Protein AF-A0AAD8R8C7-F1 (afdb_monomer)

Nearest PDB structures (foldseek):
  2isq-assembly1_A  TM=9.898E-01  e=3.305E-37  Arabidopsis thaliana
  4aec-assembly1_B  TM=9.885E-01  e=3.488E-37  Arabidopsis thaliana
  3vbe-assembly1_A  TM=9.908E-01  e=7.129E-36  Glycine max
  8b9y-assembly2_D  TM=9.865E-01  e=1.290E-35  Trypanosoma cruzi
  4lmb-assembly1_A-2  TM=9.675E-01  e=1.436E-35  Microcystis aeruginosa PCC 7806

Mean predicted aligned error: 16.34 Å

Secondary structure (DSSP, 8-state):
---------HHHHHH-SS----SSGGGGSS-PPEEE-HHHHHHTT--SEEEEEEGGGSTTSBTHHHHHHHHHHHHHHTTS--TTTPEEEEE-SSHHHHHHHHHHHHHT-EEEEEEETTS-HHHHHHHHHHT-EEEEE--TTTTTHHHHHHHHHHHHHSTTEEE--TTT-THHHHHIIIIIHHHHHHHTTT---EEEEE-SSSHHHHHHHHHHHHH-TT-EEEEEEETTS-TTTT--------TTS--SS--TT--GGG-SEEEEE-HHHHHHHHHHHHHHH---B-HHHHHHHHHHHHHHTSGGGTT-EEEEEE-BBGGGGTTSGGGTT--EEE-TTS--EEE--GGGGGS--SEEE-TTSEEEEPPPGGGGG-TT--EEE--SSEEEEEPPGGGGG---SEEE--STT-EEEEEPPGGG-SGGGGGGGTT-TEEEB-TT-S--SS-B---------HHHHHHHHHHHHHHHHHHHHHHHHHHHHHHHHTT--PPP--EEEESS--SS-HHHHHHT-SGGGEEEEETTEEEEEEEEE-TTS-EEEEEEEEE---TT--HHHHHHHHHHHHHHHH---TTSPPP-EEEEEE-TTS-EEE-

Radius of gyration: 37.48 Å; Cα contacts (8 Å, |Δi|>4): 1131; chains: 1; bounding box: 80×60×115 Å

Organism: Lolium multiflorum (NCBI:txid4521)

pLDDT: mean 85.73, std 14.67, range [30.61, 98.94]

InterPro domains:
  IPR000719 Protein kinase domain [PS50011] (517-599)
  IPR001245 Serine-threonine/tyrosine-protein kinase, catalytic domain [PF07714] (520-589)
  IPR001611 Leucine-rich repeat [PF00560] (330-349)
  IPR001611 Leucine-rich repeat [PF13855] (352-409)
  IPR001926 Tryptophan synthase beta chain-like, PALP domain [PF00291] (25-315)
  IPR005856 Cysteine synthase [TIGR01136] (25-327)
  IPR005859 Cysteine synthase CysK [TIGR01139] (25-327)
  IPR011009 Protein kinase-like domain superfamily [SSF56112] (498-589)
  IPR017441 Protein kinase, ATP binding site [PS00107] (523-550)
  IPR032675 Leucine-rich repeat domain superfamily [G3DSA:3.80.10.10] (323-472)
  IPR036052 Tryptophan synthase beta chain-like, PALP domain superfamily [G3DSA:3.40.50.1100] (27-322)
  IPR036052 Tryptophan synthase beta chain-like, PALP domain superfamily [G3DSA:3.40.50.1100] (65-168)
  IPR036052 Tryptophan synthase beta chain-like, PALP domain superfamily [SSF53686] (21-329)
  IPR050214 Cysteine synthase/Cystathionine beta-synthase [PTHR10314] (21-330)

Foldseek 3Di:
DDLPDQQCEPVVLVPDPDHSDDPDLLSNAFLADKDWLPQVCVVLVFQFTEIAGQQCSRPQFFPLLLLLLLLVVVCVVVVLDDAPAAAEEEEDQDDNLLSNLQVCLVRRHAYEYEYAPPGDPVVVVSSVVSPHHYHHDHCVPPHPVVSVVVRVVCQVVDGNYDYRDLQADLSLLCSQLRGVLVSVCVNCVNQAAEEEAEAQSQSNLLNNLVNNCVVPVNYAGEYEAAPQQPVVVPDAGDDADQPRHRSRHHRPSNPVVSHPYYDHDHQVQLLVQCVCCCVRVVAQAGSRLSRRVSVVSVVSPDPVNRHGHYYYYRGGGNVSQQLDPSVCVQQEDAPEQDADEEEDDLCVLSHQHQEYHHYQYAHEEEDDLSCLSRQNHAYDHPDNYQYEEEDDLSCLSHNHPYAAHDDQNYQYADEDHQSQLAPSCLRRHYNNLRYAYDPPGPHDPHHHPPDPPPPDPPVVVVVVVVVVVVVVVVVVVCVVVVVVVVVVVVPDDDDFDKDKFFLDDDPFDPCQVVVQPDPVQFPDDDPFFTKGWGWTAGPVRDIDTDIDTWGPWPPDDDPVVVVVVVVVLNVQQPDDDPPRDHDTIKMWTADPVGIIIID

Structure (mmCIF, N/CA/C/O backbone):
data_AF-A0AAD8R8C7-F1
#
_entry.id   AF-A0AAD8R8C7-F1
#
loop_
_atom_site.group_PDB
_atom_site.id
_atom_site.type_symbol
_atom_site.label_atom_id
_atom_site.label_alt_id
_atom_site.label_comp_id
_atom_site.label_asym_id
_atom_site.label_entity_id
_atom_site.label_seq_id
_atom_site.pdbx_PDB_ins_code
_atom_site.Cartn_x
_atom_site.Cartn_y
_atom_site.Cartn_z
_atom_site.occupancy
_atom_site.B_iso_or_equiv
_atom_site.auth_seq_id
_atom_site.auth_comp_id
_atom_site.auth_asym_id
_atom_site.auth_atom_id
_atom_site.pdbx_PDB_model_num
ATOM 1 N N . MET A 1 1 ? -25.575 24.456 10.635 1.00 34.53 1 MET A N 1
ATOM 2 C CA . MET A 1 1 ? -25.222 24.139 9.239 1.00 34.53 1 MET A CA 1
ATOM 3 C C . MET A 1 1 ? -24.947 22.647 9.202 1.00 34.53 1 MET A C 1
ATOM 5 O O . MET A 1 1 ? -23.974 22.206 9.802 1.00 34.53 1 MET A O 1
ATOM 9 N N . GLU A 1 2 ? -25.900 21.862 8.708 1.00 30.61 2 GLU A N 1
ATOM 10 C CA . GLU A 1 2 ? -25.857 20.399 8.774 1.00 30.61 2 GLU A CA 1
ATOM 11 C C . GLU A 1 2 ? -24.635 19.857 8.015 1.00 30.61 2 GLU A C 1
ATOM 13 O O . GLU A 1 2 ? -24.466 20.102 6.827 1.00 30.61 2 GLU A O 1
ATOM 18 N N . LEU A 1 3 ? -23.775 19.109 8.711 1.00 39.12 3 LEU A N 1
ATOM 19 C CA . LEU A 1 3 ? -22.617 18.371 8.177 1.00 39.12 3 LEU A CA 1
ATOM 20 C C . LEU A 1 3 ? -23.054 17.148 7.332 1.00 39.12 3 LEU A C 1
ATOM 22 O O . LEU A 1 3 ? -22.467 16.074 7.441 1.00 39.12 3 LEU A O 1
ATOM 26 N N . GLN A 1 4 ? -24.132 17.267 6.549 1.00 38.34 4 GLN A N 1
ATOM 27 C CA . GLN A 1 4 ? -24.852 16.120 5.982 1.00 38.34 4 GLN A CA 1
ATOM 28 C C . GLN A 1 4 ? -24.549 15.774 4.521 1.00 38.34 4 GLN A C 1
ATOM 30 O O . GLN A 1 4 ? -25.262 14.966 3.939 1.00 38.34 4 GLN A O 1
ATOM 35 N N . GLU A 1 5 ? -23.451 16.255 3.947 1.00 45.81 5 GLU A N 1
ATOM 36 C CA . GLU A 1 5 ? -22.970 15.725 2.666 1.00 45.81 5 GLU A CA 1
ATOM 37 C C . GLU A 1 5 ? -21.557 15.158 2.822 1.00 45.81 5 GLU A C 1
ATOM 39 O O . GLU A 1 5 ? -20.557 15.728 2.390 1.00 45.81 5 GLU A O 1
ATOM 44 N N . GLY A 1 6 ? -21.470 13.984 3.460 1.00 50.62 6 GLY A N 1
ATOM 45 C CA . GLY A 1 6 ? -20.358 13.075 3.183 1.00 50.62 6 GLY A CA 1
ATOM 46 C C . GLY A 1 6 ? -20.293 12.807 1.675 1.00 50.62 6 GLY A C 1
ATOM 47 O O . GLY A 1 6 ? -21.315 12.881 0.990 1.00 50.62 6 GLY A O 1
ATOM 48 N N . ARG A 1 7 ? -19.098 12.522 1.139 1.00 63.12 7 ARG A N 1
ATOM 49 C CA . ARG A 1 7 ? -18.900 12.316 -0.306 1.00 63.12 7 ARG A CA 1
ATOM 50 C C . ARG A 1 7 ? -19.960 11.361 -0.856 1.00 63.12 7 ARG A C 1
ATOM 52 O O . ARG A 1 7 ? -20.254 10.354 -0.213 1.00 63.12 7 ARG A O 1
ATOM 59 N N . LYS A 1 8 ? -20.507 11.645 -2.038 1.00 58.75 8 LYS A N 1
ATOM 60 C CA . LYS A 1 8 ? -21.416 10.734 -2.739 1.00 58.75 8 LYS A CA 1
ATOM 61 C C . LYS A 1 8 ? -20.647 9.485 -3.209 1.00 58.75 8 LYS A C 1
ATOM 63 O O . L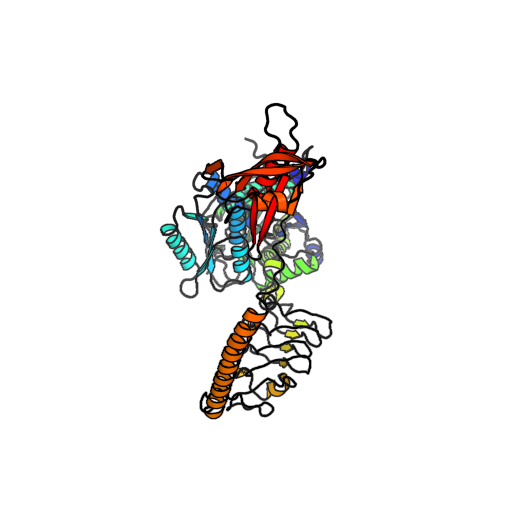YS A 1 8 ? -20.251 9.409 -4.361 1.00 58.75 8 LYS A O 1
ATOM 68 N N . GLY A 1 9 ? -20.350 8.547 -2.307 1.00 57.28 9 GLY A N 1
ATOM 69 C CA . GLY A 1 9 ? -19.715 7.272 -2.663 1.00 57.28 9 GLY A CA 1
ATOM 70 C C . GLY A 1 9 ? -20.728 6.195 -3.025 1.00 57.28 9 GLY A C 1
ATOM 71 O O . GLY A 1 9 ? -21.909 6.490 -3.226 1.00 57.28 9 GLY A O 1
ATOM 72 N N . ILE A 1 10 ? -20.276 4.937 -3.057 1.00 63.22 10 ILE A N 1
ATOM 73 C CA . ILE A 1 10 ? -21.071 3.771 -3.485 1.00 63.22 10 ILE A CA 1
ATOM 74 C C . ILE A 1 10 ? -22.483 3.748 -2.867 1.00 63.22 10 ILE A C 1
ATOM 76 O O . ILE A 1 10 ? -23.439 3.611 -3.626 1.00 63.22 10 ILE A O 1
ATOM 80 N N . PRO A 1 11 ? -22.691 3.975 -1.554 1.00 61.41 11 PRO A N 1
ATOM 81 C CA . PRO A 1 11 ? -24.040 3.945 -0.984 1.00 61.41 11 PRO A CA 1
ATOM 82 C C . PRO A 1 11 ? -24.972 5.029 -1.533 1.00 61.41 11 PRO A C 1
ATOM 84 O O . PRO A 1 11 ? -26.168 4.799 -1.664 1.00 61.41 11 PRO A O 1
ATOM 87 N N . SER A 1 12 ? -24.435 6.206 -1.868 1.00 60.44 12 SER A N 1
ATOM 88 C CA . SER A 1 12 ? -25.233 7.280 -2.465 1.00 60.44 12 SER A CA 1
ATOM 89 C C . SER A 1 12 ? -25.590 6.982 -3.921 1.00 60.44 12 SER A C 1
ATOM 91 O O . SER A 1 12 ? -26.724 7.247 -4.314 1.00 60.44 12 SER A O 1
ATOM 93 N N . LEU A 1 13 ? -24.665 6.358 -4.671 1.00 60.59 13 LEU A N 1
ATOM 94 C CA . LEU A 1 13 ? -24.925 5.848 -6.015 1.00 60.59 13 LEU A CA 1
ATOM 95 C C . LEU A 1 13 ? -26.058 4.824 -5.933 1.00 60.59 13 LEU A C 1
ATOM 97 O O . LEU A 1 13 ? -27.066 5.005 -6.588 1.00 60.59 13 LEU A O 1
ATOM 101 N N . LEU A 1 14 ? -25.980 3.841 -5.035 1.00 64.12 14 LEU A N 1
ATOM 102 C CA . LEU A 1 14 ? -27.009 2.802 -4.876 1.00 64.12 14 LEU A CA 1
ATOM 103 C C . LEU A 1 14 ? -28.378 3.312 -4.380 1.00 64.12 14 LEU A C 1
ATOM 105 O O . LEU A 1 14 ? -29.359 2.577 -4.455 1.00 64.12 14 LEU A O 1
ATOM 109 N N . SER A 1 15 ? -28.458 4.539 -3.855 1.00 64.81 15 SER A N 1
ATOM 110 C CA . SER A 1 15 ? -29.692 5.120 -3.300 1.00 64.81 15 SER A CA 1
ATOM 111 C C . SER A 1 15 ? -30.438 6.074 -4.244 1.00 64.81 15 SER A C 1
ATOM 113 O O . SER A 1 15 ? -31.532 6.525 -3.902 1.00 64.81 15 SER A O 1
ATOM 115 N N . SER A 1 16 ? -29.875 6.418 -5.410 1.00 62.62 16 SER A N 1
ATOM 116 C CA . SER A 1 16 ? -30.516 7.345 -6.352 1.00 62.62 16 SER A CA 1
ATOM 117 C C . SER A 1 16 ? -31.607 6.668 -7.185 1.00 62.62 16 SER A C 1
ATOM 119 O O . SER A 1 16 ? -31.400 5.577 -7.701 1.00 62.62 16 SER A O 1
ATOM 121 N N . GLN A 1 17 ? -32.735 7.351 -7.419 1.00 65.12 17 GLN A N 1
ATOM 122 C CA . GLN A 1 17 ? -33.818 6.888 -8.311 1.00 65.12 17 GLN A CA 1
ATOM 123 C C . GLN A 1 17 ? -33.489 7.009 -9.824 1.00 65.12 17 GLN A C 1
ATOM 125 O O . GLN A 1 17 ? -34.391 7.034 -10.655 1.00 65.12 17 GLN A O 1
ATOM 130 N N . GLY A 1 18 ? -32.207 7.093 -10.195 1.00 72.31 18 GLY A N 1
ATOM 131 C CA . GLY A 1 18 ? -31.710 7.224 -11.573 1.00 72.31 18 GLY A CA 1
ATOM 132 C C . GLY A 1 18 ? -30.431 6.408 -11.788 1.00 72.31 18 GLY A C 1
ATOM 133 O O . GLY A 1 18 ? -30.058 5.629 -10.916 1.00 72.31 18 GLY A O 1
ATOM 134 N N . GLU A 1 19 ? -29.752 6.576 -12.928 1.00 75.00 19 GLU A N 1
ATOM 135 C CA . GLU A 1 19 ? -28.513 5.840 -13.224 1.00 75.00 19 GLU A CA 1
ATOM 136 C C . GLU A 1 19 ? -27.399 6.140 -12.203 1.00 75.00 19 GLU A C 1
ATOM 138 O O . GLU A 1 19 ? -26.985 7.281 -12.001 1.00 75.00 19 GLU A O 1
ATOM 143 N N . CYS A 1 20 ? -26.889 5.083 -11.572 1.00 76.56 20 CYS A N 1
ATOM 144 C CA . CYS A 1 20 ? -25.942 5.132 -10.458 1.00 76.56 20 CYS A CA 1
ATOM 145 C C . CYS A 1 20 ? -24.481 5.050 -10.938 1.00 76.56 20 CYS A C 1
ATOM 147 O O . CYS A 1 20 ? -23.728 4.178 -10.500 1.00 76.56 20 CYS A O 1
ATOM 149 N N . ILE A 1 21 ? -24.084 5.912 -11.876 1.00 81.38 21 ILE A N 1
ATOM 150 C CA . ILE A 1 21 ? -22.792 5.813 -12.575 1.00 81.38 21 ILE A CA 1
ATOM 151 C C . ILE A 1 21 ? -21.853 6.934 -12.114 1.00 81.38 21 ILE A C 1
ATOM 153 O O . ILE A 1 21 ? -22.155 8.116 -12.270 1.00 81.38 21 ILE A O 1
ATOM 157 N N . ALA A 1 22 ? -20.694 6.567 -11.559 1.00 84.88 22 ALA A N 1
ATOM 158 C CA . ALA A 1 22 ? -19.649 7.529 -11.216 1.00 84.88 22 ALA A CA 1
ATOM 159 C C . ALA A 1 22 ? -19.047 8.145 -12.488 1.00 84.88 22 ALA A C 1
ATOM 161 O O . ALA A 1 22 ? -18.656 7.422 -13.404 1.00 84.88 22 ALA A O 1
ATOM 162 N N . SER A 1 23 ? -18.920 9.473 -12.537 1.00 85.25 23 SER A N 1
ATOM 163 C CA . SER A 1 23 ? -18.383 10.163 -13.721 1.00 85.25 23 SER A CA 1
ATOM 164 C C . SER A 1 23 ? -16.868 10.028 -13.860 1.00 85.25 23 SER A C 1
ATOM 166 O O . SER A 1 23 ? -16.321 10.224 -14.942 1.00 85.25 23 SER A O 1
ATOM 168 N N . ASN A 1 24 ? -16.179 9.710 -12.763 1.00 87.38 24 ASN A N 1
ATOM 169 C CA . ASN A 1 24 ? -14.770 9.350 -12.747 1.00 87.38 24 ASN A CA 1
ATOM 170 C C .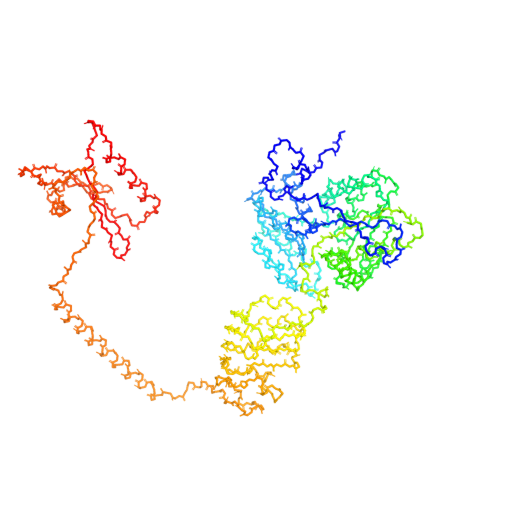 ASN A 1 24 ? -14.421 8.587 -11.460 1.00 87.38 24 ASN A C 1
ATOM 172 O O . ASN A 1 24 ? -15.164 8.588 -10.477 1.00 87.38 24 ASN A O 1
ATOM 176 N N . ILE A 1 25 ? -13.237 7.983 -11.456 1.00 88.88 25 ILE A N 1
ATOM 177 C CA . ILE A 1 25 ? -12.745 7.125 -10.375 1.00 88.88 25 ILE A CA 1
ATOM 178 C C . ILE A 1 25 ? -12.597 7.835 -9.018 1.00 88.88 25 ILE A C 1
ATOM 180 O O . ILE A 1 25 ? -12.694 7.189 -7.979 1.00 88.88 25 ILE A O 1
ATOM 184 N N . THR A 1 26 ? -12.414 9.160 -8.988 1.00 90.00 26 THR A N 1
ATOM 185 C CA . THR A 1 26 ? -12.244 9.904 -7.725 1.00 90.00 26 THR A CA 1
ATOM 186 C C . THR A 1 26 ? -13.524 9.927 -6.886 1.00 90.00 26 THR A C 1
ATOM 188 O O . THR A 1 26 ? -13.457 9.991 -5.660 1.00 90.00 26 THR A O 1
ATOM 191 N N . GLN A 1 27 ? -14.692 9.785 -7.524 1.00 87.44 27 GLN A N 1
ATOM 192 C CA . GLN A 1 27 ? -15.983 9.651 -6.838 1.00 87.44 27 GLN A CA 1
ATOM 193 C C . GLN A 1 27 ? -16.142 8.299 -6.129 1.00 87.44 27 GLN A C 1
ATOM 195 O O . GLN A 1 27 ? -16.969 8.172 -5.229 1.00 87.44 27 GLN A O 1
ATOM 200 N N . LEU A 1 28 ? -15.333 7.303 -6.505 1.00 89.94 28 LEU A N 1
ATOM 201 C CA . LEU A 1 28 ? -15.311 5.983 -5.877 1.00 89.94 28 LEU A CA 1
ATOM 202 C C . LEU A 1 28 ? -14.333 5.903 -4.693 1.00 89.94 28 LEU A C 1
ATOM 204 O O . LEU A 1 28 ? -14.233 4.855 -4.065 1.00 89.94 28 LEU A O 1
ATOM 208 N N . ILE A 1 29 ? -13.631 6.994 -4.356 1.00 92.94 29 ILE A N 1
ATOM 209 C CA . ILE A 1 29 ? -12.780 7.054 -3.162 1.00 92.94 29 ILE A CA 1
ATOM 210 C C . ILE A 1 29 ? -13.638 7.281 -1.917 1.00 92.94 29 ILE A C 1
ATOM 212 O O . ILE A 1 29 ? -14.334 8.292 -1.782 1.00 92.94 29 ILE A O 1
ATOM 216 N N . GLY A 1 30 ? -13.502 6.369 -0.959 1.00 92.19 30 GLY A N 1
ATOM 217 C CA . GLY A 1 30 ? -14.225 6.358 0.305 1.00 92.19 30 GLY A CA 1
ATOM 218 C C . GLY A 1 30 ? -15.273 5.257 0.397 1.00 92.19 30 GLY A C 1
ATOM 219 O O . GLY A 1 30 ? -15.318 4.362 -0.436 1.00 92.19 30 GLY A O 1
ATOM 220 N N . TRP A 1 31 ? -16.096 5.306 1.446 1.00 90.62 31 TRP A N 1
ATOM 221 C CA . TRP A 1 31 ? -17.176 4.340 1.694 1.00 90.62 31 TRP A CA 1
ATOM 222 C C . TRP A 1 31 ? -16.746 2.869 1.661 1.00 90.62 31 TRP A C 1
ATOM 224 O O . TRP A 1 31 ? -17.457 1.996 1.168 1.00 90.62 31 TRP A O 1
ATOM 234 N N . THR A 1 32 ? -15.573 2.594 2.219 1.00 94.75 32 THR A N 1
ATOM 235 C CA . THR A 1 32 ? -15.056 1.233 2.383 1.00 94.75 32 THR A CA 1
ATOM 236 C C . THR A 1 32 ? -15.874 0.467 3.430 1.00 94.75 32 THR A C 1
ATOM 238 O O . THR A 1 32 ? -16.414 1.082 4.347 1.00 94.75 32 THR A O 1
ATOM 241 N N . PRO A 1 33 ? -15.999 -0.863 3.357 1.00 95.25 33 PRO A N 1
ATOM 242 C CA . PRO A 1 33 ? -16.803 -1.605 4.323 1.00 95.25 33 PRO A CA 1
ATOM 243 C C . PRO A 1 33 ? -16.109 -1.757 5.688 1.00 95.25 33 PRO A C 1
ATOM 245 O O . PRO A 1 33 ? -14.889 -1.602 5.821 1.00 95.25 33 PRO A O 1
ATOM 248 N N . LEU A 1 34 ? -16.910 -2.094 6.700 1.00 98.12 34 LEU A N 1
ATOM 249 C CA . LEU A 1 34 ? -16.457 -2.656 7.972 1.00 98.12 34 LEU A CA 1
ATOM 250 C C . LEU A 1 34 ? -16.594 -4.184 7.935 1.00 98.12 34 LEU A C 1
ATOM 252 O O . LEU A 1 34 ? -17.560 -4.701 7.376 1.00 98.12 34 LEU A O 1
ATOM 256 N N . ILE A 1 35 ? -15.665 -4.898 8.566 1.00 98.12 35 ILE A N 1
ATOM 257 C CA . ILE A 1 35 ? -15.740 -6.349 8.780 1.00 98.12 35 ILE A CA 1
ATOM 258 C C . ILE A 1 35 ? -15.485 -6.682 10.249 1.00 98.12 35 ILE A C 1
ATOM 260 O O . ILE A 1 35 ? -14.655 -6.042 10.887 1.00 98.12 35 ILE A O 1
ATOM 264 N N . GLU A 1 36 ? -16.184 -7.673 10.793 1.00 98.19 36 GLU A N 1
ATOM 265 C CA . GLU A 1 36 ? -15.968 -8.169 12.158 1.00 98.19 36 GLU A CA 1
ATOM 266 C C . GLU A 1 36 ? -14.968 -9.337 12.144 1.00 98.19 36 GLU A C 1
ATOM 268 O O . GLU A 1 36 ? -15.104 -10.237 11.318 1.00 98.19 36 GLU A O 1
ATOM 273 N N . LEU A 1 37 ? -13.979 -9.330 13.046 1.00 98.19 37 LEU A N 1
ATOM 274 C CA . LEU A 1 37 ? -12.934 -10.364 13.152 1.00 98.19 37 LEU A CA 1
ATOM 275 C C . LEU A 1 37 ? -13.389 -11.495 14.081 1.00 98.19 37 LEU A C 1
ATOM 277 O O . LEU A 1 37 ? -12.941 -11.602 15.226 1.00 98.19 37 LEU A O 1
ATOM 281 N N . LYS A 1 38 ? -14.376 -12.271 13.631 1.00 95.69 38 LYS A N 1
ATOM 282 C CA . LYS A 1 38 ? -15.048 -13.261 14.483 1.00 95.69 38 LYS A CA 1
ATOM 283 C C . LYS A 1 38 ? -14.151 -14.444 14.821 1.00 95.69 38 LYS A C 1
ATOM 285 O O . LYS A 1 38 ? -14.129 -14.855 15.976 1.00 95.69 38 LYS A O 1
ATOM 290 N N . ASN A 1 39 ? -13.417 -14.966 13.842 1.00 98.00 39 ASN A N 1
ATOM 291 C CA . ASN A 1 39 ? -12.661 -16.204 14.006 1.00 98.00 39 ASN A CA 1
ATOM 292 C C . ASN A 1 39 ? -11.465 -15.999 14.943 1.00 98.00 39 ASN A C 1
ATOM 294 O O . ASN A 1 39 ? -11.223 -16.815 15.830 1.00 98.00 39 ASN A O 1
ATOM 298 N N . ILE A 1 40 ? -10.753 -14.881 14.791 1.00 98.00 40 ILE A N 1
ATOM 299 C CA . ILE A 1 40 ? -9.659 -14.485 15.680 1.00 98.00 40 ILE A CA 1
ATOM 300 C C . ILE A 1 40 ? -10.199 -14.214 17.086 1.00 98.00 40 ILE A C 1
ATOM 302 O O . ILE A 1 40 ? -9.626 -14.705 18.057 1.00 98.00 40 ILE A O 1
ATOM 306 N N . ALA A 1 41 ? -11.296 -13.455 17.215 1.00 97.31 41 ALA A N 1
ATOM 307 C CA . ALA A 1 41 ? -11.854 -13.125 18.525 1.00 97.31 41 ALA A CA 1
ATOM 308 C C . ALA A 1 41 ? -12.315 -14.377 19.288 1.00 97.31 41 ALA A C 1
ATOM 310 O O . ALA A 1 41 ? -12.008 -14.513 20.470 1.00 97.31 41 ALA A O 1
ATOM 311 N N . GLU A 1 42 ? -13.001 -15.306 18.617 1.00 97.38 42 GLU A N 1
ATOM 312 C CA . GLU A 1 42 ? -13.444 -16.572 19.206 1.00 97.38 42 GLU A CA 1
ATOM 313 C C . GLU A 1 42 ? -12.256 -17.439 19.640 1.00 97.38 42 GLU A C 1
ATOM 315 O O . GLU A 1 42 ? -12.203 -17.890 20.786 1.00 97.38 42 GLU A O 1
ATOM 320 N N . LYS A 1 43 ? -11.268 -17.617 18.756 1.00 97.44 43 LYS A N 1
ATOM 321 C CA . LYS A 1 43 ? -10.075 -18.431 19.019 1.00 97.44 43 LYS A CA 1
ATOM 322 C C . LYS A 1 43 ? -9.234 -17.899 20.183 1.00 97.44 43 LYS A C 1
ATOM 324 O O . LYS A 1 43 ? -8.699 -18.696 20.952 1.00 97.44 43 LYS A O 1
ATOM 329 N N . ASP A 1 44 ? -9.144 -16.579 20.325 1.00 97.38 44 ASP A N 1
ATOM 330 C CA . ASP A 1 44 ? -8.346 -15.919 21.365 1.00 97.38 44 ASP A CA 1
ATOM 331 C C . ASP A 1 44 ? -9.171 -15.607 22.637 1.00 97.38 44 ASP A C 1
ATOM 333 O O . ASP A 1 44 ? -8.657 -14.997 23.575 1.00 97.38 44 ASP A O 1
ATOM 337 N N . GLY A 1 45 ? -10.448 -16.017 22.702 1.00 97.38 45 GLY A N 1
ATOM 338 C CA . GLY A 1 45 ? -11.318 -15.806 23.868 1.00 97.38 45 GLY A CA 1
ATOM 339 C C . GLY A 1 45 ? -11.675 -14.337 24.132 1.00 97.38 45 GLY A C 1
ATOM 340 O O . GLY A 1 45 ? -11.949 -13.945 25.270 1.00 97.38 45 GLY A O 1
ATOM 341 N N . ILE A 1 46 ? -11.659 -13.500 23.095 1.00 97.81 46 ILE A N 1
ATOM 342 C CA . ILE A 1 46 ? -11.900 -12.063 23.190 1.00 97.81 46 ILE A CA 1
ATOM 343 C C . ILE A 1 46 ? -13.402 -11.776 23.259 1.00 97.81 46 ILE A C 1
ATOM 345 O O . ILE A 1 46 ? -14.164 -12.063 22.342 1.00 97.81 46 ILE A O 1
ATOM 349 N N . CYS A 1 47 ? -13.823 -11.137 24.351 1.00 96.62 47 CYS A N 1
ATOM 350 C CA . CYS A 1 47 ? -15.225 -10.779 24.597 1.00 96.62 47 CYS A CA 1
ATOM 351 C C . CYS A 1 47 ? -15.609 -9.376 24.080 1.00 96.62 47 CYS A C 1
ATOM 353 O O . CYS A 1 47 ? -16.748 -8.944 24.262 1.00 96.62 47 CYS A O 1
ATOM 355 N N . ALA A 1 48 ? -14.667 -8.626 23.504 1.00 98.19 48 ALA A N 1
ATOM 356 C CA . ALA A 1 48 ? -14.938 -7.365 22.814 1.00 98.19 48 ALA A CA 1
ATOM 357 C C . ALA A 1 48 ? -15.258 -7.624 21.332 1.00 98.19 48 ALA A C 1
ATOM 359 O O . ALA A 1 48 ? -14.782 -8.592 20.741 1.00 98.19 48 ALA A O 1
ATOM 360 N N . ARG A 1 49 ? -16.034 -6.740 20.703 1.00 98.19 49 ARG A N 1
ATOM 361 C CA . ARG A 1 49 ? -16.343 -6.820 19.269 1.00 98.19 49 ARG A CA 1
ATOM 362 C C . ARG A 1 49 ? -15.260 -6.117 18.462 1.00 98.19 49 ARG A C 1
ATOM 364 O O . ARG A 1 49 ? -15.147 -4.893 18.529 1.00 98.19 49 ARG A O 1
ATOM 371 N N . LEU A 1 50 ? -14.483 -6.884 17.702 1.00 98.69 50 LEU A N 1
ATOM 372 C CA . LEU A 1 50 ? -13.360 -6.379 16.909 1.00 98.69 50 LEU A CA 1
ATOM 373 C C . LEU A 1 50 ? -13.790 -6.121 15.471 1.00 98.69 50 LEU A C 1
ATOM 375 O O . LEU A 1 50 ? -14.283 -7.026 14.800 1.00 98.69 50 LEU A O 1
ATOM 379 N N . ILE A 1 51 ? -13.588 -4.897 14.991 1.00 98.81 51 ILE A N 1
ATOM 380 C CA . ILE A 1 51 ? -14.040 -4.467 13.669 1.00 98.81 51 ILE A CA 1
ATOM 381 C C . ILE A 1 51 ? -12.884 -3.829 12.895 1.00 98.81 51 ILE A C 1
ATOM 383 O O . ILE A 1 51 ? -12.223 -2.918 13.386 1.00 98.81 51 ILE A O 1
ATOM 387 N N . GLY A 1 52 ? -12.661 -4.267 11.659 1.00 98.56 52 GLY A N 1
ATOM 388 C CA . GLY A 1 52 ? -11.699 -3.686 10.726 1.00 98.56 52 GLY A CA 1
ATOM 389 C C . GLY A 1 52 ? -12.368 -2.846 9.637 1.00 98.56 52 GLY A C 1
ATOM 390 O O . GLY A 1 52 ? -13.307 -3.296 8.985 1.00 98.56 52 GLY A O 1
ATOM 391 N N . LYS A 1 53 ? -11.859 -1.637 9.395 1.00 98.69 53 LYS A N 1
ATOM 392 C CA . LYS A 1 53 ? -12.206 -0.788 8.243 1.00 98.69 53 LYS A CA 1
ATOM 393 C C . LYS A 1 53 ? -11.321 -1.144 7.048 1.00 98.69 53 LYS A C 1
ATOM 395 O O . LYS A 1 53 ? -10.099 -1.007 7.129 1.00 98.69 53 LYS A O 1
ATOM 400 N N . ILE A 1 54 ? -11.924 -1.603 5.950 1.00 97.38 54 ILE A N 1
ATOM 401 C CA . ILE A 1 54 ? -11.221 -2.232 4.819 1.00 97.38 54 ILE A CA 1
ATOM 402 C C . ILE A 1 54 ? -10.780 -1.199 3.769 1.00 97.38 54 ILE A C 1
ATOM 404 O O . ILE A 1 54 ? -11.376 -1.070 2.702 1.00 97.38 54 ILE A O 1
ATOM 408 N N . GLU A 1 55 ? -9.684 -0.479 4.011 1.00 98.00 55 GLU A N 1
ATOM 409 C CA . GLU A 1 55 ? -9.124 0.430 2.998 1.00 98.00 55 GLU A CA 1
ATOM 410 C C . GLU A 1 55 ? -8.494 -0.241 1.753 1.00 98.00 55 GLU A C 1
ATOM 412 O O . GLU A 1 55 ? -8.313 0.467 0.761 1.00 98.00 55 GLU A O 1
ATOM 417 N N . PRO A 1 56 ? -8.236 -1.570 1.686 1.00 96.69 56 PRO A N 1
ATOM 418 C CA . PRO A 1 56 ? -7.962 -2.241 0.411 1.00 96.69 56 PRO A CA 1
ATOM 419 C C . PRO A 1 56 ? -9.070 -2.114 -0.649 1.00 96.69 56 PRO A C 1
ATOM 421 O O . PRO A 1 56 ? -8.815 -2.413 -1.810 1.00 96.69 56 PRO A O 1
ATOM 424 N N . TYR A 1 57 ? -10.281 -1.682 -0.280 1.00 94.25 57 TYR A N 1
ATOM 425 C CA . TYR A 1 57 ? -11.398 -1.483 -1.216 1.00 94.25 57 TYR A CA 1
ATOM 426 C C . TYR A 1 57 ? -11.418 -0.083 -1.847 1.00 94.25 57 TYR A C 1
ATOM 428 O O . TYR A 1 57 ? -12.323 0.242 -2.611 1.00 94.25 57 TYR A O 1
ATOM 436 N N . GLN A 1 58 ? -10.427 0.755 -1.542 1.00 95.12 58 GLN A N 1
ATOM 437 C CA . GLN A 1 58 ? -10.183 1.966 -2.320 1.00 95.12 58 GLN A CA 1
ATOM 438 C C . GLN A 1 58 ? -9.750 1.609 -3.756 1.00 95.12 58 GLN A C 1
ATOM 440 O O . GLN A 1 58 ? -9.205 0.521 -3.960 1.00 95.12 58 GLN A O 1
ATOM 445 N N . PRO A 1 59 ? -9.914 2.504 -4.748 1.00 93.44 59 PRO A N 1
ATOM 446 C CA . PRO A 1 59 ? -9.520 2.245 -6.137 1.00 93.44 59 PRO A CA 1
ATOM 447 C C . PRO A 1 59 ? -8.077 1.761 -6.331 1.00 93.44 59 PRO A C 1
ATOM 449 O O . PRO A 1 59 ? -7.817 0.941 -7.207 1.00 93.44 59 PRO A O 1
ATOM 452 N N . LEU A 1 60 ? -7.140 2.242 -5.512 1.00 93.44 60 LEU A N 1
ATOM 453 C CA . LEU A 1 60 ? -5.747 1.796 -5.472 1.00 93.44 60 LEU A CA 1
ATOM 454 C C . LEU A 1 60 ? -5.430 1.102 -4.144 1.00 93.44 60 LEU A C 1
ATOM 456 O O . LEU A 1 60 ? -4.294 1.110 -3.673 1.00 93.44 60 LEU A O 1
ATOM 460 N N . SER A 1 61 ? -6.417 0.458 -3.533 1.00 95.06 61 SER A N 1
ATOM 461 C CA . SER A 1 61 ? -6.244 -0.506 -2.444 1.00 95.06 61 SER A CA 1
ATOM 462 C C . SER A 1 61 ? -5.450 0.011 -1.243 1.00 95.06 61 SER A C 1
ATOM 464 O O . SER A 1 61 ? -4.692 -0.735 -0.612 1.00 95.06 61 SER A O 1
ATOM 466 N N . SER A 1 62 ? -5.577 1.302 -0.929 1.00 97.00 62 SER A N 1
ATOM 467 C CA . SER A 1 62 ? -4.957 1.895 0.248 1.00 97.00 62 SER A CA 1
ATOM 468 C C . SER A 1 62 ? -5.683 3.147 0.731 1.00 97.00 62 SER A C 1
ATOM 470 O O . SER A 1 62 ? -6.146 3.972 -0.052 1.00 97.00 62 SER A O 1
ATOM 472 N N . VAL A 1 63 ? -5.615 3.376 2.043 1.00 97.69 63 VAL A N 1
ATOM 473 C CA . VAL A 1 63 ? -6.137 4.565 2.733 1.00 97.69 63 VAL A CA 1
ATOM 474 C C . VAL A 1 63 ? -5.633 5.893 2.152 1.00 97.69 63 VAL A C 1
ATOM 476 O O . VAL A 1 63 ? -6.289 6.927 2.279 1.00 97.69 63 VAL A O 1
ATOM 479 N N . LYS A 1 64 ? -4.457 5.885 1.511 1.00 96.75 64 LYS A N 1
ATOM 480 C CA . LYS A 1 64 ? -3.820 7.087 0.961 1.00 96.75 64 LYS A CA 1
ATOM 481 C C . LYS A 1 64 ? -4.545 7.682 -0.243 1.00 96.75 64 LYS A C 1
ATOM 483 O O . LYS A 1 64 ? -4.303 8.849 -0.529 1.00 96.75 64 LYS A O 1
ATOM 488 N N . ASP A 1 65 ? -5.466 6.958 -0.872 1.00 96.75 65 ASP A N 1
ATOM 489 C CA . ASP A 1 65 ? -6.303 7.493 -1.951 1.00 96.75 65 ASP A CA 1
ATOM 490 C C . ASP A 1 65 ? -7.139 8.677 -1.449 1.00 96.75 65 ASP A C 1
ATOM 492 O O . ASP A 1 65 ? -7.256 9.701 -2.122 1.00 96.75 65 ASP A O 1
ATOM 496 N N . ARG A 1 66 ? -7.626 8.586 -0.202 1.00 96.94 66 ARG A N 1
ATOM 497 C CA . ARG A 1 66 ? -8.344 9.673 0.479 1.00 96.94 66 ARG A CA 1
ATOM 498 C C . ARG A 1 66 ? -7.452 10.899 0.652 1.00 96.94 66 ARG A C 1
ATOM 500 O O . ARG A 1 66 ? -7.821 11.993 0.235 1.00 96.94 66 ARG A O 1
ATOM 507 N N . SER A 1 67 ? -6.280 10.712 1.259 1.00 96.19 67 SER A N 1
ATOM 508 C CA . SER A 1 67 ? -5.347 11.805 1.543 1.00 96.19 67 SER A CA 1
ATOM 509 C C . SER A 1 67 ? -4.855 12.466 0.257 1.00 96.19 67 SER A C 1
ATOM 511 O O . SER A 1 67 ? -4.865 13.686 0.173 1.00 96.19 67 SER A O 1
ATOM 513 N N . ALA A 1 68 ? -4.470 11.682 -0.756 1.00 97.38 68 ALA A N 1
ATOM 514 C CA . ALA A 1 68 ? -4.004 12.197 -2.043 1.00 97.38 68 ALA A CA 1
ATOM 515 C C . ALA A 1 68 ? -5.053 13.095 -2.705 1.00 97.38 68 ALA A C 1
ATOM 517 O O . ALA A 1 68 ? -4.745 14.205 -3.133 1.00 97.38 68 ALA A O 1
ATOM 518 N N . LEU A 1 69 ? -6.302 12.629 -2.735 1.00 96.88 69 LEU A N 1
ATOM 519 C CA . LEU A 1 69 ? -7.402 13.371 -3.326 1.00 96.88 69 LEU A CA 1
ATOM 520 C C . LEU A 1 69 ? -7.691 14.665 -2.566 1.00 96.88 69 LEU A C 1
ATOM 522 O O . LEU A 1 69 ? -7.751 15.725 -3.182 1.00 96.88 69 LEU A O 1
ATOM 526 N N . ARG A 1 70 ? -7.780 14.608 -1.232 1.00 97.12 70 ARG A N 1
ATOM 527 C CA . ARG A 1 70 ? -8.050 15.801 -0.420 1.00 97.12 70 ARG A CA 1
ATOM 528 C C . ARG A 1 70 ? -6.915 16.821 -0.467 1.00 97.12 70 ARG A C 1
ATOM 530 O O . ARG A 1 70 ? -7.203 18.009 -0.468 1.00 97.12 70 ARG A O 1
ATOM 537 N N . LEU A 1 71 ? -5.655 16.382 -0.515 1.00 98.00 71 LEU A N 1
ATOM 538 C CA . LEU A 1 71 ? -4.498 17.276 -0.650 1.00 98.00 71 LEU A CA 1
ATOM 539 C C . LEU A 1 71 ? -4.557 18.084 -1.956 1.00 98.00 71 LEU A C 1
ATOM 541 O O . LEU A 1 71 ? -4.250 19.272 -1.948 1.00 98.00 71 LEU A O 1
ATOM 545 N N . ILE A 1 72 ? -4.963 17.449 -3.060 1.00 98.19 72 ILE A N 1
ATOM 546 C CA . ILE A 1 72 ? -5.096 18.112 -4.364 1.00 98.19 72 ILE A CA 1
ATOM 547 C C . ILE A 1 72 ? -6.342 19.006 -4.389 1.00 98.19 72 ILE A C 1
ATOM 549 O O . ILE A 1 72 ? -6.228 20.176 -4.732 1.00 98.19 72 ILE A O 1
ATOM 553 N N . GLU A 1 73 ? -7.507 18.503 -3.972 1.00 96.69 73 GLU A N 1
ATOM 554 C CA . GLU A 1 73 ? -8.754 19.288 -3.955 1.00 96.69 73 GLU A CA 1
ATOM 555 C C . GLU A 1 73 ? -8.655 20.513 -3.042 1.00 96.69 73 GLU A C 1
ATOM 557 O O . GLU A 1 73 ? -9.081 21.594 -3.422 1.00 96.69 73 GLU A O 1
ATOM 562 N N . ASP A 1 74 ? -8.029 20.386 -1.871 1.00 97.88 74 ASP A N 1
ATOM 563 C CA . ASP A 1 74 ? -7.812 21.519 -0.969 1.00 97.88 74 ASP A CA 1
ATOM 564 C C . ASP A 1 74 ? -6.937 22.612 -1.601 1.00 97.88 74 ASP A C 1
ATOM 566 O O . ASP A 1 74 ? -7.214 23.804 -1.458 1.00 97.88 74 ASP A O 1
ATOM 570 N N . ALA A 1 75 ? -5.891 22.220 -2.330 1.00 98.31 75 ALA A N 1
ATOM 571 C CA . ALA A 1 75 ? -5.033 23.166 -3.028 1.00 98.31 75 ALA A CA 1
ATOM 572 C C . ALA A 1 75 ? -5.747 23.817 -4.230 1.00 98.31 75 ALA A C 1
ATOM 574 O O . ALA A 1 75 ? -5.525 25.001 -4.493 1.00 98.31 75 ALA A O 1
ATOM 575 N N . GLU A 1 76 ? -6.624 23.083 -4.926 1.00 98.12 76 GLU A N 1
ATOM 576 C CA . GLU A 1 76 ? -7.505 23.617 -5.976 1.00 98.12 76 GLU A CA 1
ATOM 577 C C . GLU A 1 76 ? -8.508 24.628 -5.406 1.00 98.12 76 GLU A C 1
ATOM 579 O O . GLU A 1 76 ? -8.611 25.744 -5.909 1.00 98.12 76 GLU A O 1
ATOM 584 N N . GLU A 1 77 ? -9.200 24.270 -4.320 1.00 97.50 77 GLU A N 1
ATOM 585 C CA . GLU A 1 77 ? -10.180 25.114 -3.620 1.00 97.50 77 GLU A CA 1
ATOM 586 C C . GLU A 1 77 ? -9.561 26.435 -3.139 1.00 97.50 77 GLU A C 1
ATOM 588 O O . GLU A 1 77 ? -10.211 27.480 -3.161 1.00 97.50 77 GLU A O 1
ATOM 593 N N . LYS A 1 78 ? -8.285 26.405 -2.739 1.00 97.88 78 LYS A N 1
ATOM 594 C CA . LYS A 1 78 ? -7.516 27.588 -2.321 1.00 97.88 78 LYS A CA 1
ATOM 595 C C . LYS A 1 78 ? -6.894 28.367 -3.487 1.00 97.88 78 LYS A C 1
ATOM 597 O O . LYS A 1 78 ? -6.243 29.381 -3.245 1.00 97.88 78 LYS A O 1
ATOM 602 N N . GLY A 1 79 ? -7.047 27.903 -4.729 1.00 97.69 79 GLY A N 1
ATOM 603 C CA . GLY A 1 79 ? -6.450 28.523 -5.916 1.00 97.69 79 GLY A CA 1
ATOM 604 C C . GLY A 1 79 ? -4.919 28.448 -5.965 1.00 97.69 79 GLY A C 1
ATOM 605 O O . GLY A 1 79 ? -4.288 29.265 -6.631 1.00 97.69 79 GLY A O 1
ATOM 606 N N . LEU A 1 80 ? -4.305 27.501 -5.246 1.00 97.94 80 LEU A N 1
ATOM 607 C CA . LEU A 1 80 ? -2.846 27.340 -5.172 1.00 97.94 80 LEU A CA 1
ATOM 608 C C . LEU A 1 80 ? -2.280 26.543 -6.350 1.00 97.94 80 LEU A C 1
ATOM 610 O O . LEU A 1 80 ? -1.097 26.670 -6.670 1.00 97.94 80 LEU A O 1
ATOM 614 N N . ILE A 1 81 ? -3.112 25.707 -6.972 1.00 98.31 81 ILE A N 1
ATOM 615 C CA . ILE A 1 81 ? -2.737 24.853 -8.097 1.00 98.31 81 ILE A CA 1
ATOM 616 C C . ILE A 1 81 ? -3.765 24.957 -9.224 1.00 98.31 81 ILE A C 1
ATOM 618 O O . ILE A 1 81 ? -4.934 25.264 -8.997 1.00 98.31 81 ILE A O 1
ATOM 622 N N . THR A 1 82 ? -3.326 24.735 -10.462 1.00 98.19 82 THR A N 1
ATOM 623 C CA . THR A 1 82 ? -4.193 24.769 -11.646 1.00 98.19 82 THR A CA 1
ATOM 624 C C . THR A 1 82 ? -3.807 23.660 -12.630 1.00 98.19 82 THR A C 1
ATOM 626 O O . THR A 1 82 ? -2.617 23.547 -12.962 1.00 98.19 82 THR A O 1
ATOM 629 N N . PRO A 1 83 ? -4.769 22.853 -13.126 1.00 97.75 83 PRO A N 1
ATOM 630 C CA . PRO A 1 83 ? -4.502 21.805 -14.109 1.00 97.75 83 PRO A CA 1
ATOM 631 C C . PRO A 1 83 ? -3.785 22.331 -15.353 1.00 97.75 83 PRO A C 1
ATOM 633 O O . PRO A 1 83 ? -4.045 23.444 -15.809 1.00 97.75 83 PRO A O 1
ATOM 636 N N . GLY A 1 84 ? -2.860 21.547 -15.908 1.00 97.12 84 GLY A N 1
ATOM 637 C CA . GLY A 1 84 ? -2.060 21.924 -17.080 1.00 97.12 84 GLY A CA 1
ATOM 638 C C . GLY A 1 84 ? -1.010 23.022 -16.846 1.00 97.12 84 GLY A C 1
ATOM 639 O O . GLY A 1 84 ? -0.176 23.246 -17.723 1.00 97.12 84 GLY A O 1
ATOM 640 N N . ILE A 1 85 ? -1.010 23.684 -15.683 1.00 97.81 85 ILE A N 1
ATOM 641 C CA . ILE A 1 85 ? -0.081 24.773 -15.339 1.00 97.81 85 ILE A CA 1
ATOM 642 C C . ILE A 1 85 ? 0.863 24.357 -14.214 1.00 97.81 85 ILE A C 1
ATOM 644 O O . ILE A 1 85 ? 2.074 24.559 -14.326 1.00 97.81 85 ILE A O 1
ATOM 648 N N . THR A 1 86 ? 0.317 23.812 -13.128 1.00 98.44 86 THR A N 1
ATOM 649 C CA . THR A 1 86 ? 1.080 23.450 -11.932 1.00 98.44 86 THR A CA 1
ATOM 650 C C . THR A 1 86 ? 1.703 22.064 -12.073 1.00 98.44 86 THR A C 1
ATOM 652 O O . THR A 1 86 ? 1.054 21.119 -12.523 1.00 98.44 86 THR A O 1
ATOM 655 N N . THR A 1 87 ? 2.950 21.926 -11.620 1.00 98.31 87 THR A N 1
ATOM 656 C CA . THR A 1 87 ? 3.590 20.619 -11.418 1.00 98.31 87 THR A CA 1
ATOM 657 C C . THR A 1 87 ? 3.583 20.272 -9.935 1.00 98.31 87 THR A C 1
ATOM 659 O O . THR A 1 87 ? 4.072 21.039 -9.109 1.00 98.31 87 THR A O 1
ATOM 662 N N . LEU A 1 88 ? 3.023 19.120 -9.586 1.00 98.25 88 LEU A N 1
ATOM 663 C CA . LEU A 1 88 ? 2.985 18.626 -8.215 1.00 98.25 88 LEU A CA 1
ATOM 664 C C . LEU A 1 88 ? 4.315 17.943 -7.875 1.00 98.25 88 LEU A C 1
ATOM 666 O O . LEU A 1 88 ? 4.842 17.166 -8.671 1.00 98.25 88 LEU A O 1
ATOM 670 N N . LEU A 1 89 ? 4.838 18.206 -6.682 1.00 96.81 89 LEU A N 1
ATOM 671 C CA . LEU A 1 89 ? 6.055 17.604 -6.140 1.00 96.81 89 LEU A CA 1
ATOM 672 C C . LEU A 1 89 ? 5.738 16.929 -4.807 1.00 96.81 89 LEU A C 1
ATOM 674 O O . LEU A 1 89 ? 4.940 17.444 -4.027 1.00 96.81 89 LEU A O 1
ATOM 678 N N . GLY A 1 90 ? 6.394 15.817 -4.493 1.00 92.38 90 GLY A N 1
ATOM 679 C CA . GLY A 1 90 ? 6.273 15.235 -3.159 1.00 92.38 90 GLY A CA 1
ATOM 680 C C . GLY A 1 90 ? 7.275 14.127 -2.888 1.00 92.38 90 GLY A C 1
ATOM 681 O O . GLY A 1 90 ? 7.633 13.357 -3.783 1.00 92.38 90 GLY A O 1
ATOM 682 N N . VAL A 1 91 ? 7.696 14.025 -1.626 1.00 88.19 91 VAL A N 1
ATOM 683 C CA . VAL A 1 91 ? 8.451 12.863 -1.153 1.00 88.19 91 VAL A CA 1
ATOM 684 C C . VAL A 1 91 ? 7.497 11.694 -0.975 1.00 88.19 91 VAL A C 1
ATOM 686 O O . VAL A 1 91 ? 6.456 11.809 -0.322 1.00 88.19 91 VAL A O 1
ATOM 689 N N . THR A 1 92 ? 7.864 10.534 -1.507 1.00 83.25 92 THR A N 1
ATOM 690 C CA . THR A 1 92 ? 7.086 9.322 -1.287 1.00 83.25 92 THR A CA 1
ATOM 691 C C . THR A 1 92 ? 7.931 8.061 -1.303 1.00 83.25 92 THR A C 1
ATOM 693 O O . THR A 1 92 ? 8.839 7.897 -2.102 1.00 83.25 92 THR A O 1
ATOM 696 N N . SER A 1 93 ? 7.607 7.131 -0.414 1.00 71.38 93 SER A N 1
ATOM 697 C CA . SER A 1 93 ? 8.202 5.791 -0.340 1.00 71.38 93 SER A CA 1
ATOM 698 C C . SER A 1 93 ? 7.155 4.679 -0.505 1.00 71.38 93 SER A C 1
ATOM 700 O O . SER A 1 93 ? 7.450 3.485 -0.371 1.00 71.38 93 SER A O 1
ATOM 702 N N . GLY A 1 94 ? 5.897 5.051 -0.763 1.00 82.38 94 GLY A N 1
ATOM 703 C CA . GLY A 1 94 ? 4.766 4.143 -0.617 1.00 82.38 94 GLY A CA 1
ATOM 704 C C . GLY A 1 94 ? 3.465 4.669 -1.209 1.00 82.38 94 GLY A C 1
ATOM 705 O O . GLY A 1 94 ? 3.446 5.332 -2.242 1.00 82.38 94 GLY A O 1
ATOM 706 N N . ASN A 1 95 ? 2.355 4.348 -0.547 1.00 92.62 95 ASN A N 1
ATOM 707 C CA . ASN A 1 95 ? 1.030 4.422 -1.163 1.00 92.62 95 ASN A CA 1
ATOM 708 C C . ASN A 1 95 ? 0.548 5.845 -1.482 1.00 92.62 95 ASN A C 1
ATOM 710 O O . ASN A 1 95 ? -0.254 6.013 -2.393 1.00 92.62 95 ASN A O 1
ATOM 714 N N . LEU A 1 96 ? 1.038 6.874 -0.778 1.00 93.56 96 LEU A N 1
ATOM 715 C CA . LEU A 1 96 ? 0.628 8.248 -1.078 1.00 93.56 96 LEU A CA 1
ATOM 716 C C . LEU A 1 96 ? 1.094 8.697 -2.459 1.00 93.56 96 LEU A C 1
ATOM 718 O O . LEU A 1 96 ? 0.333 9.344 -3.162 1.00 93.56 96 LEU A O 1
ATOM 722 N N . GLY A 1 97 ? 2.312 8.334 -2.860 1.00 93.75 97 GLY A N 1
ATOM 723 C CA . GLY A 1 97 ? 2.835 8.712 -4.171 1.00 93.75 97 GLY A CA 1
ATOM 724 C C . GLY A 1 97 ? 1.997 8.124 -5.294 1.00 93.75 97 GLY A C 1
ATOM 725 O O . GLY A 1 97 ? 1.695 8.811 -6.258 1.00 93.75 97 GLY A O 1
ATOM 726 N N . ILE A 1 98 ? 1.581 6.867 -5.127 1.00 94.38 98 ILE A N 1
ATOM 727 C CA . ILE A 1 98 ? 0.711 6.161 -6.071 1.00 94.38 98 ILE A CA 1
ATOM 728 C C . ILE A 1 98 ? -0.654 6.857 -6.154 1.00 94.38 98 ILE A C 1
ATOM 730 O O . ILE A 1 98 ? -1.120 7.143 -7.254 1.00 94.38 98 ILE A O 1
ATOM 734 N N . GLY A 1 99 ? -1.250 7.201 -5.006 1.00 95.94 99 GLY A N 1
ATOM 735 C CA . GLY A 1 99 ? -2.494 7.970 -4.954 1.00 95.94 99 GLY A CA 1
ATOM 736 C C . GLY A 1 99 ? -2.370 9.335 -5.634 1.00 95.94 99 GLY A C 1
ATOM 737 O O . GLY A 1 99 ? -3.188 9.678 -6.480 1.00 95.94 99 GLY A O 1
ATOM 738 N N . VAL A 1 100 ? -1.321 10.103 -5.324 1.00 97.25 100 VAL A N 1
ATOM 739 C CA . VAL A 1 100 ? -1.087 11.428 -5.921 1.00 97.25 100 VAL A CA 1
ATOM 740 C C . VAL A 1 100 ? -0.862 11.319 -7.424 1.00 97.25 100 VAL A C 1
ATOM 742 O O . VAL A 1 100 ? -1.506 12.051 -8.163 1.00 97.25 100 VAL A O 1
ATOM 745 N N . ALA A 1 101 ? -0.019 10.391 -7.887 1.00 96.38 101 ALA A N 1
ATOM 746 C CA . ALA A 1 101 ? 0.226 10.162 -9.311 1.00 96.38 101 ALA A CA 1
ATOM 747 C C . ALA A 1 101 ? -1.077 9.885 -10.070 1.00 96.38 101 ALA A C 1
ATOM 749 O O . ALA A 1 101 ? -1.322 10.453 -11.132 1.00 96.38 101 ALA A O 1
ATOM 750 N N . PHE A 1 102 ? -1.935 9.044 -9.496 1.00 95.62 102 PHE A N 1
ATOM 751 C CA . PHE A 1 102 ? -3.194 8.665 -10.113 1.00 95.62 102 PHE A CA 1
ATOM 752 C C . PHE A 1 102 ? -4.192 9.822 -10.176 1.00 95.62 102 PHE A C 1
ATOM 754 O O . PHE A 1 102 ? -4.758 10.092 -11.234 1.00 95.62 102 PHE A O 1
ATOM 761 N N . ILE A 1 103 ? -4.382 10.546 -9.069 1.00 96.81 103 ILE A N 1
ATOM 762 C CA . ILE A 1 103 ? -5.277 11.709 -9.039 1.00 96.81 103 ILE A CA 1
ATOM 763 C C . ILE A 1 103 ? -4.740 12.837 -9.929 1.00 96.81 103 ILE A C 1
ATOM 765 O O . ILE A 1 103 ? -5.520 13.469 -10.640 1.00 96.81 103 ILE A O 1
ATOM 769 N N . ALA A 1 104 ? -3.422 13.051 -9.948 1.00 97.00 104 ALA A N 1
ATOM 770 C CA . ALA A 1 104 ? -2.764 14.007 -10.830 1.00 97.00 104 ALA A CA 1
ATOM 771 C C . ALA A 1 104 ? -3.052 13.690 -12.302 1.00 97.00 104 ALA A C 1
ATOM 773 O O . ALA A 1 104 ? -3.511 14.570 -13.028 1.00 97.00 104 ALA A O 1
ATOM 774 N N . ALA A 1 105 ? -2.886 12.430 -12.719 1.00 95.44 105 ALA A N 1
ATOM 775 C CA . ALA A 1 105 ? -3.183 11.996 -14.081 1.00 95.44 105 ALA A CA 1
ATOM 776 C C . ALA A 1 105 ? -4.656 12.236 -14.464 1.00 95.44 105 ALA A C 1
ATOM 778 O O . ALA A 1 105 ? -4.934 12.741 -15.548 1.00 95.44 105 ALA A O 1
ATOM 779 N N . GLN A 1 106 ? -5.603 11.942 -13.563 1.00 94.50 106 GLN A N 1
ATOM 780 C CA . GLN A 1 106 ? -7.038 12.152 -13.811 1.00 94.50 106 GLN A CA 1
ATOM 781 C C . GLN A 1 106 ? -7.435 13.631 -13.880 1.00 94.50 106 GLN A C 1
ATOM 783 O O . GLN A 1 106 ? -8.341 13.992 -14.627 1.00 94.50 106 GLN A O 1
ATOM 788 N N . LYS A 1 107 ? -6.774 14.491 -13.099 1.00 95.31 107 LYS A N 1
ATOM 789 C CA . LYS A 1 107 ? -7.067 15.930 -13.036 1.00 95.31 107 LYS A CA 1
ATOM 790 C C . LYS A 1 107 ? -6.191 16.780 -13.961 1.00 95.31 107 LYS A C 1
ATOM 792 O O . LYS A 1 107 ? -6.361 17.991 -13.987 1.00 95.31 107 LYS A O 1
ATOM 797 N N . GLY A 1 108 ? -5.280 16.182 -14.732 1.00 96.06 108 GLY A N 1
ATOM 798 C CA . GLY A 1 108 ? -4.435 16.903 -15.692 1.00 96.06 108 GLY A CA 1
ATOM 799 C C . GLY A 1 108 ? -3.241 17.637 -15.069 1.00 96.06 108 GLY A C 1
ATOM 800 O O . GLY A 1 108 ? -2.827 18.681 -15.576 1.00 96.06 108 GLY A O 1
ATOM 801 N N . TYR A 1 109 ? -2.677 17.111 -13.982 1.00 98.25 109 TYR A N 1
ATOM 802 C CA . TYR A 1 109 ? -1.431 17.597 -13.386 1.00 98.25 109 TYR A CA 1
ATOM 803 C C . TYR A 1 109 ? -0.247 16.713 -13.761 1.00 98.25 109 TYR A C 1
ATOM 805 O O . TYR A 1 109 ? -0.361 15.493 -13.864 1.00 98.25 109 TYR A O 1
ATOM 813 N N . LYS A 1 110 ? 0.929 17.334 -13.865 1.00 97.81 110 LYS A N 1
ATOM 814 C CA . LYS A 1 110 ? 2.198 16.607 -13.805 1.00 97.81 110 LYS A CA 1
ATOM 815 C C . LYS A 1 110 ? 2.545 16.319 -12.352 1.00 97.81 110 LYS A C 1
ATOM 817 O O . LYS A 1 110 ? 2.291 17.158 -11.488 1.00 97.81 110 LYS A O 1
ATOM 822 N N . PHE A 1 111 ? 3.165 15.173 -12.096 1.00 97.81 111 PHE A N 1
ATOM 823 C CA . PHE A 1 111 ? 3.651 14.815 -10.768 1.00 97.81 111 PHE A CA 1
ATOM 824 C C . PHE A 1 111 ? 5.087 14.299 -10.835 1.00 97.81 111 PHE A C 1
ATOM 826 O O . PHE A 1 111 ? 5.382 13.393 -11.614 1.00 97.81 111 PHE A O 1
ATOM 833 N N . ILE A 1 112 ? 5.955 14.866 -9.995 1.00 96.94 112 ILE A N 1
ATOM 834 C CA . ILE A 1 112 ? 7.329 14.408 -9.784 1.00 96.94 112 ILE A CA 1
ATOM 835 C C . ILE A 1 112 ? 7.421 13.810 -8.375 1.00 96.94 112 ILE A C 1
ATOM 837 O O . ILE A 1 112 ? 7.309 14.508 -7.363 1.00 96.94 112 ILE A O 1
ATOM 841 N N . ALA A 1 113 ? 7.630 12.498 -8.322 1.00 94.56 113 ALA A N 1
ATOM 842 C CA . ALA A 1 113 ? 7.820 11.732 -7.103 1.00 94.56 113 ALA A CA 1
ATOM 843 C C . ALA A 1 113 ? 9.310 11.653 -6.753 1.00 94.56 113 ALA A C 1
ATOM 845 O O . ALA A 1 113 ? 10.105 11.089 -7.507 1.00 94.56 113 ALA A O 1
ATOM 846 N N . VAL A 1 114 ? 9.680 12.167 -5.581 1.00 92.06 114 VAL A N 1
ATOM 847 C CA . VAL A 1 114 ? 11.031 12.016 -5.030 1.00 92.06 114 VAL A CA 1
ATOM 848 C C . VAL A 1 114 ? 11.033 10.830 -4.073 1.00 92.06 114 VAL A C 1
ATOM 850 O O . VAL A 1 114 ? 10.274 10.815 -3.101 1.00 92.06 114 VAL A O 1
ATOM 853 N N . MET A 1 115 ? 11.860 9.820 -4.344 1.00 87.75 115 MET A N 1
ATOM 854 C CA . MET A 1 115 ? 11.868 8.587 -3.557 1.00 87.75 115 MET A CA 1
ATOM 855 C C . MET A 1 115 ? 13.267 7.990 -3.357 1.00 87.75 115 MET A C 1
ATOM 857 O O . MET A 1 115 ? 14.144 8.174 -4.200 1.00 87.75 115 MET A O 1
ATOM 861 N N . PRO A 1 116 ? 13.497 7.242 -2.262 1.00 79.06 116 PRO A N 1
ATOM 862 C CA . PRO A 1 116 ? 14.761 6.545 -2.051 1.00 79.06 116 PRO A CA 1
ATOM 863 C C . PRO A 1 116 ? 15.103 5.533 -3.158 1.00 79.06 116 PRO A C 1
ATOM 865 O O . PRO A 1 116 ? 14.270 4.701 -3.512 1.00 79.06 116 PRO A O 1
ATOM 868 N N . ALA A 1 117 ? 16.349 5.528 -3.639 1.00 71.19 117 ALA A N 1
ATOM 869 C CA . ALA A 1 117 ? 16.817 4.649 -4.717 1.00 71.19 117 ALA A CA 1
ATOM 870 C C . ALA A 1 117 ? 16.745 3.151 -4.366 1.00 71.19 117 ALA A C 1
ATOM 872 O O . ALA A 1 117 ? 16.476 2.326 -5.235 1.00 71.19 117 ALA A O 1
ATOM 873 N N . LYS A 1 118 ? 16.950 2.808 -3.084 1.00 63.94 118 LYS A N 1
ATOM 874 C CA . LYS A 1 118 ? 16.892 1.428 -2.563 1.00 63.94 118 LYS A CA 1
ATOM 875 C C . LYS A 1 118 ? 15.469 0.913 -2.316 1.00 63.94 118 LYS A C 1
ATOM 877 O O . LYS A 1 118 ? 15.309 -0.231 -1.901 1.00 63.94 118 LYS A O 1
ATOM 882 N N . LEU A 1 119 ? 14.436 1.734 -2.517 1.00 62.53 119 LEU A N 1
ATOM 883 C CA . LEU A 1 119 ? 13.060 1.271 -2.364 1.00 62.53 119 LEU A CA 1
ATOM 884 C C . LEU A 1 119 ? 12.570 0.493 -3.578 1.00 62.53 119 LEU A C 1
ATOM 886 O O . LEU A 1 119 ? 13.034 0.653 -4.707 1.00 62.53 119 LEU A O 1
ATOM 890 N N . SER A 1 120 ? 11.576 -0.331 -3.278 1.00 65.06 120 SER A N 1
ATOM 891 C CA . SER A 1 120 ? 11.084 -1.428 -4.084 1.00 65.06 120 SER A CA 1
ATOM 892 C C . SER A 1 120 ? 10.764 -1.036 -5.542 1.00 65.06 120 SER A C 1
ATOM 894 O O . SER A 1 120 ? 10.015 -0.092 -5.820 1.00 65.06 120 SER A O 1
ATOM 896 N N . LEU A 1 121 ? 11.397 -1.748 -6.484 1.00 74.19 121 LEU A N 1
ATOM 897 C CA . LEU A 1 121 ? 11.345 -1.499 -7.932 1.00 74.19 121 LEU A CA 1
ATOM 898 C C . LEU A 1 121 ? 9.905 -1.466 -8.473 1.00 74.19 121 LEU A C 1
ATOM 900 O O . LEU A 1 121 ? 9.587 -0.657 -9.342 1.00 74.19 121 LEU A O 1
ATOM 904 N N . ASP A 1 122 ? 9.024 -2.292 -7.916 1.00 77.12 122 ASP A N 1
ATOM 905 C CA . ASP A 1 122 ? 7.592 -2.361 -8.216 1.00 77.12 122 ASP A CA 1
ATOM 906 C C . ASP A 1 122 ? 6.889 -1.004 -8.064 1.00 77.12 122 ASP A C 1
ATOM 908 O O . ASP A 1 122 ? 6.143 -0.595 -8.955 1.00 77.12 122 ASP A O 1
ATOM 912 N N . LYS A 1 123 ? 7.179 -0.243 -6.999 1.00 82.56 123 LYS A N 1
ATOM 913 C CA . LYS A 1 123 ? 6.582 1.088 -6.799 1.00 82.56 123 LYS A CA 1
ATOM 914 C C . LYS A 1 123 ? 7.084 2.083 -7.831 1.00 82.56 123 LYS A C 1
ATOM 916 O O . LYS A 1 123 ? 6.310 2.908 -8.309 1.00 82.56 123 LYS A O 1
ATOM 921 N N . GLN A 1 124 ? 8.365 2.002 -8.187 1.00 84.31 124 GLN A N 1
ATOM 922 C CA . GLN A 1 124 ? 8.939 2.877 -9.205 1.00 84.31 124 GLN A CA 1
ATOM 923 C C . GLN A 1 124 ? 8.335 2.594 -10.585 1.00 84.31 124 GLN A C 1
ATOM 925 O O . GLN A 1 124 ? 8.047 3.526 -11.334 1.00 84.31 124 GLN A O 1
ATOM 930 N N . ILE A 1 125 ? 8.134 1.313 -10.917 1.00 85.38 125 ILE A N 1
ATOM 931 C CA . ILE A 1 125 ? 7.454 0.886 -12.145 1.00 85.38 125 ILE A CA 1
ATOM 932 C C . ILE A 1 125 ? 6.022 1.419 -12.149 1.00 85.38 125 ILE A C 1
ATOM 934 O O . ILE A 1 125 ? 5.620 2.053 -13.120 1.00 85.38 125 ILE A O 1
ATOM 938 N N . LEU A 1 126 ? 5.276 1.224 -11.058 1.00 88.31 126 LEU A N 1
ATOM 939 C CA . LEU A 1 126 ? 3.879 1.642 -10.972 1.00 88.31 126 LEU A CA 1
ATOM 940 C C . LEU A 1 126 ? 3.713 3.163 -11.099 1.00 88.31 126 LEU A C 1
ATOM 942 O O . LEU A 1 126 ? 2.844 3.621 -11.834 1.00 88.31 126 LEU A O 1
ATOM 946 N N . LEU A 1 127 ? 4.563 3.953 -10.437 1.00 91.56 127 LEU A N 1
ATOM 947 C CA . LEU A 1 127 ? 4.548 5.416 -10.555 1.00 91.56 127 LEU A CA 1
ATOM 948 C C . LEU A 1 127 ? 4.793 5.874 -11.998 1.00 91.56 127 LEU A C 1
ATOM 950 O O . LEU A 1 127 ? 4.016 6.669 -12.526 1.00 91.56 127 LEU A O 1
ATOM 954 N N . ARG A 1 128 ? 5.829 5.337 -12.655 1.00 91.00 128 ARG A N 1
ATOM 955 C CA . ARG A 1 128 ? 6.139 5.671 -14.055 1.00 91.00 128 ARG A CA 1
ATOM 956 C C . ARG A 1 128 ? 5.037 5.223 -15.009 1.00 91.00 128 ARG A C 1
ATOM 958 O O . ARG A 1 128 ? 4.699 5.965 -15.922 1.00 91.00 128 ARG A O 1
ATOM 965 N N . TYR A 1 129 ? 4.451 4.050 -14.774 1.00 92.62 129 TYR A N 1
ATOM 966 C CA . TYR A 1 129 ? 3.337 3.528 -15.566 1.00 92.62 129 TYR A CA 1
ATOM 967 C C . TYR A 1 129 ? 2.105 4.442 -15.510 1.00 92.62 129 TYR A C 1
ATOM 969 O O . TYR A 1 129 ? 1.469 4.678 -16.531 1.00 92.62 129 TYR A O 1
ATOM 977 N N . ILE A 1 130 ? 1.798 5.001 -14.335 1.00 94.00 130 ILE A N 1
ATOM 978 C CA . ILE A 1 130 ? 0.699 5.966 -14.157 1.00 94.00 130 ILE A CA 1
ATOM 979 C C . ILE A 1 130 ? 1.010 7.320 -14.831 1.00 94.00 130 ILE A C 1
ATOM 981 O O . ILE A 1 130 ? 0.093 8.087 -15.115 1.00 94.00 130 ILE A O 1
ATOM 985 N N . GLY A 1 131 ? 2.282 7.605 -15.124 1.00 93.25 131 GLY A N 1
ATOM 986 C CA . GLY A 1 131 ? 2.729 8.839 -15.776 1.00 93.25 131 GLY A CA 1
ATOM 987 C C . GLY A 1 131 ? 3.436 9.826 -14.846 1.00 93.25 131 GLY A C 1
ATOM 988 O O . GLY A 1 131 ? 3.615 10.983 -15.220 1.00 93.25 131 GLY A O 1
ATOM 989 N N . ALA A 1 132 ? 3.840 9.400 -13.645 1.00 95.56 132 ALA A N 1
ATOM 990 C CA . ALA A 1 132 ? 4.670 10.219 -12.769 1.00 95.56 132 ALA A CA 1
ATOM 991 C C . ALA A 1 132 ? 6.142 10.187 -13.202 1.00 95.56 132 ALA A C 1
ATOM 993 O O . ALA A 1 132 ? 6.695 9.136 -13.541 1.00 95.56 132 ALA A O 1
ATOM 994 N N . GLU A 1 133 ? 6.807 11.332 -13.105 1.00 94.88 133 GLU A N 1
ATOM 995 C CA . GLU A 1 133 ? 8.263 11.403 -13.163 1.00 94.88 133 GLU A CA 1
ATOM 996 C C . GLU A 1 133 ? 8.833 10.948 -11.815 1.00 94.88 133 GLU A C 1
ATOM 998 O O . GLU A 1 133 ? 8.309 11.294 -10.757 1.00 94.88 133 GLU A O 1
ATOM 1003 N N . VAL A 1 134 ? 9.897 10.144 -11.832 1.00 92.31 134 VAL A N 1
ATOM 1004 C CA . VAL A 1 134 ? 10.477 9.565 -10.611 1.00 92.31 134 VAL A CA 1
ATOM 1005 C C . VAL A 1 134 ? 11.932 9.983 -10.483 1.00 92.31 134 VAL A C 1
ATOM 1007 O O . VAL A 1 134 ? 12.762 9.598 -11.310 1.00 92.31 134 VAL A O 1
ATOM 1010 N N . VAL A 1 135 ? 12.234 10.705 -9.407 1.00 91.75 135 VAL A N 1
ATOM 1011 C CA . VAL A 1 135 ? 13.586 11.106 -9.011 1.00 91.75 135 VAL A CA 1
ATOM 1012 C C . VAL A 1 135 ? 14.047 10.198 -7.876 1.00 91.75 135 VAL A C 1
ATOM 1014 O O . VAL A 1 135 ? 13.447 10.171 -6.799 1.00 91.75 135 VAL A O 1
ATOM 1017 N N . LEU A 1 136 ? 15.109 9.434 -8.134 1.00 87.88 136 LEU A N 1
ATOM 1018 C CA . LEU A 1 136 ? 15.703 8.524 -7.159 1.00 87.88 136 LEU A CA 1
ATOM 1019 C C . LEU A 1 136 ? 16.820 9.227 -6.392 1.00 87.88 136 LEU A C 1
ATOM 1021 O O . LEU A 1 136 ? 17.727 9.793 -6.997 1.00 87.88 136 LEU A O 1
ATOM 1025 N N . VAL A 1 137 ? 16.770 9.145 -5.066 1.00 84.56 137 VAL A N 1
ATOM 1026 C CA . VAL A 1 137 ? 17.764 9.739 -4.162 1.00 84.56 137 VAL A CA 1
ATOM 1027 C C . VAL A 1 137 ? 18.358 8.639 -3.295 1.00 84.56 137 VAL A C 1
ATOM 1029 O O . VAL A 1 137 ? 17.611 7.849 -2.728 1.00 84.56 137 VAL A O 1
ATOM 1032 N N . ASP A 1 138 ? 19.680 8.541 -3.171 1.00 78.81 138 ASP A N 1
ATOM 1033 C CA . ASP A 1 138 ? 20.289 7.600 -2.225 1.00 78.81 138 ASP A CA 1
ATOM 1034 C C . ASP A 1 138 ? 20.296 8.208 -0.808 1.00 78.81 138 ASP A C 1
ATOM 1036 O O . ASP A 1 138 ? 21.007 9.188 -0.571 1.00 78.81 138 ASP A O 1
ATOM 1040 N N . PRO A 1 139 ? 19.523 7.668 0.157 1.00 67.56 139 PRO A N 1
ATOM 1041 C CA . PRO A 1 139 ? 19.492 8.208 1.512 1.00 67.56 139 PRO A CA 1
ATOM 1042 C C . PRO A 1 139 ? 20.718 7.817 2.355 1.00 67.56 139 PRO A C 1
ATOM 1044 O O . PRO A 1 139 ? 20.790 8.232 3.511 1.00 67.56 139 PRO A O 1
ATOM 1047 N N . ALA A 1 140 ? 21.665 7.026 1.822 1.00 63.91 140 ALA A N 1
ATOM 1048 C CA . ALA A 1 140 ? 22.720 6.351 2.588 1.00 63.91 140 ALA A CA 1
ATOM 1049 C C . ALA A 1 140 ? 23.562 7.246 3.515 1.00 63.91 140 ALA A C 1
ATOM 1051 O O . ALA A 1 140 ? 24.086 6.740 4.502 1.00 63.91 140 ALA A O 1
ATOM 1052 N N . GLN A 1 141 ? 23.693 8.547 3.236 1.00 54.56 141 GLN A N 1
ATOM 1053 C CA . GLN A 1 141 ? 24.499 9.460 4.061 1.00 54.56 141 GLN A CA 1
ATOM 1054 C C . GLN A 1 141 ? 23.685 10.464 4.895 1.00 54.56 141 GLN A C 1
ATOM 1056 O O . GLN A 1 141 ? 24.212 11.008 5.859 1.00 54.56 141 GLN A O 1
ATOM 1061 N N . HIS A 1 142 ? 22.415 10.718 4.559 1.00 62.00 142 HIS A N 1
ATOM 1062 C CA . HIS A 1 142 ? 21.660 11.864 5.100 1.00 62.00 142 HIS A CA 1
ATOM 1063 C C . HIS A 1 142 ? 20.203 11.537 5.492 1.00 62.00 142 HIS A C 1
ATOM 1065 O O . HIS A 1 142 ? 19.423 12.436 5.817 1.00 62.00 142 HIS A O 1
ATOM 1071 N N . GLY A 1 143 ? 19.819 10.255 5.485 1.00 67.62 143 GLY A N 1
ATOM 1072 C CA . GLY A 1 143 ? 18.524 9.786 5.986 1.00 67.62 143 GLY A CA 1
ATOM 1073 C C . GLY A 1 143 ? 17.325 10.344 5.213 1.00 67.62 143 GLY A C 1
ATOM 1074 O O . GLY A 1 143 ? 17.396 10.556 4.007 1.00 67.62 143 GLY A O 1
ATOM 1075 N N . PHE A 1 144 ? 16.200 10.583 5.895 1.00 73.25 144 PHE A N 1
ATOM 1076 C CA . PHE A 1 144 ? 14.986 11.112 5.252 1.00 73.25 144 PHE A CA 1
ATOM 1077 C C . PHE A 1 144 ? 15.133 12.578 4.797 1.00 73.25 144 PHE A C 1
ATOM 1079 O O . PHE A 1 144 ? 14.484 13.010 3.845 1.00 73.25 144 PHE A O 1
ATOM 1086 N N . LYS A 1 145 ? 16.023 13.342 5.445 1.00 78.62 145 LYS A N 1
ATOM 1087 C CA . LYS A 1 145 ? 16.209 14.779 5.205 1.00 78.62 145 LYS A CA 1
ATOM 1088 C C . LYS A 1 145 ? 16.610 15.090 3.762 1.00 78.62 145 LYS A C 1
ATOM 1090 O O . LYS A 1 145 ? 16.057 16.009 3.171 1.00 78.62 145 LYS A O 1
ATOM 1095 N N . VAL A 1 146 ? 17.486 14.281 3.160 1.00 83.88 146 VAL A N 1
ATOM 1096 C CA . VAL A 1 146 ? 17.943 14.509 1.775 1.00 83.88 146 VAL A CA 1
ATOM 1097 C C . VAL A 1 146 ? 16.805 14.471 0.755 1.00 83.88 146 VAL A C 1
ATOM 1099 O O . VAL A 1 146 ? 16.877 15.130 -0.279 1.00 83.88 146 VAL A O 1
ATOM 1102 N N . LEU A 1 147 ? 15.727 13.735 1.038 1.00 85.81 147 LEU A N 1
ATOM 1103 C CA . LEU A 1 147 ? 14.559 13.690 0.160 1.00 85.81 147 LEU A CA 1
ATOM 1104 C C . LEU A 1 147 ? 13.777 15.001 0.214 1.00 85.81 147 LEU A C 1
ATOM 1106 O O . LEU A 1 147 ? 13.359 15.500 -0.828 1.00 85.81 147 LEU A O 1
ATOM 1110 N N . LEU A 1 148 ? 13.616 15.563 1.415 1.00 85.19 148 LEU A N 1
ATOM 1111 C CA . LEU A 1 148 ? 12.992 16.871 1.610 1.00 85.19 148 LEU A CA 1
ATOM 1112 C C . LEU A 1 148 ? 13.837 17.973 0.960 1.00 85.19 148 LEU A C 1
ATOM 1114 O O . LEU A 1 148 ? 13.298 18.784 0.210 1.00 85.19 148 LEU A O 1
ATOM 1118 N N . ASP A 1 149 ? 15.158 17.940 1.156 1.00 88.50 149 ASP A N 1
ATOM 1119 C CA . ASP A 1 149 ? 16.089 18.891 0.537 1.00 88.50 149 ASP A CA 1
ATOM 1120 C C . ASP A 1 149 ? 16.030 18.812 -1.002 1.00 88.50 149 ASP A C 1
ATOM 1122 O O . ASP A 1 149 ? 16.002 19.839 -1.682 1.00 88.50 149 ASP A O 1
ATOM 1126 N N . THR A 1 150 ? 15.925 17.599 -1.561 1.00 91.06 150 THR A N 1
ATOM 1127 C CA . THR A 1 150 ? 15.761 17.387 -3.011 1.00 91.06 150 THR A CA 1
ATOM 1128 C C . THR A 1 150 ? 14.440 17.963 -3.523 1.00 91.06 150 THR A C 1
ATOM 1130 O O . THR A 1 150 ? 14.414 18.587 -4.582 1.00 91.06 150 THR A O 1
ATOM 1133 N N . VAL A 1 151 ? 13.336 17.796 -2.784 1.00 92.50 151 VAL A N 1
ATOM 1134 C CA . VAL A 1 151 ? 12.047 18.410 -3.144 1.00 92.50 151 VAL A CA 1
ATOM 1135 C C . VAL A 1 151 ? 12.134 19.933 -3.119 1.00 92.50 151 VAL A C 1
ATOM 1137 O O . VAL A 1 151 ? 11.651 20.574 -4.049 1.00 92.50 151 VAL A O 1
ATOM 1140 N N . GLU A 1 152 ? 12.779 20.522 -2.113 1.00 92.00 152 GLU A N 1
ATOM 1141 C CA . GLU A 1 152 ? 12.952 21.977 -2.027 1.00 92.00 152 GLU A CA 1
ATOM 1142 C C . GLU A 1 152 ? 13.886 22.536 -3.107 1.00 92.00 152 GLU A C 1
ATOM 1144 O O . GLU A 1 152 ? 13.686 23.657 -3.578 1.00 92.00 152 GLU A O 1
ATOM 1149 N N . GLN A 1 153 ? 14.877 21.763 -3.555 1.00 92.94 153 GLN A N 1
ATOM 1150 C CA . GLN A 1 153 ? 15.674 22.120 -4.725 1.00 92.94 153 GLN A CA 1
ATOM 1151 C C . GLN A 1 153 ? 14.824 22.079 -6.002 1.00 92.94 153 GLN A C 1
ATOM 1153 O O . GLN A 1 153 ? 14.733 23.080 -6.712 1.00 92.94 153 GLN A O 1
ATOM 1158 N N . LEU A 1 154 ? 14.123 20.969 -6.254 1.00 94.31 154 LEU A N 1
ATOM 1159 C CA . LEU A 1 154 ? 13.246 20.826 -7.420 1.00 94.31 154 LEU A CA 1
ATOM 1160 C C . LEU A 1 154 ? 12.154 21.895 -7.457 1.00 94.31 154 LEU A C 1
ATOM 1162 O O . LEU A 1 154 ? 11.811 22.386 -8.526 1.00 94.31 154 LEU A O 1
ATOM 1166 N N . ARG A 1 155 ? 11.631 22.300 -6.298 1.00 94.75 155 ARG A N 1
ATOM 1167 C CA . ARG A 1 155 ? 10.646 23.379 -6.189 1.00 94.75 155 ARG A CA 1
ATOM 1168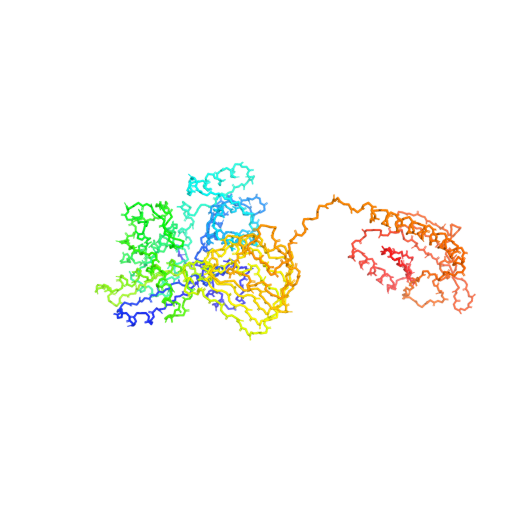 C C . ARG A 1 155 ? 11.159 24.707 -6.756 1.00 94.75 155 ARG A C 1
ATOM 1170 O O . ARG A 1 155 ? 10.357 25.477 -7.276 1.00 94.75 155 ARG A O 1
ATOM 1177 N N . LYS A 1 156 ? 12.463 24.984 -6.650 1.00 94.38 156 LYS A N 1
ATOM 1178 C CA . LYS A 1 156 ? 13.094 26.200 -7.193 1.00 94.38 156 LYS A CA 1
ATOM 1179 C C . LYS A 1 156 ? 13.335 26.095 -8.699 1.00 94.38 156 LYS A C 1
ATOM 1181 O O . LYS A 1 156 ? 13.211 27.098 -9.396 1.00 94.38 156 LYS A O 1
ATOM 1186 N N . ASP A 1 157 ? 13.639 24.893 -9.182 1.00 94.88 157 ASP A N 1
ATOM 1187 C CA . ASP A 1 157 ? 14.019 24.646 -10.577 1.00 94.88 157 ASP A CA 1
ATOM 1188 C C . ASP A 1 157 ? 12.802 24.398 -11.491 1.00 94.88 157 ASP A C 1
ATOM 1190 O O . ASP A 1 157 ? 12.819 24.718 -12.682 1.00 94.88 157 ASP A O 1
ATOM 1194 N N . VAL A 1 158 ? 11.716 23.845 -10.945 1.00 95.38 158 VAL A N 1
ATOM 1195 C CA . VAL A 1 158 ? 10.497 23.506 -11.685 1.00 95.38 158 VAL A CA 1
ATOM 1196 C C . VAL A 1 158 ? 9.519 24.680 -11.666 1.00 95.38 158 VAL A C 1
ATOM 1198 O O . VAL A 1 158 ? 9.020 25.110 -10.625 1.00 95.38 158 VAL A O 1
ATOM 1201 N N . LYS A 1 159 ? 9.182 25.187 -12.856 1.00 93.75 159 LYS A N 1
ATOM 1202 C CA . LYS A 1 159 ? 8.206 26.273 -13.015 1.00 93.75 159 LYS A CA 1
ATOM 1203 C C . LYS A 1 159 ? 6.823 25.849 -12.505 1.00 93.75 159 LYS A C 1
ATOM 1205 O O . LYS A 1 159 ? 6.336 24.776 -12.852 1.00 93.75 159 LYS A O 1
ATOM 1210 N N . ASN A 1 160 ? 6.167 26.736 -11.750 1.00 95.44 160 ASN A N 1
ATOM 1211 C CA . ASN A 1 160 ? 4.841 26.511 -11.156 1.00 95.44 160 ASN A CA 1
ATOM 1212 C C . ASN A 1 160 ? 4.777 25.227 -10.306 1.00 95.44 160 ASN A C 1
ATOM 1214 O O . ASN A 1 160 ? 3.789 24.493 -10.356 1.00 95.44 160 ASN A O 1
ATOM 1218 N N . ALA A 1 161 ? 5.843 24.922 -9.565 1.00 97.06 161 ALA A N 1
ATOM 1219 C CA . ALA A 1 161 ? 5.876 23.772 -8.677 1.00 97.06 161 ALA A CA 1
ATOM 1220 C C . ALA A 1 161 ? 5.043 23.989 -7.406 1.00 97.06 161 ALA A C 1
ATOM 1222 O O . ALA A 1 161 ? 5.104 25.050 -6.781 1.00 97.06 161 ALA A O 1
ATOM 1223 N N . TYR A 1 162 ? 4.329 22.949 -6.981 1.00 97.56 162 TYR A N 1
ATOM 1224 C CA . TYR A 1 162 ? 3.624 22.914 -5.704 1.00 97.56 162 TYR A CA 1
ATOM 1225 C C . TYR A 1 162 ? 3.958 21.634 -4.939 1.00 97.56 162 TYR A C 1
ATOM 1227 O O . TYR A 1 162 ? 3.817 20.533 -5.470 1.00 97.56 162 TYR A O 1
ATOM 1235 N N . VAL A 1 163 ? 4.404 21.779 -3.691 1.00 96.12 163 VAL A N 1
ATOM 1236 C CA . VAL A 1 163 ? 4.806 20.650 -2.844 1.00 96.12 163 VAL A CA 1
ATOM 1237 C C . VAL A 1 163 ? 3.607 20.133 -2.056 1.00 96.12 163 VAL A C 1
ATOM 1239 O O . VAL A 1 163 ? 2.992 20.865 -1.283 1.00 96.12 163 VAL A O 1
ATOM 1242 N N . LEU A 1 164 ? 3.305 18.849 -2.227 1.00 94.19 164 LEU A N 1
ATOM 1243 C CA . LEU A 1 164 ? 2.326 18.117 -1.436 1.00 94.19 164 LEU A CA 1
ATOM 1244 C C . LEU A 1 164 ? 3.033 17.449 -0.254 1.00 94.19 164 LEU A C 1
ATOM 1246 O O . LEU A 1 164 ? 3.657 16.397 -0.398 1.00 94.19 164 LEU A O 1
ATOM 1250 N N . ASP A 1 165 ? 2.917 18.061 0.921 1.00 91.75 165 ASP A N 1
ATOM 1251 C CA . ASP A 1 165 ? 3.453 17.514 2.166 1.00 91.75 165 ASP A CA 1
ATOM 1252 C C . ASP A 1 165 ? 2.362 16.785 2.961 1.00 91.75 165 ASP A C 1
ATOM 1254 O O . ASP A 1 165 ? 1.336 17.352 3.328 1.00 91.75 165 ASP A O 1
ATOM 1258 N N . GLN A 1 166 ? 2.589 15.505 3.246 1.00 90.00 166 GLN A N 1
ATOM 1259 C CA . GLN A 1 166 ? 1.638 14.673 3.975 1.00 90.00 166 GLN A CA 1
ATOM 1260 C C . GLN A 1 166 ? 1.710 14.810 5.495 1.00 90.00 166 GLN A C 1
ATOM 1262 O O . GLN A 1 166 ? 0.791 14.335 6.159 1.00 90.00 166 GLN A O 1
ATOM 1267 N N . PHE A 1 167 ? 2.793 15.371 6.034 1.00 93.25 167 PHE A N 1
ATOM 1268 C CA . PHE A 1 167 ? 3.084 15.426 7.469 1.00 93.25 167 PHE A CA 1
ATOM 1269 C C . PHE A 1 167 ? 2.700 16.764 8.109 1.00 93.25 167 PHE A C 1
ATOM 1271 O O . PHE A 1 167 ? 2.543 16.816 9.328 1.00 93.25 167 PHE A O 1
ATOM 1278 N N . THR A 1 168 ? 2.526 17.814 7.303 1.00 94.69 168 THR A N 1
ATOM 1279 C CA . THR A 1 168 ? 2.216 19.182 7.761 1.00 94.69 168 THR A CA 1
ATOM 1280 C C . THR A 1 168 ? 0.882 19.707 7.218 1.00 94.69 168 THR A C 1
ATOM 1282 O O . THR A 1 168 ? 0.212 20.507 7.868 1.00 94.69 168 THR A O 1
ATOM 1285 N N . ASN A 1 169 ? 0.424 19.226 6.056 1.00 96.38 169 ASN A N 1
ATOM 1286 C CA . ASN A 1 169 ? -0.793 19.742 5.435 1.00 96.38 169 ASN A CA 1
ATOM 1287 C C . ASN A 1 169 ? -2.071 19.234 6.135 1.00 96.38 169 ASN A C 1
ATOM 1289 O O . ASN A 1 169 ? -2.387 18.038 6.125 1.00 96.38 169 ASN A O 1
ATOM 1293 N N . SER A 1 170 ? -2.854 20.168 6.683 1.00 97.31 170 SER A N 1
ATOM 1294 C CA . SER A 1 170 ? -4.114 19.911 7.394 1.00 97.31 170 SER A CA 1
ATOM 1295 C C . SER A 1 170 ? -5.223 19.297 6.530 1.00 97.31 170 SER A C 1
ATOM 1297 O O . SER A 1 170 ? -6.160 18.709 7.073 1.00 97.31 170 SER A O 1
ATOM 1299 N N . ALA A 1 171 ? -5.097 19.333 5.201 1.00 97.94 171 ALA A N 1
ATOM 1300 C CA . ALA A 1 171 ? -5.983 18.615 4.290 1.00 97.94 171 ALA A CA 1
ATOM 1301 C C . ALA A 1 171 ? -5.907 17.086 4.485 1.00 97.94 171 ALA A C 1
ATOM 1303 O O . ALA A 1 171 ? -6.890 16.380 4.272 1.00 97.94 171 ALA A O 1
ATOM 1304 N N . ASN A 1 172 ? -4.772 16.550 4.949 1.00 97.88 172 ASN A N 1
ATOM 1305 C CA . ASN A 1 172 ? -4.643 15.119 5.226 1.00 97.88 172 ASN A CA 1
ATOM 1306 C C . ASN A 1 172 ? -5.593 14.642 6.351 1.00 97.88 172 ASN A C 1
ATOM 1308 O O . ASN A 1 172 ? -6.430 13.775 6.088 1.00 97.88 172 ASN A O 1
ATOM 1312 N N . PRO A 1 173 ? -5.550 15.190 7.586 1.00 98.38 173 PRO A N 1
ATOM 1313 C CA . PRO A 1 173 ? -6.532 14.831 8.607 1.00 98.38 173 PRO A CA 1
ATOM 1314 C C . PRO A 1 173 ? -7.960 15.263 8.243 1.00 98.38 173 PRO A C 1
ATOM 1316 O O . PRO A 1 173 ? -8.904 14.574 8.629 1.00 98.38 173 PRO A O 1
ATOM 1319 N N . ASP A 1 174 ? -8.152 16.340 7.472 1.00 98.06 174 ASP A N 1
ATOM 1320 C CA . ASP A 1 174 ? -9.486 16.752 7.010 1.00 98.06 174 ASP A CA 1
ATOM 1321 C C . ASP A 1 174 ? -10.171 15.672 6.151 1.00 98.06 174 ASP A C 1
ATOM 1323 O O . ASP A 1 174 ? -11.358 15.406 6.345 1.00 98.06 174 ASP A O 1
ATOM 1327 N N . ALA A 1 175 ? -9.426 14.953 5.301 1.00 97.25 175 ALA A N 1
ATOM 1328 C CA . ALA A 1 175 ? -9.954 13.820 4.529 1.00 97.25 175 ALA A CA 1
ATOM 1329 C C . ALA A 1 175 ? -10.633 12.775 5.432 1.00 97.25 175 ALA A C 1
ATOM 1331 O O . ALA A 1 175 ? -11.693 12.224 5.126 1.00 97.25 175 ALA A O 1
ATOM 1332 N N . HIS A 1 176 ? -10.020 12.508 6.581 1.00 98.50 176 HIS A N 1
ATOM 1333 C CA . HIS A 1 176 ? -10.493 11.518 7.536 1.00 98.50 176 HIS A CA 1
ATOM 1334 C C . HIS A 1 176 ? -11.603 12.049 8.441 1.00 98.50 176 HIS A C 1
ATOM 1336 O O . HIS A 1 176 ? -12.515 11.294 8.774 1.00 98.50 176 HIS A O 1
ATOM 1342 N N . PHE A 1 177 ? -11.570 13.337 8.787 1.00 98.06 177 PHE A N 1
ATOM 1343 C CA . PHE A 1 177 ? -12.651 14.000 9.514 1.00 98.06 177 PHE A CA 1
ATOM 1344 C C . PHE A 1 177 ? -13.941 14.062 8.685 1.00 98.06 177 PHE A C 1
ATOM 1346 O O . PHE A 1 177 ? -15.026 13.823 9.207 1.00 98.06 177 PHE A O 1
ATOM 1353 N N . ARG A 1 178 ? -13.828 14.346 7.382 1.00 94.50 178 ARG A N 1
ATOM 1354 C CA . ARG A 1 178 ? -14.975 14.480 6.473 1.00 94.50 178 ARG A CA 1
ATOM 1355 C C . ARG A 1 178 ? -15.535 13.164 5.965 1.00 94.50 178 ARG A C 1
ATOM 1357 O O . ARG A 1 178 ? -16.710 13.122 5.608 1.00 94.50 178 ARG A O 1
ATOM 1364 N N . TRP A 1 179 ? -14.709 12.123 5.865 1.00 94.31 179 TRP A N 1
ATOM 1365 C CA . TRP A 1 179 ? -15.108 10.876 5.208 1.00 94.31 179 TRP A CA 1
ATOM 1366 C C . TRP A 1 179 ? -14.967 9.669 6.131 1.00 94.31 179 TRP A C 1
ATOM 1368 O O . TRP A 1 179 ? -15.969 9.086 6.534 1.00 94.31 179 TRP A O 1
ATOM 1378 N N . THR A 1 180 ? -13.745 9.311 6.533 1.00 97.94 180 THR A N 1
ATOM 1379 C CA . THR A 1 180 ? -13.499 8.070 7.290 1.00 97.94 180 THR A CA 1
ATOM 1380 C C . THR A 1 180 ? -14.242 8.025 8.633 1.00 97.94 180 THR A C 1
ATOM 1382 O O . THR A 1 180 ? -14.867 7.014 8.944 1.00 97.94 180 THR A O 1
ATOM 1385 N N . GLY A 1 181 ? -14.210 9.106 9.419 1.00 98.00 181 GLY A N 1
ATOM 1386 C CA . GLY A 1 181 ? -14.905 9.200 10.707 1.00 98.00 181 GLY A CA 1
ATOM 1387 C C . GLY A 1 181 ? -16.429 9.066 10.584 1.00 98.00 181 GLY A C 1
ATOM 1388 O O . GLY A 1 181 ? -17.009 8.217 11.265 1.00 98.00 181 GLY A O 1
ATOM 1389 N N . PRO A 1 182 ? -17.088 9.840 9.700 1.00 96.81 182 PRO A N 1
ATOM 1390 C CA . PRO A 1 182 ? -18.515 9.699 9.414 1.00 96.81 182 PRO A CA 1
ATOM 1391 C C . PRO A 1 182 ? -18.932 8.303 8.963 1.00 96.81 182 PRO A C 1
ATOM 1393 O O . PRO A 1 182 ? -19.960 7.815 9.426 1.00 96.81 182 PRO A O 1
ATOM 1396 N N . GLU A 1 183 ? -18.144 7.656 8.100 1.00 96.69 183 GLU A N 1
ATOM 1397 C CA . GLU A 1 183 ? -18.411 6.286 7.652 1.00 96.69 183 GLU A CA 1
ATOM 1398 C C . GLU A 1 183 ? -18.408 5.314 8.840 1.00 96.69 183 GLU A C 1
ATOM 1400 O O . GLU A 1 183 ? -19.382 4.599 9.047 1.00 96.69 183 GLU A O 1
ATOM 1405 N N . ILE A 1 184 ? -17.362 5.345 9.677 1.00 98.12 184 ILE A N 1
ATOM 1406 C CA . ILE A 1 184 ? -17.274 4.494 10.875 1.00 98.12 184 ILE A CA 1
ATOM 1407 C C . ILE A 1 184 ? -18.459 4.750 11.810 1.00 98.12 184 ILE A C 1
ATOM 1409 O O . ILE A 1 184 ? -19.102 3.808 12.268 1.00 98.12 184 ILE A O 1
ATOM 1413 N N . TRP A 1 185 ? -18.780 6.015 12.087 1.00 97.94 185 TRP A N 1
ATOM 1414 C CA . TRP A 1 185 ? -19.890 6.367 12.973 1.00 97.94 185 TRP A CA 1
ATOM 1415 C C . TRP A 1 185 ? -21.235 5.861 12.445 1.00 97.94 185 TRP A C 1
ATOM 1417 O O . TRP A 1 185 ? -22.033 5.309 13.203 1.00 97.94 185 TRP A O 1
ATOM 1427 N N . LYS A 1 186 ? -21.485 6.034 11.143 1.00 95.62 186 LYS A N 1
ATOM 1428 C CA . LYS A 1 186 ? -22.720 5.589 10.497 1.00 95.62 186 LYS A CA 1
ATOM 1429 C C . LYS A 1 186 ? -22.834 4.066 10.510 1.00 95.62 186 LYS A C 1
ATOM 1431 O O . LYS A 1 186 ? -23.851 3.549 10.963 1.00 95.62 186 LYS A O 1
ATOM 1436 N N . ASP A 1 187 ? -21.798 3.363 10.064 1.00 95.94 187 ASP A N 1
ATOM 1437 C CA . ASP A 1 187 ? -21.837 1.910 9.870 1.00 95.94 187 ASP A CA 1
ATOM 1438 C C . ASP A 1 187 ? -21.846 1.143 11.205 1.00 95.94 187 ASP A C 1
ATOM 1440 O O . ASP A 1 187 ? -22.356 0.028 11.290 1.00 95.94 187 ASP A O 1
ATOM 1444 N N . THR A 1 188 ? -21.354 1.762 12.282 1.00 97.88 188 THR A N 1
ATOM 1445 C CA . THR A 1 188 ? -21.469 1.233 13.654 1.00 97.88 188 THR A CA 1
ATOM 1446 C C . THR A 1 188 ? -22.745 1.675 14.373 1.00 97.88 188 THR A C 1
ATOM 1448 O O . THR A 1 188 ? -22.951 1.312 15.532 1.00 97.88 188 THR A O 1
ATOM 1451 N N . ALA A 1 189 ? -23.605 2.465 13.721 1.00 97.25 189 ALA A N 1
ATOM 1452 C CA . ALA A 1 189 ? -24.778 3.096 14.324 1.00 97.25 189 ALA A CA 1
ATOM 1453 C C . ALA A 1 189 ? -24.451 3.858 15.628 1.00 97.25 189 ALA A C 1
ATOM 1455 O O . ALA A 1 189 ? -25.216 3.812 16.592 1.00 97.25 189 ALA A O 1
ATOM 1456 N N . GLY A 1 190 ? -23.288 4.519 15.672 1.00 97.25 190 GLY A N 1
ATOM 1457 C CA . GLY A 1 190 ? -22.800 5.268 16.832 1.00 97.25 190 GLY A CA 1
ATOM 1458 C C . GLY A 1 190 ? -22.378 4.415 18.034 1.00 97.25 190 GLY A C 1
ATOM 1459 O O . GLY A 1 190 ? -22.214 4.960 19.119 1.00 97.25 190 GLY A O 1
ATOM 1460 N N . LYS A 1 191 ? -22.220 3.093 17.868 1.00 98.19 191 LYS A N 1
ATOM 1461 C CA . LYS A 1 191 ? -21.894 2.151 18.958 1.00 98.19 191 LYS A CA 1
ATOM 1462 C C . LYS A 1 191 ? -20.401 1.880 19.136 1.00 98.19 191 LYS A C 1
ATOM 1464 O O . LYS A 1 191 ? -20.046 1.054 19.964 1.00 98.19 191 LYS A O 1
ATOM 1469 N N . VAL A 1 192 ? -19.538 2.500 18.333 1.00 98.62 192 VAL A N 1
ATOM 1470 C CA . VAL A 1 192 ? -18.084 2.384 18.505 1.00 98.62 192 VAL A CA 1
ATOM 1471 C C . VAL A 1 192 ? -17.664 3.007 19.841 1.00 98.62 192 VAL A C 1
ATOM 1473 O O . VAL A 1 192 ? -18.021 4.147 20.124 1.00 98.62 192 VAL A O 1
ATOM 1476 N N . ASP A 1 193 ? -16.890 2.271 20.641 1.00 98.69 193 ASP A N 1
ATOM 1477 C CA . ASP A 1 193 ? -16.390 2.725 21.947 1.00 98.69 193 ASP A CA 1
ATOM 1478 C C . ASP A 1 193 ? -14.913 3.139 21.891 1.00 98.69 193 ASP A C 1
ATOM 1480 O O . ASP A 1 193 ? -14.479 4.061 22.588 1.00 98.69 193 ASP A O 1
ATOM 1484 N N . ILE A 1 194 ? -14.126 2.421 21.084 1.00 98.88 194 ILE A N 1
ATOM 1485 C CA . ILE A 1 194 ? -12.676 2.591 20.971 1.00 98.88 194 ILE A CA 1
ATOM 1486 C C . ILE A 1 194 ? -12.288 2.601 19.494 1.00 98.88 194 ILE A C 1
ATOM 1488 O O . ILE A 1 194 ? -12.674 1.708 18.736 1.00 98.88 194 ILE A O 1
ATOM 1492 N N . PHE A 1 195 ? -11.476 3.577 19.095 1.00 98.94 195 PHE A N 1
ATOM 1493 C CA . PHE A 1 195 ? -10.839 3.610 17.784 1.00 98.94 195 PHE A CA 1
ATOM 1494 C C . PHE A 1 195 ? -9.320 3.482 17.920 1.00 98.94 195 PHE A C 1
ATOM 1496 O O . PHE A 1 195 ? -8.684 4.236 18.659 1.00 98.94 195 PHE A O 1
ATOM 1503 N N . ILE A 1 196 ? -8.744 2.523 17.195 1.00 98.88 196 ILE A N 1
ATOM 1504 C CA . ILE A 1 196 ? -7.318 2.189 17.246 1.00 98.88 196 ILE A CA 1
ATOM 1505 C C . ILE A 1 196 ? -6.718 2.347 15.855 1.00 98.88 196 ILE A C 1
ATOM 1507 O O . ILE A 1 196 ? -7.160 1.685 14.912 1.00 98.88 196 ILE A O 1
ATOM 1511 N N . ALA A 1 197 ? -5.689 3.179 15.712 1.00 98.69 197 ALA A N 1
ATOM 1512 C CA . ALA A 1 197 ? -5.003 3.334 14.435 1.00 98.69 197 ALA A CA 1
ATOM 1513 C C . ALA A 1 197 ? -3.526 3.694 14.596 1.00 98.69 197 ALA A C 1
ATOM 1515 O O . ALA A 1 197 ? -3.143 4.562 15.378 1.00 98.69 197 ALA A O 1
ATOM 1516 N N . ALA A 1 198 ? -2.698 3.057 13.780 1.00 97.81 198 ALA A N 1
ATOM 1517 C CA . ALA A 1 198 ? -1.284 3.330 13.700 1.00 97.81 198 ALA A CA 1
ATOM 1518 C C . ALA A 1 198 ? -0.994 4.672 13.034 1.00 97.81 198 ALA A C 1
ATOM 1520 O O . ALA A 1 198 ? -1.655 5.073 12.069 1.00 97.81 198 ALA A O 1
ATOM 1521 N N . SER A 1 199 ? 0.040 5.351 13.527 1.00 96.25 199 SER A N 1
ATOM 1522 C CA . SER A 1 199 ? 0.454 6.643 12.996 1.00 96.25 199 SER A CA 1
ATOM 1523 C C . SER A 1 199 ? 1.595 6.494 11.989 1.00 96.25 199 SER A C 1
ATOM 1525 O O . SER A 1 199 ? 2.722 6.140 12.329 1.00 96.25 199 SER A O 1
ATOM 1527 N N . GLY A 1 200 ? 1.291 6.780 10.721 1.00 93.62 200 GLY A N 1
ATOM 1528 C CA . GLY A 1 200 ? 2.291 7.139 9.713 1.00 93.62 200 GLY A CA 1
ATOM 1529 C C . GLY A 1 200 ? 2.448 8.647 9.652 1.00 93.62 200 GLY A C 1
ATOM 1530 O O . GLY A 1 200 ? 3.279 9.219 10.342 1.00 93.62 200 GLY A O 1
ATOM 1531 N N . SER A 1 201 ? 1.595 9.306 8.869 1.00 94.62 201 SER A N 1
ATOM 1532 C CA . SER A 1 201 ? 1.517 10.769 8.879 1.00 94.62 201 SER A CA 1
ATOM 1533 C C . SER A 1 201 ? 0.703 11.331 10.049 1.00 94.62 201 SER A C 1
ATOM 1535 O O . SER A 1 201 ? 0.689 12.533 10.238 1.00 94.62 201 SER A O 1
ATOM 1537 N N . GLY A 1 202 ? -0.033 10.497 10.790 1.00 96.81 202 GLY A N 1
ATOM 1538 C CA . GLY A 1 202 ? -0.984 10.928 11.824 1.00 96.81 202 GLY A CA 1
ATOM 1539 C C . GLY A 1 202 ? -2.369 11.350 11.314 1.00 96.81 202 GLY A C 1
ATOM 1540 O O . GLY A 1 202 ? -3.303 11.453 12.103 1.00 96.81 202 GLY A O 1
ATOM 1541 N N . GLY A 1 203 ? -2.559 11.509 9.998 1.00 98.19 203 GLY A N 1
ATOM 1542 C CA . GLY A 1 203 ? -3.814 12.018 9.425 1.00 98.19 203 GLY A CA 1
ATOM 1543 C C . GLY A 1 203 ? -5.059 11.206 9.804 1.00 98.19 203 GLY A C 1
ATOM 1544 O O . GLY A 1 203 ? -6.082 11.780 10.176 1.00 98.19 203 GLY A O 1
ATOM 1545 N N . THR A 1 204 ? -4.980 9.872 9.754 1.00 98.62 204 THR A N 1
ATOM 1546 C CA . THR A 1 204 ? -6.130 8.996 10.030 1.00 98.62 204 THR A CA 1
ATOM 1547 C C . THR A 1 204 ? -6.588 9.076 11.480 1.00 98.62 204 THR A C 1
ATOM 1549 O O . THR A 1 204 ? -7.764 9.346 11.717 1.00 98.62 204 THR A O 1
ATOM 1552 N N . ILE A 1 205 ? -5.678 8.896 12.443 1.00 98.50 205 ILE A N 1
ATOM 1553 C CA . ILE A 1 205 ? -6.033 8.959 13.865 1.00 98.50 205 ILE A CA 1
ATOM 1554 C C . ILE A 1 205 ? -6.492 10.361 14.276 1.00 98.50 205 ILE A C 1
ATOM 1556 O O . ILE A 1 205 ? -7.501 10.475 14.967 1.00 98.50 205 ILE A O 1
ATOM 1560 N N . THR A 1 206 ? -5.849 11.423 13.776 1.00 98.69 206 THR A N 1
ATOM 1561 C CA . THR A 1 206 ? -6.270 12.803 14.051 1.00 98.69 206 THR A CA 1
ATOM 1562 C C . THR A 1 206 ? -7.667 13.086 13.496 1.00 98.69 206 THR A C 1
ATOM 1564 O O . THR A 1 206 ? -8.538 13.564 14.219 1.00 98.69 206 THR A O 1
ATOM 1567 N N . GLY A 1 207 ? -7.906 12.809 12.212 1.00 98.56 207 GLY A N 1
ATOM 1568 C CA . GLY A 1 207 ? -9.163 13.171 11.556 1.00 98.56 207 GLY A CA 1
ATOM 1569 C C . GLY A 1 207 ? -10.355 12.348 12.037 1.00 98.56 207 GLY A C 1
ATOM 1570 O O . GLY A 1 207 ? -11.384 12.916 12.408 1.00 98.56 207 GLY A O 1
ATOM 1571 N N . VAL A 1 208 ? -10.206 11.018 12.092 1.00 98.69 208 VAL A N 1
ATOM 1572 C CA . VAL A 1 208 ? -11.245 10.135 12.650 1.00 98.69 208 VAL A CA 1
ATOM 1573 C C . VAL A 1 208 ? -11.473 10.469 14.118 1.00 98.69 208 VAL A C 1
ATOM 1575 O O . VAL A 1 208 ? -12.618 10.615 14.539 1.00 98.69 208 VAL A O 1
ATOM 1578 N N . GLY A 1 209 ? -10.394 10.656 14.878 1.00 98.12 209 GLY A N 1
ATOM 1579 C CA . GLY A 1 209 ? -10.451 10.958 16.298 1.00 98.12 209 GLY A CA 1
ATOM 1580 C C . GLY A 1 209 ? -11.234 12.223 16.617 1.00 98.12 209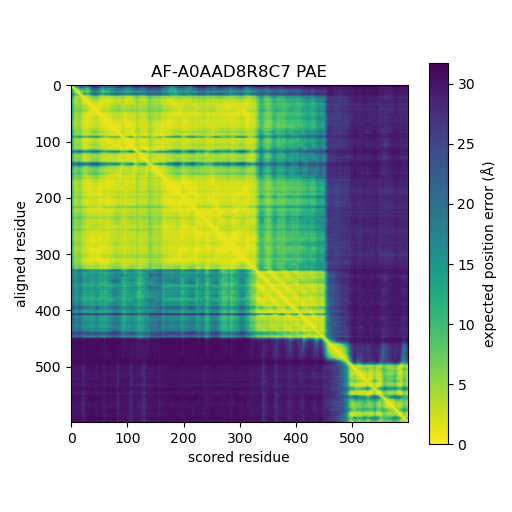 GLY A C 1
ATOM 1581 O O . GLY A 1 209 ? -12.169 12.180 17.413 1.00 98.12 209 GLY A O 1
ATOM 1582 N N . ARG A 1 210 ? -10.924 13.328 15.929 1.00 98.19 210 ARG A N 1
ATOM 1583 C CA . ARG A 1 210 ? -11.661 14.594 16.059 1.00 98.19 210 ARG A CA 1
ATOM 1584 C C . ARG A 1 210 ? -13.148 14.425 15.759 1.00 98.19 210 ARG A C 1
ATOM 1586 O O . ARG A 1 210 ? -13.982 14.934 16.503 1.00 98.19 210 ARG A O 1
ATOM 1593 N N . TYR A 1 211 ? -13.494 13.697 14.695 1.00 98.56 211 TYR A N 1
ATOM 1594 C CA . TYR A 1 211 ? -14.896 13.475 14.342 1.00 98.56 211 TYR A CA 1
ATOM 1595 C C . TYR A 1 211 ? -15.622 12.618 15.388 1.00 98.56 211 TYR A C 1
ATOM 1597 O O . TYR A 1 211 ? -16.721 12.963 15.822 1.00 98.56 211 TYR A O 1
ATOM 1605 N N . LEU A 1 212 ? -15.012 11.511 15.816 1.00 98.50 212 LEU A N 1
ATOM 1606 C CA . LEU A 1 212 ? -15.622 10.592 16.772 1.00 98.50 212 LEU A CA 1
ATOM 1607 C C . LEU A 1 212 ? -15.743 11.211 18.169 1.00 98.50 212 LEU A C 1
ATOM 1609 O O . LEU A 1 212 ? -16.812 11.094 18.759 1.00 98.50 212 LEU A O 1
ATOM 1613 N N . LYS A 1 213 ? -14.731 11.938 18.668 1.00 97.88 213 LYS A N 1
ATOM 1614 C CA . LYS A 1 213 ? -14.817 12.667 19.950 1.00 97.88 213 LYS A CA 1
ATOM 1615 C C . LYS A 1 213 ? -15.842 13.805 19.913 1.00 97.88 213 LYS A C 1
ATOM 1617 O O . LYS A 1 213 ? -16.520 14.042 20.907 1.00 97.88 213 LYS A O 1
ATOM 1622 N N . MET A 1 214 ? -16.036 14.452 18.758 1.00 97.19 214 MET A N 1
ATOM 1623 C CA . MET A 1 214 ? -17.129 15.415 18.562 1.00 97.19 214 MET A CA 1
ATOM 1624 C C . MET A 1 214 ? -18.513 14.752 18.677 1.00 97.19 214 MET A C 1
ATOM 1626 O O . MET A 1 214 ? -19.453 15.382 19.160 1.00 97.19 214 MET A O 1
ATOM 1630 N N . LYS A 1 215 ? -18.668 13.501 18.223 1.00 97.94 215 LYS A N 1
ATOM 1631 C CA . LYS A 1 215 ? -19.936 12.754 18.306 1.00 97.94 215 LYS A CA 1
ATOM 1632 C C . LYS A 1 215 ? -20.156 12.071 19.654 1.00 97.94 215 LYS A C 1
ATOM 1634 O O . LYS A 1 215 ? -21.294 11.991 20.106 1.00 97.94 215 LYS A O 1
ATOM 1639 N N . SER A 1 216 ? -19.085 11.592 20.275 1.00 96.75 216 SER A N 1
ATOM 1640 C CA . SER A 1 216 ? -19.085 10.899 21.556 1.00 96.75 216 SER A CA 1
ATOM 1641 C C . SER A 1 216 ? -17.844 11.305 22.358 1.00 96.75 216 SER A C 1
ATOM 1643 O O . SER A 1 216 ? -16.760 10.771 22.116 1.00 96.75 216 SER A O 1
ATOM 1645 N N . PRO A 1 217 ? -17.966 12.230 23.327 1.00 94.81 217 PRO A N 1
ATOM 1646 C CA . PRO A 1 217 ? -16.835 12.662 24.151 1.00 94.81 217 PRO A CA 1
ATOM 1647 C C . PRO A 1 217 ? -16.185 11.538 24.974 1.00 94.81 217 PRO A C 1
ATOM 1649 O O . PRO A 1 217 ? -15.044 11.685 25.399 1.00 94.81 217 PRO A O 1
ATOM 1652 N N . SER A 1 218 ? -16.889 10.420 25.197 1.00 95.12 218 SER A N 1
ATOM 1653 C CA . SER A 1 218 ? -16.365 9.228 25.881 1.00 95.12 218 SER A CA 1
ATOM 1654 C C . SER A 1 218 ? -15.545 8.297 24.978 1.00 95.12 218 SER A C 1
ATOM 1656 O O . SER A 1 218 ? -15.013 7.300 25.468 1.00 95.12 218 SER A O 1
ATOM 1658 N N . MET A 1 219 ? -15.449 8.595 23.678 1.00 97.94 219 MET A N 1
ATOM 1659 C CA . MET A 1 219 ? -14.655 7.837 22.712 1.00 97.94 219 MET A CA 1
ATOM 1660 C C . MET A 1 219 ? -13.192 7.742 23.148 1.00 97.94 219 MET A C 1
ATOM 1662 O O . MET A 1 219 ? -12.542 8.771 23.343 1.00 97.94 219 MET A O 1
ATOM 1666 N N . LYS A 1 220 ? -12.654 6.518 23.203 1.00 98.56 220 LYS A N 1
ATOM 1667 C CA . LYS A 1 220 ? -11.217 6.298 23.413 1.00 98.56 220 LYS A CA 1
ATOM 1668 C C . LYS A 1 220 ? -10.473 6.221 22.084 1.00 98.56 220 LYS A C 1
ATOM 1670 O O . LYS A 1 220 ? -10.852 5.458 21.196 1.00 98.56 220 LYS A O 1
ATOM 1675 N N . LEU A 1 221 ? -9.385 6.971 21.968 1.00 98.69 221 LEU A N 1
ATOM 1676 C CA . LEU A 1 221 ? -8.490 6.989 20.818 1.00 98.69 221 LEU A CA 1
ATOM 1677 C C . LEU A 1 221 ? -7.128 6.432 21.210 1.00 98.69 221 LEU A C 1
ATOM 1679 O O . LEU A 1 221 ? -6.449 6.982 22.074 1.00 98.69 221 LEU A O 1
ATOM 1683 N N . ILE A 1 222 ? -6.723 5.356 20.540 1.00 98.88 222 ILE A N 1
ATOM 1684 C CA . ILE A 1 222 ? -5.460 4.673 20.810 1.00 98.88 222 ILE A CA 1
ATOM 1685 C C . ILE A 1 222 ? -4.582 4.727 19.565 1.00 98.88 222 ILE A C 1
ATOM 1687 O O . ILE A 1 222 ? -4.969 4.282 18.480 1.00 98.88 222 ILE A O 1
ATOM 1691 N N . CYS A 1 223 ? -3.385 5.278 19.729 1.00 98.75 223 CYS A N 1
ATOM 1692 C CA . CYS A 1 223 ? -2.373 5.329 18.686 1.00 98.75 223 CYS A CA 1
ATOM 1693 C C . CYS A 1 223 ? -1.524 4.066 18.707 1.00 98.75 223 CYS A C 1
ATOM 1695 O O . CYS A 1 223 ? -1.167 3.579 19.774 1.00 98.75 223 CYS A O 1
ATOM 1697 N N . VAL A 1 224 ? -1.158 3.565 17.530 1.00 98.88 224 VAL A N 1
ATOM 1698 C CA . VAL A 1 224 ? -0.204 2.455 17.405 1.00 98.88 224 VAL A CA 1
ATOM 1699 C C . VAL A 1 224 ? 1.096 2.952 16.782 1.00 98.88 224 VAL A C 1
ATOM 1701 O O . VAL A 1 224 ? 1.079 3.726 15.820 1.00 98.88 224 VAL A O 1
ATOM 1704 N N . GLU A 1 225 ? 2.227 2.502 17.312 1.00 98.44 225 GLU A N 1
ATOM 1705 C CA . GLU A 1 225 ? 3.545 2.764 16.733 1.00 98.44 225 GLU A CA 1
ATOM 1706 C C . GLU A 1 225 ? 4.477 1.543 16.831 1.00 98.44 225 GLU A C 1
ATOM 1708 O O . GLU A 1 225 ? 4.211 0.629 17.619 1.00 98.44 225 GLU A O 1
ATOM 1713 N N . PRO A 1 226 ? 5.553 1.486 16.025 1.00 98.56 226 PRO A N 1
ATOM 1714 C CA . PRO A 1 226 ? 6.548 0.424 16.127 1.00 98.56 226 PRO A CA 1
ATOM 1715 C C . PRO A 1 226 ? 7.249 0.445 17.486 1.00 98.56 226 PRO A C 1
ATOM 1717 O O . PRO A 1 226 ? 7.718 1.494 17.927 1.00 98.56 226 PRO A O 1
ATOM 1720 N N . ALA A 1 227 ? 7.379 -0.716 18.124 1.00 98.38 227 ALA A N 1
ATOM 1721 C CA . ALA A 1 227 ? 8.130 -0.853 19.372 1.00 98.38 227 ALA A CA 1
ATOM 1722 C C . ALA A 1 227 ? 9.623 -0.543 19.192 1.00 98.38 227 ALA A C 1
ATOM 1724 O O . ALA A 1 227 ? 10.270 -0.059 20.114 1.00 98.38 227 ALA A O 1
ATOM 1725 N N . GLU A 1 228 ? 10.154 -0.801 17.999 1.00 97.81 228 GLU A N 1
ATOM 1726 C CA . GLU A 1 228 ? 11.539 -0.532 17.627 1.00 97.81 228 GLU A CA 1
ATOM 1727 C C . GLU A 1 228 ? 11.810 0.963 17.418 1.00 97.81 228 GLU A C 1
ATOM 1729 O O . GLU A 1 228 ? 12.944 1.392 17.577 1.00 97.81 228 GLU A O 1
ATOM 1734 N N . SER A 1 229 ? 10.788 1.764 17.089 1.00 96.25 229 SER A N 1
ATOM 1735 C CA . SER A 1 229 ? 10.919 3.210 16.856 1.00 96.25 229 SER A CA 1
ATOM 1736 C C . SER A 1 229 ? 9.808 4.013 17.557 1.00 96.25 229 SER A C 1
ATOM 1738 O O . SER A 1 229 ? 9.008 4.669 16.874 1.00 96.25 229 SER A O 1
ATOM 1740 N N . PRO A 1 230 ? 9.734 3.987 18.904 1.00 97.44 230 PRO A N 1
ATOM 1741 C CA . PRO A 1 230 ? 8.594 4.480 19.676 1.00 97.44 230 PRO A CA 1
ATOM 1742 C C . PRO A 1 230 ? 8.671 5.996 19.945 1.00 97.44 230 PRO A C 1
ATOM 1744 O O . PRO A 1 230 ? 8.674 6.463 21.087 1.00 97.44 230 PRO A O 1
ATOM 1747 N N . VAL A 1 231 ? 8.781 6.784 18.876 1.00 97.00 231 VAL A N 1
ATOM 1748 C CA . VAL A 1 231 ? 9.034 8.232 18.939 1.00 97.00 231 VAL A CA 1
ATOM 1749 C C . VAL A 1 231 ? 7.853 9.006 19.535 1.00 97.00 231 VAL A C 1
ATOM 1751 O O . VAL A 1 231 ? 8.048 10.007 20.226 1.00 97.00 231 VAL A O 1
ATOM 1754 N N . ILE A 1 232 ? 6.613 8.557 19.325 1.00 97.00 232 ILE A N 1
ATOM 1755 C CA . ILE A 1 232 ? 5.416 9.222 19.863 1.00 97.00 232 ILE A CA 1
ATOM 1756 C C . ILE A 1 232 ? 5.325 9.003 21.383 1.00 97.00 232 ILE A C 1
ATOM 1758 O O . ILE A 1 232 ? 4.890 9.907 22.107 1.00 97.00 232 ILE A O 1
ATOM 1762 N N . SER A 1 233 ? 5.798 7.852 21.868 1.00 97.06 233 SER A N 1
ATOM 1763 C CA . SER A 1 233 ? 5.984 7.539 23.292 1.00 97.06 233 SER A CA 1
ATOM 1764 C C . SER A 1 233 ? 7.209 8.217 23.922 1.00 97.06 233 SER A C 1
ATOM 1766 O O . SER A 1 233 ? 7.378 8.148 25.136 1.00 97.06 233 SER A O 1
ATOM 1768 N N . GLY A 1 234 ? 8.044 8.902 23.132 1.00 96.31 234 GLY A N 1
ATOM 1769 C CA . GLY A 1 234 ? 9.226 9.629 23.606 1.00 96.31 234 GLY A CA 1
ATOM 1770 C C . GLY A 1 234 ? 10.533 8.831 23.595 1.00 96.31 234 GLY A C 1
ATOM 1771 O O . GLY A 1 234 ? 11.497 9.270 24.216 1.00 96.31 234 GLY A O 1
ATOM 1772 N N . GLY A 1 235 ? 10.575 7.675 22.926 1.00 96.38 235 GLY A N 1
ATOM 1773 C CA . GLY A 1 235 ? 11.820 6.950 22.666 1.00 96.38 235 GLY A CA 1
ATOM 1774 C C . GLY A 1 235 ? 12.548 7.429 21.406 1.00 96.38 235 GLY A C 1
ATOM 1775 O O . GLY A 1 235 ? 12.112 8.353 20.718 1.00 96.38 235 GLY A O 1
ATOM 1776 N N . GLU A 1 236 ? 13.661 6.767 21.096 1.00 93.94 236 GLU A N 1
ATOM 1777 C CA . GLU A 1 236 ? 14.518 7.108 19.956 1.00 93.94 236 GLU A CA 1
ATOM 1778 C C . GLU A 1 236 ? 14.003 6.509 18.634 1.00 93.94 236 GLU A C 1
ATOM 1780 O O . GLU A 1 236 ? 13.412 5.423 18.628 1.00 93.94 236 GLU A O 1
ATOM 1785 N N . PRO A 1 237 ? 14.236 7.177 17.490 1.00 93.12 237 PRO A N 1
ATOM 1786 C CA . PRO A 1 237 ? 13.945 6.603 16.186 1.00 93.12 237 PRO A CA 1
ATOM 1787 C C . PRO A 1 237 ? 14.902 5.451 15.865 1.00 93.12 237 PRO A C 1
ATOM 1789 O O . PRO A 1 237 ? 16.117 5.574 16.025 1.00 93.12 237 PRO A O 1
ATOM 1792 N N . ALA A 1 238 ? 14.372 4.354 15.327 1.00 90.06 238 ALA A N 1
ATOM 1793 C CA . ALA A 1 238 ? 15.187 3.251 14.825 1.00 90.06 238 ALA A CA 1
ATOM 1794 C C . ALA A 1 238 ? 14.578 2.601 13.578 1.00 90.06 238 ALA A C 1
ATOM 1796 O O . ALA A 1 238 ? 13.447 2.876 13.176 1.00 90.06 238 ALA A O 1
ATOM 1797 N N . PHE A 1 239 ? 15.355 1.733 12.935 1.00 88.25 239 PHE A N 1
ATOM 1798 C CA . PHE A 1 239 ? 14.892 0.976 11.779 1.00 88.25 239 PHE A CA 1
ATOM 1799 C C . PHE A 1 239 ? 13.856 -0.087 12.184 1.00 88.25 239 PHE A C 1
ATOM 1801 O O . PHE A 1 239 ? 14.039 -0.787 13.177 1.00 88.25 239 PHE A O 1
ATOM 1808 N N . HIS A 1 240 ? 12.794 -0.237 11.388 1.00 92.81 240 HIS A N 1
ATOM 1809 C CA . HIS A 1 240 ? 11.757 -1.259 11.558 1.00 92.81 240 HIS A CA 1
ATOM 1810 C C . HIS A 1 240 ? 11.123 -1.627 10.205 1.00 92.81 240 HIS A C 1
ATOM 1812 O O . HIS A 1 240 ? 11.148 -0.829 9.266 1.00 92.81 240 HIS A O 1
ATOM 1818 N N . ASN A 1 241 ? 10.478 -2.800 10.114 1.00 90.81 241 ASN A N 1
ATOM 1819 C CA . ASN A 1 241 ? 9.862 -3.281 8.863 1.00 90.81 241 ASN A CA 1
ATOM 1820 C C . ASN A 1 241 ? 8.325 -3.143 8.822 1.00 90.81 241 ASN A C 1
ATOM 1822 O O . ASN A 1 241 ? 7.679 -3.612 7.883 1.00 90.81 241 ASN A O 1
ATOM 1826 N N . ILE A 1 242 ? 7.702 -2.460 9.792 1.00 95.00 242 ILE A N 1
ATOM 1827 C CA . ILE A 1 242 ? 6.266 -2.112 9.730 1.00 95.00 242 ILE A CA 1
ATOM 1828 C C . ILE A 1 242 ? 6.007 -0.984 8.715 1.00 95.00 242 ILE A C 1
ATOM 1830 O O . ILE A 1 242 ? 5.867 0.190 9.059 1.00 95.00 242 ILE A O 1
ATOM 1834 N N . LEU A 1 243 ? 5.940 -1.339 7.431 1.00 91.12 243 LEU A N 1
ATOM 1835 C CA . LEU A 1 243 ? 5.810 -0.373 6.340 1.00 91.12 243 LEU A CA 1
ATOM 1836 C C . LEU A 1 243 ? 4.523 0.473 6.431 1.00 91.12 243 LEU A C 1
ATOM 1838 O O . LEU A 1 243 ? 3.403 -0.043 6.494 1.00 91.12 243 LEU A O 1
ATOM 1842 N N . GLY A 1 244 ? 4.698 1.794 6.331 1.00 90.62 244 GLY A N 1
ATOM 1843 C CA . GLY A 1 244 ? 3.620 2.787 6.263 1.00 90.62 244 GLY A CA 1
ATOM 1844 C C . GLY A 1 244 ? 3.331 3.539 7.566 1.00 90.62 244 GLY A C 1
ATOM 1845 O O . GLY A 1 244 ? 2.507 4.457 7.534 1.00 90.62 244 GLY A O 1
ATOM 1846 N N . ILE A 1 245 ? 3.997 3.182 8.670 1.00 94.81 245 ILE A N 1
ATOM 1847 C CA . ILE A 1 245 ? 3.872 3.830 9.987 1.00 94.81 245 ILE A CA 1
ATOM 1848 C C . ILE A 1 245 ? 5.259 4.200 10.538 1.00 94.81 245 ILE A C 1
ATOM 1850 O O . ILE A 1 245 ? 6.251 3.787 9.949 1.00 94.81 245 ILE A O 1
ATOM 1854 N N . GLY A 1 246 ? 5.324 4.964 11.634 1.00 92.88 246 GLY A N 1
ATOM 1855 C CA . GLY A 1 246 ? 6.569 5.219 12.375 1.00 92.88 246 GLY A CA 1
ATOM 1856 C C . GLY A 1 246 ? 7.668 5.927 11.569 1.00 92.88 246 GLY A C 1
ATOM 1857 O O . GLY A 1 246 ? 8.738 5.368 11.379 1.00 92.88 246 GLY A O 1
ATOM 1858 N N . PRO A 1 247 ? 7.472 7.168 11.091 1.00 90.19 247 PRO A N 1
ATOM 1859 C CA . PRO A 1 247 ? 8.439 7.822 10.203 1.00 90.19 247 PRO A CA 1
ATOM 1860 C C . PRO A 1 247 ? 9.757 8.257 10.888 1.00 90.19 247 PRO A C 1
ATOM 1862 O O . PRO A 1 247 ? 10.574 8.919 10.252 1.00 90.19 247 PRO A O 1
ATOM 1865 N N . GLY A 1 248 ? 9.966 7.927 12.168 1.00 90.06 248 GLY A N 1
ATOM 1866 C CA . GLY A 1 248 ? 11.140 8.336 12.951 1.00 90.06 248 GLY A CA 1
ATOM 1867 C C . GLY A 1 248 ? 11.077 9.768 13.504 1.00 90.06 248 GLY A C 1
ATOM 1868 O O . GLY A 1 248 ? 12.068 10.279 14.011 1.00 90.06 248 GLY A O 1
ATOM 1869 N N . PHE A 1 249 ? 9.925 10.429 13.408 1.00 92.31 249 PHE A N 1
ATOM 1870 C CA . PHE A 1 249 ? 9.641 11.740 14.000 1.00 92.31 249 PHE A CA 1
ATOM 1871 C C . PHE A 1 249 ? 8.140 11.854 14.304 1.00 92.31 249 PHE A C 1
ATOM 1873 O O . PHE A 1 249 ? 7.345 11.049 13.816 1.00 92.31 249 PHE A O 1
ATOM 1880 N N . VAL A 1 250 ? 7.734 12.854 15.091 1.00 95.62 250 VAL A N 1
ATOM 1881 C CA . VAL A 1 250 ? 6.314 13.155 15.343 1.00 95.62 250 VAL A CA 1
ATOM 1882 C C . VAL A 1 250 ? 5.787 14.076 14.231 1.00 95.62 250 VAL A C 1
ATOM 1884 O O . VAL A 1 250 ? 6.265 15.206 14.136 1.00 95.62 250 VAL A O 1
ATOM 1887 N N . PRO A 1 251 ? 4.825 13.649 13.387 1.00 94.62 251 PRO A N 1
ATOM 1888 C CA . PRO A 1 251 ? 4.239 14.519 12.365 1.00 94.62 251 PRO A CA 1
ATOM 1889 C C . PRO A 1 251 ? 3.491 15.709 12.975 1.00 94.62 251 PRO A C 1
ATOM 1891 O O . PRO A 1 251 ? 2.783 15.545 13.967 1.00 94.62 251 PRO A O 1
ATOM 1894 N N . GLU A 1 252 ? 3.566 16.881 12.342 1.00 96.94 252 GLU A N 1
ATOM 1895 C CA . GLU A 1 252 ? 2.907 18.104 12.827 1.00 96.94 252 GLU A CA 1
ATOM 1896 C C . GLU A 1 252 ? 1.376 17.970 12.863 1.00 96.94 252 GLU A C 1
ATOM 1898 O O . GLU A 1 252 ? 0.720 18.444 13.787 1.00 96.94 252 GLU A O 1
ATOM 1903 N N . ILE A 1 253 ? 0.791 17.254 11.898 1.00 97.19 253 ILE A N 1
ATOM 1904 C CA . ILE A 1 253 ? -0.661 17.013 11.847 1.00 97.19 253 ILE A CA 1
ATOM 1905 C C . ILE A 1 253 ? -1.164 15.964 12.856 1.00 97.19 253 ILE A C 1
ATOM 1907 O O . ILE A 1 253 ? -2.370 15.688 12.898 1.00 97.19 253 ILE A O 1
ATOM 1911 N N . LEU A 1 254 ? -0.281 15.324 13.633 1.00 98.19 254 LEU A N 1
ATOM 1912 C CA . LEU A 1 254 ? -0.683 14.374 14.670 1.00 98.19 254 LEU A CA 1
ATOM 1913 C C . LEU A 1 254 ? -1.156 15.127 15.920 1.00 98.19 254 LEU A C 1
ATOM 1915 O O . LEU A 1 254 ? -0.361 15.689 16.670 1.00 98.19 254 LEU A O 1
ATOM 1919 N N . ASP A 1 255 ? -2.456 15.077 16.197 1.00 97.19 255 ASP A N 1
ATOM 1920 C CA . ASP A 1 255 ? -3.046 15.746 17.354 1.00 97.19 255 ASP A CA 1
ATOM 1921 C C . ASP A 1 255 ? -2.951 14.869 18.609 1.00 97.19 255 ASP A C 1
ATOM 1923 O O . ASP A 1 255 ? -3.887 14.159 18.982 1.00 97.19 255 ASP A O 1
ATOM 1927 N N . ARG A 1 256 ? -1.788 14.913 19.269 1.00 96.38 256 ARG A N 1
ATOM 1928 C CA . ARG A 1 256 ? -1.510 14.116 20.478 1.00 96.38 256 ARG A CA 1
ATOM 1929 C C . ARG A 1 256 ? -2.436 14.444 21.648 1.00 96.38 256 ARG A C 1
ATOM 1931 O O . ARG A 1 256 ? -2.642 13.583 22.492 1.00 96.38 256 ARG A O 1
ATOM 1938 N N . SER A 1 257 ? -3.026 15.643 21.683 1.00 95.38 257 SER A N 1
ATOM 1939 C CA . SER A 1 257 ? -3.947 16.054 22.754 1.00 95.38 257 SER A CA 1
ATOM 1940 C C . SER A 1 257 ? -5.230 15.219 22.797 1.00 95.38 257 SER A C 1
ATOM 1942 O O . SER A 1 257 ? -5.899 15.158 23.824 1.00 95.38 257 SER A O 1
ATOM 1944 N N . GLN A 1 258 ? -5.577 14.580 21.677 1.00 93.69 258 GLN A N 1
ATOM 1945 C CA . GLN A 1 258 ? -6.765 13.746 21.552 1.00 93.69 258 GLN A CA 1
ATOM 1946 C C . GLN A 1 258 ? -6.478 12.264 21.827 1.00 93.69 258 GLN A C 1
ATOM 1948 O O . GLN A 1 258 ? -7.429 11.495 21.931 1.00 93.69 258 GLN A O 1
ATOM 1953 N N . ILE A 1 259 ? -5.215 11.845 21.921 1.00 97.81 259 ILE A N 1
ATOM 1954 C CA . ILE A 1 259 ? -4.827 10.436 22.058 1.00 97.81 259 ILE A CA 1
ATOM 1955 C C . ILE A 1 259 ? -4.849 10.056 23.539 1.00 97.81 259 ILE A C 1
ATOM 1957 O O . ILE A 1 259 ? -4.139 10.652 24.343 1.00 97.81 259 ILE A O 1
ATOM 1961 N N . ASP A 1 260 ? -5.653 9.055 23.889 1.00 98.50 260 ASP A N 1
ATOM 1962 C CA . ASP A 1 260 ? -5.806 8.594 25.272 1.00 98.50 260 ASP A CA 1
ATOM 1963 C C . ASP A 1 260 ? -4.720 7.575 25.659 1.00 98.50 260 ASP A C 1
ATOM 1965 O O . ASP A 1 260 ? -4.357 7.463 26.827 1.00 98.50 260 ASP A O 1
ATOM 1969 N N . GLU A 1 261 ? -4.192 6.830 24.682 1.00 98.31 261 GLU A N 1
ATOM 1970 C CA . GLU A 1 261 ? -3.163 5.809 24.892 1.00 98.31 261 GLU A CA 1
ATOM 1971 C C . GLU A 1 261 ? -2.308 5.603 23.631 1.00 98.31 261 GLU A C 1
ATOM 1973 O O . GLU A 1 261 ? -2.789 5.754 22.505 1.00 98.31 261 GLU A O 1
ATOM 1978 N N . ILE A 1 262 ? -1.046 5.208 23.811 1.00 98.69 262 ILE A N 1
ATOM 1979 C CA . ILE A 1 262 ? -0.173 4.728 22.736 1.00 98.69 262 ILE A CA 1
ATOM 1980 C C . ILE A 1 262 ? 0.192 3.269 23.025 1.00 98.69 262 ILE A C 1
ATOM 1982 O O . ILE A 1 262 ? 0.651 2.946 24.118 1.00 98.69 262 ILE A O 1
ATOM 1986 N N . VAL A 1 263 ? -0.004 2.392 22.042 1.00 98.75 263 VAL A N 1
ATOM 1987 C CA . VAL A 1 263 ? 0.363 0.974 22.101 1.00 98.75 263 VAL A CA 1
ATOM 1988 C C . VAL A 1 263 ? 1.499 0.712 21.124 1.00 98.75 263 VAL A C 1
ATOM 1990 O O . VAL A 1 263 ? 1.401 1.024 19.937 1.00 98.75 263 VAL A O 1
ATOM 1993 N N . THR A 1 264 ? 2.565 0.087 21.611 1.00 98.69 264 THR A N 1
ATOM 1994 C CA . THR A 1 264 ? 3.677 -0.344 20.769 1.00 98.69 264 THR A CA 1
ATOM 1995 C C . THR A 1 264 ? 3.465 -1.765 20.247 1.00 98.69 264 THR A C 1
ATOM 1997 O O . THR A 1 264 ? 2.911 -2.646 20.921 1.00 98.69 264 THR A O 1
ATOM 2000 N N . VAL A 1 265 ? 3.895 -1.995 19.008 1.00 98.81 265 VAL A N 1
ATOM 2001 C CA . VAL A 1 265 ? 3.841 -3.304 18.350 1.00 98.81 265 VAL A CA 1
ATOM 2002 C C . VAL A 1 265 ? 5.162 -3.563 17.645 1.00 98.81 265 VAL A C 1
ATOM 2004 O O . VAL A 1 265 ? 5.660 -2.698 16.931 1.00 98.81 265 VAL A O 1
ATOM 2007 N N . THR A 1 266 ? 5.734 -4.744 17.849 1.00 98.62 266 THR A N 1
ATOM 2008 C CA . THR A 1 266 ? 6.959 -5.157 17.154 1.00 98.62 266 THR A CA 1
ATOM 2009 C C . THR A 1 266 ? 6.670 -5.521 15.699 1.00 98.62 266 THR A C 1
ATOM 2011 O O . THR A 1 266 ? 5.557 -5.906 15.331 1.00 98.62 266 THR A O 1
ATOM 2014 N N . THR A 1 267 ? 7.695 -5.471 14.855 1.00 97.81 267 THR A N 1
ATOM 2015 C CA . THR A 1 267 ? 7.637 -5.935 13.464 1.00 97.81 267 THR A CA 1
ATOM 2016 C C . THR A 1 267 ? 7.109 -7.366 13.364 1.00 97.81 267 THR A C 1
ATOM 2018 O O . THR A 1 267 ? 6.242 -7.646 12.533 1.00 97.81 267 THR A O 1
ATOM 2021 N N . GLN A 1 268 ? 7.598 -8.259 14.227 1.00 96.56 268 GLN A N 1
ATOM 2022 C CA . GLN A 1 268 ? 7.214 -9.667 14.216 1.00 96.56 268 GLN A CA 1
ATOM 2023 C C . GLN A 1 268 ? 5.731 -9.846 14.570 1.00 96.56 268 GLN A C 1
ATOM 2025 O O . GLN A 1 268 ? 5.006 -10.506 13.827 1.00 96.56 268 GLN A O 1
ATOM 2030 N N . GLU A 1 269 ? 5.250 -9.189 15.634 1.00 98.25 269 GLU A N 1
ATOM 2031 C CA . GLU A 1 269 ? 3.826 -9.200 16.005 1.00 98.25 269 GLU A CA 1
ATOM 2032 C C . GLU A 1 269 ? 2.940 -8.700 14.855 1.00 98.25 269 GLU A C 1
ATOM 2034 O O . GLU A 1 269 ? 1.903 -9.295 14.559 1.00 98.25 269 GLU A O 1
ATOM 2039 N N . ALA A 1 270 ? 3.354 -7.625 14.178 1.00 98.62 270 ALA A N 1
ATOM 2040 C CA . ALA A 1 270 ? 2.615 -7.065 13.055 1.00 98.62 270 ALA A CA 1
ATOM 2041 C C . ALA A 1 270 ? 2.534 -8.036 11.864 1.00 98.62 270 ALA A C 1
ATOM 2043 O O . ALA A 1 270 ? 1.459 -8.219 11.290 1.00 98.62 270 ALA A O 1
ATOM 2044 N N . MET A 1 271 ? 3.644 -8.681 11.491 1.00 97.31 271 MET A N 1
ATOM 2045 C CA . MET A 1 271 ? 3.667 -9.649 10.389 1.00 97.31 271 MET A CA 1
ATOM 2046 C C . MET A 1 271 ? 2.870 -10.911 10.712 1.00 97.31 271 MET A C 1
ATOM 2048 O O . MET A 1 271 ? 2.093 -11.374 9.874 1.00 97.31 271 MET A O 1
ATOM 2052 N N . ASP A 1 272 ? 3.023 -11.457 11.917 1.00 97.19 272 ASP A N 1
ATOM 2053 C CA . ASP A 1 272 ? 2.290 -12.652 12.329 1.00 97.19 272 ASP A CA 1
ATOM 2054 C C . ASP A 1 272 ? 0.792 -12.387 12.388 1.00 97.19 272 ASP A C 1
ATOM 2056 O O . ASP A 1 272 ? 0.002 -13.204 11.912 1.00 97.19 272 ASP A O 1
ATOM 2060 N N . MET A 1 273 ? 0.390 -11.204 12.853 1.00 98.50 273 MET A N 1
ATOM 2061 C CA . MET A 1 273 ? -1.012 -10.819 12.842 1.00 98.50 273 MET A CA 1
ATOM 2062 C C . MET A 1 273 ? -1.563 -10.587 11.437 1.00 98.50 273 MET A C 1
ATOM 2064 O O . MET A 1 273 ? -2.668 -11.032 11.144 1.00 98.50 273 MET A O 1
ATOM 2068 N N . ALA A 1 274 ? -0.803 -9.969 10.531 1.00 98.19 274 ALA A N 1
ATOM 2069 C CA . ALA A 1 274 ? -1.216 -9.843 9.132 1.00 98.19 274 ALA A CA 1
ATOM 2070 C C . ALA A 1 274 ? -1.418 -11.221 8.466 1.00 98.19 274 ALA A C 1
ATOM 2072 O O . ALA A 1 274 ? -2.380 -11.426 7.725 1.00 98.19 274 ALA A O 1
ATOM 2073 N N . ARG A 1 275 ? -0.564 -12.202 8.783 1.00 96.94 275 ARG A N 1
ATOM 2074 C CA . ARG A 1 275 ? -0.712 -13.588 8.308 1.00 96.94 275 ARG A CA 1
ATOM 2075 C C . ARG A 1 275 ? -1.909 -14.297 8.944 1.00 96.94 275 ARG A C 1
ATOM 2077 O O . ARG A 1 275 ? -2.594 -15.046 8.249 1.00 96.94 275 ARG A O 1
ATOM 2084 N N . ARG A 1 276 ? -2.183 -14.060 10.233 1.00 97.75 276 ARG A N 1
ATOM 2085 C CA . ARG A 1 276 ? -3.398 -14.556 10.904 1.00 97.75 276 ARG A CA 1
ATOM 2086 C C . ARG A 1 276 ? -4.656 -13.973 10.275 1.00 97.75 276 ARG A C 1
ATOM 2088 O O . ARG A 1 276 ? -5.542 -14.743 9.942 1.00 97.75 276 ARG A O 1
ATOM 2095 N N . LEU A 1 277 ? -4.708 -12.666 10.012 1.00 98.56 277 LEU A N 1
ATOM 2096 C CA . LEU A 1 277 ? -5.822 -12.035 9.291 1.00 98.56 277 LEU A CA 1
ATOM 2097 C C . LEU A 1 277 ? -6.076 -12.716 7.937 1.00 98.56 277 LEU A C 1
ATOM 2099 O O . LEU A 1 277 ? -7.219 -13.032 7.614 1.00 98.56 277 LEU A O 1
ATOM 2103 N N . ALA A 1 278 ? -5.024 -13.032 7.178 1.00 96.81 278 ALA A N 1
ATOM 2104 C CA . ALA A 1 278 ? -5.171 -13.740 5.907 1.00 96.81 278 ALA A CA 1
ATOM 2105 C C . ALA A 1 278 ? -5.714 -15.173 6.077 1.00 96.81 278 ALA A C 1
ATOM 2107 O O . ALA A 1 278 ? -6.610 -15.577 5.340 1.00 96.81 278 ALA A O 1
ATOM 2108 N N . ARG A 1 279 ? -5.185 -15.943 7.037 1.00 96.31 279 ARG A N 1
ATOM 2109 C CA . ARG A 1 279 ? -5.513 -17.371 7.223 1.00 96.31 279 ARG A CA 1
ATOM 2110 C C . ARG A 1 279 ? -6.814 -17.625 7.977 1.00 96.31 279 ARG A C 1
ATOM 2112 O O . ARG A 1 279 ? -7.494 -18.603 7.694 1.00 96.31 279 ARG A O 1
ATOM 2119 N N . GLU A 1 280 ? -7.110 -16.791 8.963 1.00 97.94 280 GLU A N 1
ATOM 2120 C CA . GLU A 1 280 ? -8.210 -16.983 9.910 1.00 97.94 280 GLU A CA 1
ATOM 2121 C C . GLU A 1 280 ? -9.436 -16.151 9.514 1.00 97.94 280 GLU A C 1
ATOM 2123 O O . GLU A 1 280 ? -10.551 -16.593 9.753 1.00 97.94 280 GLU A O 1
ATOM 2128 N N . GLU A 1 281 ? -9.264 -14.997 8.856 1.00 97.69 281 GLU A N 1
ATOM 2129 C CA . GLU A 1 281 ? -10.376 -14.103 8.469 1.00 97.69 281 GLU A CA 1
ATOM 2130 C C . GLU A 1 281 ? -10.534 -13.939 6.947 1.00 97.69 281 GLU A C 1
ATOM 2132 O O . GLU A 1 281 ? -11.463 -13.278 6.486 1.00 97.69 281 GLU A O 1
ATOM 2137 N N . GLY A 1 282 ? -9.627 -14.502 6.140 1.00 96.50 282 GLY A N 1
ATOM 2138 C CA . GLY A 1 282 ? -9.622 -14.293 4.687 1.00 96.50 282 GLY A CA 1
ATOM 2139 C C . GLY A 1 282 ? -9.244 -12.864 4.276 1.00 96.50 282 GLY A C 1
ATOM 2140 O O . GLY A 1 282 ? -9.587 -12.414 3.183 1.00 96.50 282 GLY A O 1
ATOM 2141 N N . LEU A 1 283 ? -8.549 -12.127 5.148 1.00 97.31 283 LEU A N 1
ATOM 2142 C CA . LEU A 1 283 ? -8.211 -10.719 4.957 1.00 97.31 283 LEU A CA 1
ATOM 2143 C C . LEU A 1 283 ? -6.755 -10.542 4.528 1.00 97.31 283 LEU A C 1
ATOM 2145 O O . LEU A 1 283 ? -5.835 -10.527 5.346 1.00 97.31 283 LEU A O 1
ATOM 2149 N N . LEU A 1 284 ? -6.549 -10.352 3.226 1.00 95.81 284 LEU A N 1
ATOM 2150 C CA . LEU A 1 284 ? -5.230 -10.126 2.641 1.00 95.81 284 LEU A CA 1
ATOM 2151 C C . LEU A 1 284 ? -4.793 -8.657 2.806 1.00 95.81 284 LEU A C 1
ATOM 2153 O O . LEU A 1 284 ? -5.020 -7.817 1.936 1.00 95.81 284 LEU A O 1
ATOM 2157 N N . VAL A 1 285 ? -4.166 -8.335 3.939 1.00 97.88 285 VAL A N 1
ATOM 2158 C CA . VAL A 1 285 ? -3.796 -6.959 4.318 1.00 97.88 285 VAL A CA 1
ATOM 2159 C C . VAL A 1 285 ? -2.300 -6.768 4.604 1.00 97.88 285 VAL A C 1
ATOM 2161 O O . VAL A 1 285 ? -1.585 -7.708 4.942 1.00 97.88 285 VAL A O 1
ATOM 2164 N N . GLY A 1 286 ? -1.815 -5.529 4.475 1.00 96.81 286 GLY A N 1
ATOM 2165 C CA . GLY A 1 286 ? -0.412 -5.173 4.713 1.00 96.81 286 GLY A CA 1
ATOM 2166 C C . GLY A 1 286 ? 0.039 -5.213 6.183 1.00 96.81 286 GLY A C 1
ATOM 2167 O O . GLY A 1 286 ? -0.763 -5.299 7.111 1.00 96.81 286 GLY A O 1
ATOM 2168 N N . ILE A 1 287 ? 1.351 -5.066 6.397 1.00 97.50 287 ILE A N 1
ATOM 2169 C CA . ILE A 1 287 ? 2.015 -5.213 7.710 1.00 97.50 287 ILE A CA 1
ATOM 2170 C C . ILE A 1 287 ? 1.454 -4.236 8.762 1.00 97.50 287 ILE A C 1
ATOM 2172 O O . ILE A 1 287 ? 1.196 -4.624 9.897 1.00 97.50 287 ILE A O 1
ATOM 2176 N N . SER A 1 288 ? 1.193 -2.976 8.394 1.00 98.06 288 SER A N 1
ATOM 2177 C CA . SER A 1 288 ? 0.612 -1.981 9.315 1.00 98.06 288 SER A CA 1
ATOM 2178 C C . SER A 1 288 ? -0.834 -2.290 9.725 1.00 98.06 288 SER A C 1
ATOM 2180 O O . SER A 1 288 ? -1.242 -1.939 10.830 1.00 98.06 288 SER A O 1
ATOM 2182 N N . SER A 1 289 ? -1.600 -2.993 8.886 1.00 98.69 289 SER A N 1
ATOM 2183 C CA . SER A 1 289 ? -2.915 -3.533 9.258 1.00 98.69 289 SER A CA 1
ATOM 2184 C C . SER A 1 289 ? -2.782 -4.630 10.318 1.00 98.69 289 SER A C 1
ATOM 2186 O O . SER A 1 289 ? -3.569 -4.67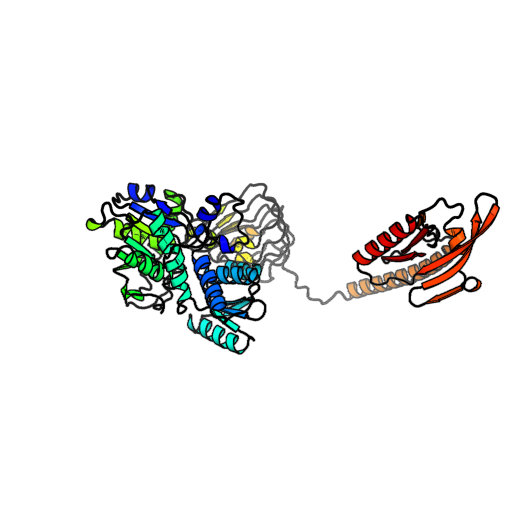2 11.260 1.00 98.69 289 SER A O 1
ATOM 2188 N N . GLY A 1 290 ? -1.749 -5.471 10.203 1.00 98.62 290 GLY A N 1
ATOM 2189 C CA . GLY A 1 290 ? -1.389 -6.441 11.234 1.00 98.62 290 GLY A CA 1
ATOM 2190 C C . GLY A 1 290 ? -0.982 -5.774 12.549 1.00 98.62 290 GLY A C 1
ATOM 2191 O O . GLY A 1 290 ? -1.444 -6.198 13.603 1.00 98.62 290 GLY A O 1
ATOM 2192 N N . ALA A 1 291 ? -0.216 -4.676 12.506 1.00 98.88 291 ALA A N 1
ATOM 2193 C CA . ALA A 1 291 ? 0.124 -3.905 13.708 1.00 98.88 291 ALA A CA 1
ATOM 2194 C C . ALA A 1 291 ? -1.126 -3.359 14.421 1.00 98.88 291 ALA A C 1
ATOM 2196 O O . ALA A 1 291 ? -1.282 -3.504 15.632 1.00 98.88 291 ALA A O 1
ATOM 2197 N N . ASN A 1 292 ? -2.055 -2.795 13.649 1.00 98.81 292 ASN A N 1
ATOM 2198 C CA . ASN A 1 292 ? -3.354 -2.338 14.135 1.00 98.81 292 ASN A CA 1
ATOM 2199 C C . ASN A 1 292 ? -4.172 -3.457 14.794 1.00 98.81 292 ASN A C 1
ATOM 2201 O O . ASN A 1 292 ? -4.652 -3.283 15.913 1.00 98.81 292 ASN A O 1
ATOM 2205 N N . ALA A 1 293 ? -4.290 -4.616 14.142 1.00 98.75 293 ALA A N 1
ATOM 2206 C CA . ALA A 1 293 ? -4.976 -5.778 14.703 1.00 98.75 293 ALA A CA 1
ATOM 2207 C C . ALA A 1 293 ? -4.287 -6.322 15.965 1.00 98.75 293 ALA A C 1
ATOM 2209 O O . ALA A 1 293 ? -4.967 -6.649 16.933 1.00 98.75 293 ALA A O 1
ATOM 2210 N N . ALA A 1 294 ? -2.953 -6.365 16.002 1.00 98.81 294 ALA A N 1
ATOM 2211 C CA . ALA A 1 294 ? -2.207 -6.835 17.167 1.00 98.81 294 ALA A CA 1
ATOM 2212 C C . ALA A 1 294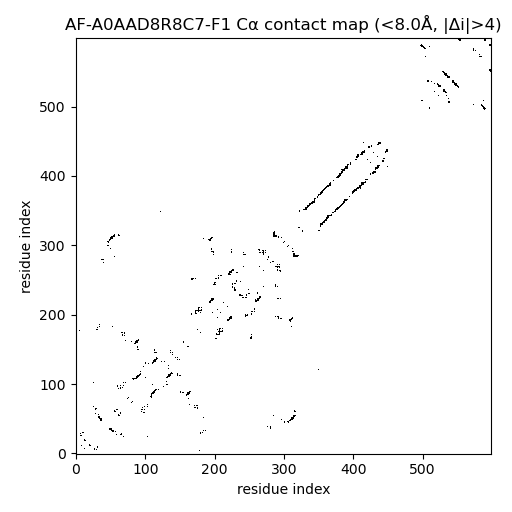 ? -2.436 -5.919 18.379 1.00 98.81 294 ALA A C 1
ATOM 2214 O O . ALA A 1 294 ? -2.731 -6.396 19.473 1.00 98.81 294 ALA A O 1
ATOM 2215 N N . ALA A 1 295 ? -2.379 -4.598 18.180 1.00 98.75 295 ALA A N 1
ATOM 2216 C CA . ALA A 1 295 ? -2.743 -3.635 19.216 1.00 98.75 295 ALA A CA 1
ATOM 2217 C C . ALA A 1 295 ? -4.218 -3.771 19.630 1.00 98.75 295 ALA A C 1
ATOM 2219 O O . ALA A 1 295 ? -4.534 -3.712 20.817 1.00 98.75 295 ALA A O 1
ATOM 2220 N N . CYS A 1 296 ? -5.113 -4.005 18.667 1.00 98.31 296 CYS A N 1
ATOM 2221 C CA . CYS A 1 296 ? -6.533 -4.223 18.922 1.00 98.31 296 CYS A CA 1
ATOM 2222 C C . CYS A 1 296 ? -6.770 -5.425 19.842 1.00 98.31 296 CYS A C 1
ATOM 2224 O O . CYS A 1 296 ? -7.491 -5.278 20.824 1.00 98.31 296 CYS A O 1
ATOM 2226 N N . LEU A 1 297 ? -6.093 -6.555 19.615 1.00 98.38 297 LEU A N 1
ATOM 2227 C CA . LEU A 1 297 ? -6.171 -7.726 20.495 1.00 98.38 297 LEU A CA 1
ATOM 2228 C C . LEU A 1 297 ? -5.638 -7.436 21.905 1.00 98.38 297 LEU A C 1
ATOM 2230 O O . LEU A 1 297 ? -6.315 -7.763 22.878 1.00 98.38 297 LEU A O 1
ATOM 2234 N N . LYS A 1 298 ? -4.490 -6.749 22.031 1.00 98.56 298 LYS A N 1
ATOM 2235 C CA . LYS A 1 298 ? -3.919 -6.340 23.335 1.00 98.56 298 LYS A CA 1
ATOM 2236 C C . LYS A 1 298 ? -4.863 -5.436 24.142 1.00 98.56 298 LYS A C 1
ATOM 2238 O O . LYS A 1 298 ? -4.883 -5.486 25.370 1.00 98.56 298 LYS A O 1
ATOM 2243 N N . VAL A 1 299 ? -5.609 -4.559 23.469 1.00 98.69 299 VAL A N 1
ATOM 2244 C CA . VAL A 1 299 ? -6.590 -3.668 24.111 1.00 98.69 299 VAL A CA 1
ATOM 2245 C C . VAL A 1 299 ? -7.877 -4.423 24.434 1.00 98.69 299 VAL A C 1
ATOM 2247 O O . VAL A 1 299 ? -8.451 -4.244 25.508 1.00 98.69 299 VAL A O 1
ATOM 2250 N N . ALA A 1 300 ? -8.330 -5.278 23.523 1.00 98.38 300 ALA A N 1
ATOM 2251 C CA . ALA A 1 300 ? -9.560 -6.042 23.658 1.00 98.38 300 ALA A CA 1
ATOM 2252 C C . ALA A 1 300 ? -9.511 -7.104 24.761 1.00 98.38 300 ALA A C 1
ATOM 2254 O O . ALA A 1 300 ? -10.546 -7.421 25.342 1.00 98.38 300 ALA A O 1
ATOM 2255 N N . SER A 1 301 ? -8.325 -7.639 25.059 1.00 97.88 301 SER A N 1
ATOM 2256 C CA . SER A 1 301 ? -8.122 -8.642 26.108 1.00 97.88 301 SER A CA 1
ATOM 2257 C C . SER A 1 301 ? -8.236 -8.082 27.529 1.00 97.88 301 SER A C 1
ATOM 2259 O O . SER A 1 301 ? -8.186 -8.844 28.492 1.00 97.88 301 SER A O 1
ATOM 2261 N N . ARG A 1 302 ? -8.349 -6.758 27.689 1.00 98.31 302 ARG A N 1
ATOM 2262 C CA . ARG A 1 302 ? -8.467 -6.108 29.000 1.00 98.31 302 ARG A CA 1
ATOM 2263 C C . ARG A 1 302 ? -9.894 -6.227 29.530 1.00 98.31 302 ARG A C 1
ATOM 2265 O O . ARG A 1 302 ? -10.857 -6.018 28.790 1.00 98.31 302 ARG A O 1
ATOM 2272 N N . GLU A 1 303 ? -10.027 -6.526 30.818 1.00 97.81 303 GLU A N 1
ATOM 2273 C CA . GLU A 1 303 ? -11.313 -6.817 31.465 1.00 97.81 303 GLU A CA 1
ATOM 2274 C C . GLU A 1 303 ? -12.325 -5.672 31.304 1.00 97.81 303 GLU A C 1
ATOM 2276 O O . GLU A 1 303 ? -13.496 -5.898 31.003 1.00 97.81 303 GLU A O 1
ATOM 2281 N N . GLU A 1 304 ? -11.867 -4.424 31.406 1.00 97.62 304 GLU A N 1
ATOM 2282 C CA . GLU A 1 304 ? -12.695 -3.226 31.269 1.00 97.62 304 GLU A CA 1
ATOM 2283 C C . GLU A 1 304 ? -13.239 -2.990 29.850 1.00 97.62 304 GLU A C 1
ATOM 2285 O O . GLU A 1 304 ? -14.029 -2.064 29.639 1.00 97.62 304 GLU A O 1
ATOM 2290 N N . ASN A 1 305 ? -12.800 -3.780 28.865 1.00 98.31 305 ASN A N 1
ATOM 2291 C CA . ASN A 1 305 ? -13.219 -3.674 27.470 1.00 98.31 305 ASN A CA 1
ATOM 2292 C C . ASN A 1 305 ? -14.144 -4.813 27.018 1.00 98.31 305 ASN A C 1
ATOM 2294 O O . ASN A 1 305 ? -14.569 -4.814 25.861 1.00 98.31 305 ASN A O 1
ATOM 2298 N N . LYS A 1 306 ? -14.531 -5.733 27.912 1.00 97.94 306 LYS A N 1
ATOM 2299 C CA . LYS A 1 306 ? -15.551 -6.748 27.608 1.00 97.94 306 LYS A CA 1
ATOM 2300 C C . LYS A 1 306 ? -16.846 -6.101 27.106 1.00 97.94 306 LYS A C 1
ATOM 2302 O O . LYS A 1 306 ? -17.328 -5.124 27.674 1.00 97.94 306 LYS A O 1
ATOM 2307 N N . GLY A 1 307 ? -17.402 -6.644 26.022 1.00 97.50 307 GLY A N 1
ATOM 2308 C CA . GLY A 1 307 ? -18.635 -6.158 25.397 1.00 97.50 307 GLY A CA 1
ATOM 2309 C C . GLY A 1 307 ? -18.507 -4.861 24.589 1.00 97.50 307 GLY A C 1
ATOM 2310 O O . GLY A 1 307 ? -19.452 -4.517 23.880 1.00 97.50 307 GLY A O 1
ATOM 2311 N N . LYS A 1 308 ? -17.364 -4.161 24.640 1.00 98.50 308 LYS A N 1
ATOM 2312 C CA . LYS A 1 308 ? -17.146 -2.935 23.860 1.00 98.50 308 LYS A CA 1
ATOM 2313 C C . LYS A 1 308 ? -16.915 -3.226 22.386 1.00 98.50 308 LYS A C 1
ATOM 2315 O O . LYS A 1 308 ? -16.403 -4.283 22.018 1.00 98.50 308 LYS A O 1
ATOM 2320 N N . MET A 1 309 ? -17.239 -2.253 21.546 1.00 98.75 309 MET A N 1
ATOM 2321 C CA . MET A 1 309 ? -16.912 -2.245 20.128 1.00 98.75 309 MET A CA 1
ATOM 2322 C C . MET A 1 309 ? -15.608 -1.488 19.878 1.00 98.75 309 MET A C 1
ATOM 2324 O O . MET A 1 309 ? -15.496 -0.292 20.158 1.00 98.75 309 MET A O 1
ATOM 2328 N N . ILE A 1 310 ? -14.640 -2.183 19.286 1.00 98.88 310 ILE A N 1
ATOM 2329 C CA . ILE A 1 310 ? -13.325 -1.648 18.947 1.00 98.88 310 ILE A CA 1
ATOM 2330 C C . ILE A 1 310 ? -13.176 -1.651 17.429 1.00 98.88 310 ILE A C 1
ATOM 2332 O O . ILE A 1 310 ? -13.224 -2.704 16.795 1.00 98.88 310 ILE A O 1
ATOM 2336 N N . VAL A 1 311 ? -12.987 -0.469 16.846 1.00 98.94 311 VAL A N 1
ATOM 2337 C CA . VAL A 1 311 ? -12.761 -0.303 15.407 1.00 98.94 311 VAL A CA 1
ATOM 2338 C C . VAL A 1 311 ? -11.287 -0.008 15.150 1.00 98.94 311 VAL A C 1
ATOM 2340 O O . VAL A 1 311 ? -10.699 0.871 15.780 1.00 98.94 311 VAL A O 1
ATOM 2343 N N . THR A 1 312 ? -10.692 -0.705 14.185 1.00 98.75 312 THR A N 1
ATOM 2344 C CA . THR A 1 312 ? -9.336 -0.447 13.701 1.00 98.75 312 THR A CA 1
ATOM 2345 C C . THR A 1 312 ? -9.268 -0.342 12.177 1.00 98.75 312 THR A C 1
ATOM 2347 O O . THR A 1 312 ? -10.241 -0.607 11.472 1.00 98.75 312 THR A O 1
ATOM 2350 N N . MET A 1 313 ? -8.122 0.092 11.649 1.00 98.38 313 MET A N 1
ATOM 2351 C CA . MET A 1 313 ? -7.917 0.357 10.224 1.00 98.38 313 MET A CA 1
ATOM 2352 C C . MET A 1 313 ? -7.085 -0.741 9.565 1.00 98.38 313 MET A C 1
ATOM 2354 O O . MET A 1 313 ? -5.956 -1.002 9.984 1.00 98.38 313 MET A O 1
ATOM 2358 N N . PHE A 1 314 ? -7.562 -1.296 8.454 1.00 98.56 314 PHE A N 1
ATOM 2359 C CA . PHE A 1 314 ? -6.714 -2.055 7.540 1.00 98.56 314 PHE A CA 1
ATOM 2360 C C . PHE A 1 314 ? -6.339 -1.159 6.376 1.00 98.56 314 PHE A C 1
ATOM 2362 O O . PHE A 1 314 ? -7.175 -0.816 5.551 1.00 98.56 314 PHE A O 1
ATOM 2369 N N . SER A 1 315 ? -5.087 -0.710 6.371 1.00 97.62 315 SER A N 1
ATOM 2370 C CA . SER A 1 315 ? -4.659 0.480 5.631 1.00 97.62 315 SER A CA 1
ATOM 2371 C C . SER A 1 315 ? -4.356 0.223 4.157 1.00 97.62 315 SER A C 1
ATOM 2373 O O . SER A 1 315 ? -4.350 1.171 3.372 1.00 97.62 315 SER A O 1
ATOM 2375 N N . SER A 1 316 ? -4.053 -1.020 3.785 1.00 97.50 316 SER A N 1
ATOM 2376 C CA . SER A 1 316 ? -3.647 -1.407 2.430 1.00 97.50 316 SER A CA 1
ATOM 2377 C C . SER A 1 316 ? -3.733 -2.916 2.205 1.00 97.50 316 SER A C 1
ATOM 2379 O O . SER A 1 316 ? -3.658 -3.693 3.166 1.00 97.50 316 SER A O 1
ATOM 2381 N N . GLY A 1 317 ? -3.889 -3.316 0.940 1.00 96.25 317 GLY A N 1
ATOM 2382 C CA . GLY A 1 317 ? -3.865 -4.719 0.510 1.00 96.25 317 GLY A CA 1
ATOM 2383 C C . GLY A 1 317 ? -2.462 -5.329 0.586 1.00 96.25 317 GLY A C 1
ATOM 2384 O O . GLY A 1 317 ? -1.461 -4.618 0.436 1.00 96.25 317 GLY A O 1
ATOM 2385 N N . ALA A 1 318 ? -2.369 -6.630 0.884 1.00 93.62 318 ALA A N 1
ATOM 2386 C CA . ALA A 1 318 ? -1.075 -7.292 1.072 1.00 93.62 318 ALA A CA 1
ATOM 2387 C C . ALA A 1 318 ? -0.294 -7.492 -0.240 1.00 93.62 318 ALA A C 1
ATOM 2389 O O . ALA A 1 318 ? 0.929 -7.575 -0.211 1.00 93.62 318 ALA A O 1
ATOM 2390 N N . GLU A 1 319 ? -0.968 -7.535 -1.390 1.00 88.31 319 GLU A N 1
ATOM 2391 C CA . GLU A 1 319 ? -0.373 -7.745 -2.718 1.00 88.31 319 GLU A CA 1
ATOM 2392 C C . GLU A 1 319 ? 0.725 -6.723 -3.060 1.00 88.31 319 GLU A C 1
ATOM 2394 O O . GLU A 1 319 ? 1.671 -7.020 -3.786 1.00 88.31 319 GLU A O 1
ATOM 2399 N N . ARG A 1 320 ? 0.658 -5.534 -2.452 1.00 88.00 320 ARG A N 1
ATOM 2400 C CA . ARG A 1 320 ? 1.664 -4.464 -2.558 1.00 88.00 320 ARG A CA 1
ATOM 2401 C C . ARG A 1 320 ? 2.976 -4.764 -1.829 1.00 88.00 320 ARG A C 1
ATOM 2403 O O . ARG A 1 320 ? 3.898 -3.956 -1.883 1.00 88.00 320 ARG A O 1
ATOM 2410 N N . TYR A 1 321 ? 3.033 -5.869 -1.093 1.00 87.75 321 TYR A N 1
ATOM 2411 C CA . TYR A 1 321 ? 4.132 -6.229 -0.204 1.00 87.75 321 TYR A CA 1
ATOM 2412 C C . TYR A 1 321 ? 4.669 -7.639 -0.486 1.00 87.75 321 TYR A C 1
ATOM 2414 O O . TYR A 1 321 ? 5.374 -8.194 0.356 1.00 87.75 321 TYR A O 1
ATOM 2422 N N . LEU A 1 322 ? 4.363 -8.216 -1.658 1.00 83.88 322 LEU A N 1
ATOM 2423 C CA . LEU A 1 322 ? 4.811 -9.557 -2.072 1.00 83.88 322 LEU A CA 1
ATOM 2424 C C . LEU A 1 322 ? 6.339 -9.732 -2.046 1.00 83.88 322 LEU A C 1
ATOM 2426 O O . LEU A 1 322 ? 6.826 -10.836 -1.837 1.00 83.88 322 LEU A O 1
ATOM 2430 N N . ASN A 1 323 ? 7.089 -8.641 -2.202 1.00 77.12 323 ASN A N 1
ATOM 2431 C CA . ASN A 1 323 ? 8.553 -8.609 -2.150 1.00 77.12 323 ASN A CA 1
ATOM 2432 C C . ASN A 1 323 ? 9.127 -8.313 -0.754 1.00 77.12 323 ASN A C 1
ATOM 2434 O O . ASN A 1 323 ? 10.298 -7.959 -0.630 1.00 77.12 323 ASN A O 1
ATOM 2438 N N . THR A 1 324 ? 8.311 -8.403 0.296 1.00 82.75 324 THR A N 1
ATOM 2439 C CA . THR A 1 324 ? 8.721 -8.123 1.679 1.00 82.75 324 THR A CA 1
ATOM 2440 C C . THR A 1 324 ? 8.685 -9.384 2.536 1.00 82.75 324 THR A C 1
ATOM 2442 O O . THR A 1 324 ? 8.059 -10.386 2.185 1.00 82.75 324 THR A O 1
ATOM 2445 N N . GLU A 1 325 ? 9.275 -9.298 3.729 1.00 84.69 325 GLU A N 1
ATOM 2446 C CA . GLU A 1 325 ? 9.276 -10.363 4.741 1.00 84.69 325 GLU A CA 1
ATOM 2447 C C . GLU A 1 325 ? 7.876 -10.844 5.157 1.00 84.69 325 GLU A C 1
ATOM 2449 O O . GLU A 1 325 ? 7.731 -11.968 5.641 1.00 84.69 325 GLU A O 1
ATOM 2454 N N . LEU A 1 326 ? 6.817 -10.062 4.901 1.00 89.62 326 LEU A N 1
ATOM 2455 C CA . LEU A 1 326 ? 5.439 -10.503 5.125 1.00 89.62 326 LEU A CA 1
ATOM 2456 C C . LEU A 1 326 ? 5.153 -11.850 4.436 1.00 89.62 326 LEU A C 1
ATOM 2458 O O . LEU A 1 326 ? 4.560 -12.737 5.057 1.00 89.62 326 LEU A O 1
ATOM 2462 N N . PHE A 1 327 ? 5.648 -12.022 3.205 1.00 84.94 327 PHE A N 1
ATOM 2463 C CA . PHE A 1 327 ? 5.467 -13.222 2.380 1.00 84.94 327 PHE A CA 1
ATOM 2464 C C . PHE A 1 327 ? 6.656 -14.182 2.411 1.00 84.94 327 PHE A C 1
ATOM 2466 O O . PHE A 1 327 ? 6.592 -15.229 1.775 1.00 84.94 327 PHE A O 1
ATOM 2473 N N . ALA A 1 328 ? 7.697 -13.902 3.200 1.00 74.00 328 ALA A N 1
ATOM 2474 C CA . ALA A 1 328 ? 8.905 -14.729 3.267 1.00 74.00 328 ALA A CA 1
ATOM 2475 C C . ALA A 1 328 ? 8.695 -16.139 3.857 1.00 74.00 328 ALA A C 1
ATOM 2477 O O . ALA A 1 328 ? 9.663 -16.857 4.047 1.00 74.00 328 ALA A O 1
ATOM 2478 N N . GLN A 1 329 ? 7.458 -16.566 4.144 1.00 68.38 329 GLN A N 1
ATOM 2479 C CA . GLN A 1 329 ? 7.163 -17.989 4.366 1.00 68.38 329 GLN A CA 1
ATOM 2480 C C . GLN A 1 329 ? 7.122 -18.784 3.053 1.00 68.38 329 GLN A C 1
ATOM 2482 O O . GLN A 1 329 ? 7.265 -20.001 3.078 1.00 68.38 329 GLN A O 1
ATOM 2487 N N . VAL A 1 330 ? 6.927 -18.115 1.911 1.00 68.69 330 VAL A N 1
ATOM 2488 C CA . VAL A 1 330 ? 7.073 -18.725 0.586 1.00 68.69 330 VAL A CA 1
ATOM 2489 C C . VAL A 1 330 ? 8.522 -18.543 0.156 1.00 68.69 330 VAL A C 1
ATOM 2491 O O . VAL A 1 330 ? 8.869 -17.587 -0.530 1.00 68.69 330 VAL A O 1
ATOM 2494 N N . THR A 1 331 ? 9.382 -19.442 0.622 1.00 80.69 331 THR A N 1
ATOM 2495 C CA . THR A 1 331 ? 10.807 -19.465 0.271 1.00 80.69 331 THR A CA 1
ATOM 2496 C C . THR A 1 331 ? 11.104 -20.414 -0.876 1.00 80.69 331 THR A C 1
ATOM 2498 O O . THR A 1 331 ? 12.168 -20.332 -1.473 1.00 80.69 331 THR A O 1
ATOM 2501 N N . GLU A 1 332 ? 10.193 -21.324 -1.195 1.00 87.69 332 GLU A N 1
ATOM 2502 C CA . GLU A 1 332 ? 10.416 -22.361 -2.193 1.00 87.69 332 GLU A CA 1
ATOM 2503 C C . GLU A 1 332 ? 9.292 -22.325 -3.221 1.00 87.69 332 GLU A C 1
ATOM 2505 O O . GLU A 1 332 ? 8.110 -22.327 -2.872 1.00 87.69 332 GLU A O 1
ATOM 2510 N N . LEU A 1 333 ? 9.671 -22.266 -4.495 1.00 89.56 333 LEU A N 1
ATOM 2511 C CA . LEU A 1 333 ? 8.759 -22.401 -5.619 1.00 89.56 333 LEU A CA 1
ATOM 2512 C C . LEU A 1 333 ? 9.200 -23.592 -6.461 1.00 89.56 333 LEU A C 1
ATOM 2514 O O . LEU A 1 333 ? 10.178 -23.504 -7.205 1.00 89.56 333 LEU A O 1
ATOM 2518 N N . ASP A 1 334 ? 8.460 -24.691 -6.342 1.00 92.81 334 ASP A N 1
ATOM 2519 C CA . ASP A 1 334 ? 8.642 -25.873 -7.174 1.00 92.81 334 ASP A CA 1
ATOM 2520 C C . ASP A 1 334 ? 7.531 -25.958 -8.226 1.00 92.81 334 ASP A C 1
ATOM 2522 O O . ASP A 1 334 ? 6.358 -26.159 -7.912 1.00 92.81 334 ASP A O 1
ATOM 2526 N N . LEU A 1 335 ? 7.917 -25.766 -9.486 1.00 92.69 335 LEU A N 1
ATOM 2527 C CA . LEU A 1 335 ? 7.075 -25.936 -10.668 1.00 92.69 335 LEU A CA 1
ATOM 2528 C C . LEU A 1 335 ? 7.638 -27.024 -11.594 1.00 92.69 335 LEU A C 1
ATOM 2530 O O . LEU A 1 335 ? 7.356 -27.026 -12.798 1.00 92.69 335 LEU A O 1
ATOM 2534 N N . SER A 1 336 ? 8.450 -27.937 -11.063 1.00 94.50 336 SER A N 1
ATOM 2535 C CA . SER A 1 336 ? 9.078 -29.005 -11.833 1.00 94.50 336 SER A CA 1
ATOM 2536 C C . SER A 1 336 ? 8.079 -29.963 -12.483 1.00 94.50 336 SER A C 1
ATOM 2538 O O . SER A 1 336 ? 6.966 -30.164 -12.002 1.00 94.50 336 SER A O 1
ATOM 2540 N N . GLY A 1 337 ? 8.478 -30.553 -13.611 1.00 91.62 337 GLY A N 1
ATOM 2541 C CA . GLY A 1 337 ? 7.737 -31.626 -14.280 1.00 91.62 337 GLY A CA 1
ATOM 2542 C C . GLY A 1 337 ? 6.408 -31.201 -14.909 1.00 91.62 337 GLY A C 1
ATOM 2543 O O . GLY A 1 337 ? 5.542 -32.046 -15.134 1.00 91.62 337 GLY A O 1
ATOM 2544 N N . ASN A 1 338 ? 6.230 -29.910 -15.192 1.00 92.75 338 ASN A N 1
ATOM 2545 C CA . ASN A 1 338 ? 5.028 -29.378 -15.830 1.00 92.75 338 ASN A CA 1
ATOM 2546 C C . ASN A 1 338 ? 5.229 -29.167 -17.348 1.00 92.75 338 ASN A C 1
ATOM 2548 O O . ASN A 1 338 ? 6.234 -29.546 -17.946 1.00 92.75 338 ASN A O 1
ATOM 2552 N N . GLN A 1 339 ? 4.233 -28.573 -18.010 1.00 93.00 339 GLN A N 1
ATOM 2553 C CA . GLN A 1 339 ? 4.268 -28.239 -19.442 1.00 93.00 339 GLN A CA 1
ATOM 2554 C C . GLN A 1 339 ? 4.432 -26.728 -19.677 1.00 93.00 339 GLN A C 1
ATOM 2556 O O . GLN A 1 339 ? 3.909 -26.188 -20.650 1.00 93.00 339 GLN A O 1
ATOM 2561 N N . ILE A 1 340 ? 5.113 -26.022 -18.770 1.00 92.50 340 ILE A N 1
ATOM 2562 C CA . ILE A 1 340 ? 5.240 -24.560 -18.830 1.00 92.50 340 ILE A CA 1
ATOM 2563 C C . ILE A 1 340 ? 6.080 -24.176 -20.053 1.00 92.50 340 ILE A C 1
ATOM 2565 O O . ILE A 1 340 ? 7.193 -24.669 -20.218 1.00 92.50 340 ILE A O 1
ATOM 2569 N N . THR A 1 341 ? 5.545 -23.296 -20.902 1.00 93.31 341 THR A N 1
ATOM 2570 C CA . THR A 1 341 ? 6.197 -22.770 -22.115 1.00 93.31 341 THR A CA 1
ATOM 2571 C C . THR A 1 341 ? 6.489 -21.269 -21.974 1.00 93.31 341 THR A C 1
ATOM 2573 O O . THR A 1 341 ? 6.147 -20.651 -20.967 1.00 93.31 341 THR A O 1
ATOM 2576 N N . GLY A 1 342 ? 7.112 -20.660 -22.989 1.00 93.19 342 GLY A N 1
ATOM 2577 C CA . GLY A 1 342 ? 7.470 -19.235 -22.974 1.00 93.19 342 GLY A CA 1
ATOM 2578 C C . GLY A 1 342 ? 8.762 -18.960 -22.205 1.00 93.19 342 GLY A C 1
ATOM 2579 O O . GLY A 1 342 ? 9.479 -19.893 -21.861 1.00 93.19 342 GLY A O 1
ATOM 2580 N N . SER A 1 343 ? 9.097 -17.687 -21.985 1.00 94.50 343 SER A N 1
ATOM 2581 C CA . SER A 1 343 ? 10.344 -17.289 -21.320 1.00 94.50 343 SER A CA 1
ATOM 2582 C C . SER A 1 343 ? 10.183 -16.996 -19.833 1.00 94.50 343 SER A C 1
ATOM 2584 O O . SER A 1 343 ? 9.114 -16.574 -19.381 1.00 94.50 343 SER A O 1
ATOM 2586 N N . ILE A 1 344 ? 11.278 -17.166 -19.081 1.00 93.06 344 ILE A N 1
ATOM 2587 C CA . ILE A 1 344 ? 11.362 -16.724 -17.684 1.00 93.06 344 ILE A CA 1
ATOM 2588 C C . ILE A 1 344 ? 11.200 -15.200 -17.659 1.00 93.06 344 ILE A C 1
ATOM 2590 O O . ILE A 1 344 ? 12.036 -14.455 -18.174 1.00 93.06 344 ILE A O 1
ATOM 2594 N N . GLN A 1 345 ? 10.100 -14.736 -17.074 1.00 89.00 345 GLN A N 1
ATOM 2595 C CA . GLN A 1 345 ? 9.773 -13.316 -17.013 1.00 89.00 345 GLN A CA 1
ATOM 2596 C C . GLN A 1 345 ? 10.651 -12.587 -15.994 1.00 89.00 345 GLN A C 1
ATOM 2598 O O . GLN A 1 345 ? 10.921 -13.102 -14.910 1.00 89.00 345 GLN A O 1
ATOM 2603 N N . MET A 1 346 ? 10.997 -11.330 -16.289 1.00 83.25 346 MET A N 1
ATOM 2604 C CA . MET A 1 346 ? 11.749 -10.462 -15.367 1.00 83.25 346 MET A CA 1
ATOM 2605 C C . MET A 1 346 ? 11.047 -10.291 -14.010 1.00 83.25 346 MET A C 1
ATOM 2607 O O . MET A 1 346 ? 11.701 -10.058 -13.001 1.00 83.25 346 MET A O 1
ATOM 2611 N N . ALA A 1 347 ? 9.723 -10.449 -13.959 1.00 79.75 347 ALA A N 1
ATOM 2612 C CA . ALA A 1 347 ? 8.951 -10.348 -12.724 1.00 79.75 347 ALA A CA 1
ATOM 2613 C C . ALA A 1 347 ? 9.372 -11.362 -11.641 1.00 79.75 347 ALA A C 1
ATOM 2615 O O . ALA A 1 347 ? 9.147 -11.096 -10.464 1.00 79.75 347 ALA A O 1
ATOM 2616 N N . ILE A 1 348 ? 10.020 -12.481 -12.001 1.00 83.06 348 ILE A N 1
ATOM 2617 C CA . ILE A 1 348 ? 10.468 -13.483 -11.021 1.00 83.06 348 ILE A CA 1
ATOM 2618 C C . ILE A 1 348 ? 11.458 -12.907 -10.002 1.00 83.06 348 ILE A C 1
ATOM 2620 O O . ILE A 1 348 ? 11.455 -13.321 -8.849 1.00 83.06 348 ILE A O 1
ATOM 2624 N N . GLY A 1 349 ? 12.234 -11.890 -10.394 1.00 77.81 349 GLY A N 1
ATOM 2625 C CA . GLY A 1 349 ? 13.188 -11.227 -9.504 1.00 77.81 349 GLY A CA 1
ATOM 2626 C C . GLY A 1 349 ? 12.559 -10.322 -8.446 1.00 77.81 349 GLY A C 1
ATOM 2627 O O . GLY A 1 349 ? 13.277 -9.763 -7.628 1.00 77.81 349 GLY A O 1
ATOM 2628 N N . VAL A 1 350 ? 11.233 -10.152 -8.463 1.00 74.00 350 VAL A N 1
ATOM 2629 C CA . VAL A 1 350 ? 10.485 -9.469 -7.395 1.00 74.00 350 VAL A CA 1
ATOM 2630 C C . VAL A 1 350 ? 10.172 -10.435 -6.244 1.00 74.00 350 VAL A C 1
ATOM 2632 O O . VAL A 1 350 ? 9.840 -9.993 -5.146 1.00 74.00 350 VAL A O 1
ATOM 2635 N N . LEU A 1 351 ? 10.282 -11.747 -6.469 1.00 78.00 351 LEU A N 1
ATOM 2636 C CA . LEU A 1 351 ? 10.057 -12.758 -5.441 1.00 78.00 351 LEU A CA 1
ATOM 2637 C C . LEU A 1 351 ? 11.297 -12.906 -4.553 1.00 78.00 351 LEU A C 1
ATOM 2639 O O . LEU A 1 351 ? 12.426 -12.884 -5.037 1.00 78.00 351 LEU A O 1
ATOM 2643 N N . ASN A 1 352 ? 11.085 -13.118 -3.256 1.00 77.00 352 ASN A N 1
ATOM 2644 C CA . ASN A 1 352 ? 12.158 -13.355 -2.291 1.00 77.00 352 ASN A CA 1
ATOM 2645 C C . ASN A 1 352 ? 12.276 -14.855 -1.962 1.00 77.00 352 ASN A C 1
ATOM 2647 O O . ASN A 1 352 ? 11.965 -15.277 -0.851 1.00 77.00 352 ASN A O 1
ATOM 2651 N N . LEU A 1 353 ? 12.641 -15.663 -2.966 1.00 86.62 353 LEU A N 1
ATOM 2652 C CA . LEU A 1 353 ? 12.752 -17.124 -2.847 1.00 86.62 353 LEU A CA 1
ATOM 2653 C C . LEU A 1 353 ? 14.159 -17.555 -2.411 1.00 86.62 353 LEU A C 1
ATOM 2655 O O . LEU A 1 353 ? 15.148 -17.010 -2.892 1.00 86.62 353 LEU A O 1
ATOM 2659 N N . ASN A 1 354 ? 14.225 -18.607 -1.596 1.00 90.25 354 ASN A N 1
ATOM 2660 C CA . ASN A 1 354 ? 15.428 -19.385 -1.298 1.00 90.25 354 ASN A CA 1
ATOM 2661 C C . ASN A 1 354 ? 15.651 -20.514 -2.310 1.00 90.25 354 ASN A C 1
ATOM 2663 O O . ASN A 1 354 ? 16.800 -20.845 -2.600 1.00 90.25 354 ASN A O 1
ATOM 2667 N N . ALA A 1 355 ? 14.574 -21.094 -2.848 1.00 92.81 355 ALA A N 1
ATOM 2668 C CA . ALA A 1 355 ? 14.630 -22.169 -3.827 1.00 92.81 355 ALA A CA 1
ATOM 2669 C C . ALA A 1 355 ? 13.670 -21.929 -4.994 1.00 92.81 355 ALA A C 1
ATOM 2671 O O . ALA A 1 355 ? 12.493 -21.619 -4.801 1.00 92.81 355 ALA A O 1
ATOM 2672 N N . LEU A 1 356 ? 14.176 -22.118 -6.210 1.00 95.12 356 LEU A N 1
ATOM 2673 C CA . LEU A 1 356 ? 13.400 -22.093 -7.440 1.00 95.12 356 LEU A CA 1
ATOM 2674 C C . LEU A 1 356 ? 13.708 -23.345 -8.264 1.00 95.12 356 LEU A C 1
ATOM 2676 O O . LEU A 1 356 ? 14.808 -23.489 -8.799 1.00 95.12 356 LEU A O 1
ATOM 2680 N N . ASN A 1 357 ? 12.717 -24.223 -8.394 1.00 96.00 357 ASN A N 1
ATOM 2681 C CA . ASN A 1 357 ? 12.793 -25.432 -9.205 1.00 96.00 357 ASN A CA 1
ATOM 2682 C C . ASN A 1 357 ? 11.830 -25.313 -10.396 1.00 96.00 357 ASN A C 1
ATOM 2684 O O . ASN A 1 357 ? 10.612 -25.317 -10.236 1.00 96.00 357 ASN A O 1
ATOM 2688 N N . LEU A 1 358 ? 12.385 -25.188 -11.601 1.00 95.62 358 LEU A N 1
ATOM 2689 C CA . LEU A 1 358 ? 11.650 -25.096 -12.867 1.00 95.62 358 LEU A CA 1
ATOM 2690 C C . LEU A 1 358 ? 11.931 -26.297 -13.783 1.00 95.62 358 LEU A C 1
ATOM 2692 O O . LEU A 1 358 ? 11.688 -26.226 -14.992 1.00 95.62 358 LEU A O 1
ATOM 2696 N N . THR A 1 359 ? 12.465 -27.392 -13.242 1.00 95.88 359 THR A N 1
ATOM 2697 C CA . THR A 1 359 ? 12.965 -28.509 -14.055 1.00 95.88 359 THR A CA 1
ATOM 2698 C C . THR A 1 359 ? 11.910 -29.161 -14.922 1.00 95.88 359 THR A C 1
ATOM 2700 O O . THR A 1 359 ? 10.732 -29.196 -14.582 1.00 95.88 359 THR A O 1
ATOM 2703 N N . GLY A 1 360 ? 12.334 -29.733 -16.047 1.00 94.19 360 GLY A N 1
ATOM 2704 C CA . GLY A 1 360 ? 11.478 -30.636 -16.819 1.00 94.19 360 GLY A CA 1
ATOM 2705 C C . GLY A 1 360 ? 10.249 -29.958 -17.426 1.00 94.19 360 GLY A C 1
ATOM 2706 O O . GLY A 1 360 ? 9.208 -30.596 -17.545 1.00 94.19 360 GLY A O 1
ATOM 2707 N N . ASN A 1 361 ? 10.376 -28.685 -17.803 1.00 94.75 361 ASN A N 1
ATOM 2708 C CA . ASN A 1 361 ? 9.345 -27.909 -18.485 1.00 94.75 361 ASN A CA 1
ATOM 2709 C C . ASN A 1 361 ? 9.719 -27.674 -19.972 1.00 94.75 361 ASN A C 1
ATOM 2711 O O . ASN A 1 361 ? 10.577 -28.348 -20.548 1.00 94.75 361 ASN A O 1
ATOM 2715 N N . GLN A 1 362 ? 9.026 -26.751 -20.641 1.00 94.56 362 GLN A N 1
ATOM 2716 C CA . GLN A 1 362 ? 9.261 -26.321 -22.028 1.00 94.56 362 GLN A CA 1
ATOM 2717 C C . GLN A 1 362 ? 9.642 -24.828 -22.088 1.00 94.56 362 GLN A C 1
ATOM 2719 O O . GLN A 1 362 ? 9.347 -24.133 -23.065 1.00 94.56 362 GLN A O 1
ATOM 2724 N N . ILE A 1 363 ? 10.267 -24.312 -21.026 1.00 95.44 363 ILE A N 1
ATOM 2725 C CA . ILE A 1 363 ? 10.608 -22.892 -20.893 1.00 95.44 363 ILE A CA 1
ATOM 2726 C C . ILE A 1 363 ? 11.733 -22.558 -21.872 1.00 95.44 363 ILE A C 1
ATOM 2728 O O . ILE A 1 363 ? 12.743 -23.246 -21.911 1.00 95.44 363 ILE A O 1
ATOM 2732 N N . SER A 1 364 ? 11.571 -21.503 -22.660 1.00 94.88 364 SER A N 1
ATOM 2733 C CA . SER A 1 364 ? 12.481 -21.085 -23.731 1.00 94.88 364 SER A CA 1
ATOM 2734 C C . SER A 1 364 ? 13.043 -19.679 -23.499 1.00 94.88 364 SER A C 1
ATOM 2736 O O . SER A 1 364 ? 12.762 -19.036 -22.491 1.00 94.88 364 SER A O 1
ATOM 2738 N N . GLY A 1 365 ? 13.862 -19.175 -24.423 1.00 94.75 365 GLY A N 1
ATOM 2739 C CA . GLY A 1 365 ? 14.501 -17.863 -24.283 1.00 94.75 365 GLY A CA 1
ATOM 2740 C C . GLY A 1 365 ? 15.725 -17.896 -23.367 1.00 94.75 365 GLY A C 1
ATOM 2741 O O . GLY A 1 365 ? 16.308 -18.953 -23.141 1.00 94.75 365 GLY A O 1
ATOM 2742 N N . THR A 1 366 ? 16.157 -16.728 -22.895 1.00 95.69 366 THR A N 1
ATOM 2743 C CA . THR A 1 366 ? 17.394 -16.573 -22.116 1.00 95.69 366 THR A CA 1
ATOM 2744 C C . THR A 1 366 ? 17.164 -16.690 -20.617 1.00 95.69 366 THR A C 1
ATOM 2746 O O . THR A 1 366 ? 16.092 -16.343 -20.123 1.00 95.69 366 THR A O 1
ATOM 2749 N N . ILE A 1 367 ? 18.204 -17.078 -19.878 1.00 94.94 367 ILE A N 1
ATOM 2750 C CA . ILE A 1 367 ? 18.238 -16.931 -18.418 1.00 94.94 367 ILE A CA 1
ATOM 2751 C C . ILE A 1 367 ? 18.286 -15.422 -18.100 1.00 94.94 367 ILE A C 1
ATOM 2753 O O . ILE A 1 367 ? 19.225 -14.746 -18.525 1.00 94.94 367 ILE A O 1
ATOM 2757 N N . PRO A 1 368 ? 17.287 -14.847 -17.408 1.00 92.38 368 PRO A N 1
ATOM 2758 C CA . PRO A 1 368 ? 17.250 -13.413 -17.152 1.00 92.38 368 PRO A CA 1
ATOM 2759 C C . PRO A 1 368 ? 18.286 -13.013 -16.098 1.00 92.38 368 PRO A C 1
ATOM 2761 O O . PRO A 1 368 ? 18.412 -13.649 -15.054 1.00 92.38 368 PRO A O 1
ATOM 2764 N N . ALA A 1 369 ? 18.955 -11.876 -16.305 1.00 90.06 369 ALA A N 1
ATOM 2765 C CA . ALA A 1 369 ? 19.890 -11.309 -15.327 1.00 90.06 369 ALA A CA 1
ATOM 2766 C C . ALA A 1 369 ? 19.213 -10.881 -14.007 1.00 90.06 369 ALA A C 1
ATOM 2768 O O . ALA A 1 369 ? 19.893 -10.538 -13.044 1.00 90.06 369 ALA A O 1
ATOM 2769 N N . VAL A 1 370 ? 17.875 -10.903 -13.944 1.00 87.38 370 VAL A N 1
ATOM 2770 C CA . VAL A 1 370 ? 17.092 -10.462 -12.783 1.00 87.38 370 VAL A CA 1
ATOM 2771 C C . VAL A 1 370 ? 17.335 -11.289 -11.523 1.00 87.38 370 VAL A C 1
ATOM 2773 O O . VAL A 1 370 ? 17.100 -10.782 -10.430 1.00 87.38 370 VAL A O 1
ATOM 2776 N N . PHE A 1 371 ? 17.857 -12.515 -11.647 1.00 88.25 371 PHE A N 1
ATOM 2777 C CA . PHE A 1 371 ? 18.220 -13.329 -10.486 1.00 88.25 371 PHE A CA 1
ATOM 2778 C C . PHE A 1 371 ? 19.199 -12.606 -9.552 1.00 88.25 371 PHE A C 1
ATOM 2780 O O . PHE A 1 371 ? 19.138 -12.819 -8.350 1.00 88.25 371 PHE A O 1
ATOM 2787 N N . ARG A 1 372 ? 19.993 -11.645 -10.052 1.00 85.50 372 ARG A N 1
ATOM 2788 C CA . ARG A 1 372 ? 20.842 -10.756 -9.234 1.00 85.50 372 ARG A CA 1
ATOM 2789 C C . ARG A 1 372 ? 20.103 -9.998 -8.124 1.00 85.50 372 ARG A C 1
ATOM 2791 O O . ARG A 1 372 ? 20.736 -9.513 -7.194 1.00 85.50 372 ARG A O 1
ATOM 2798 N N . PHE A 1 373 ? 18.788 -9.819 -8.260 1.00 82.25 373 PHE A N 1
ATOM 2799 C CA . PHE A 1 373 ? 17.939 -9.126 -7.292 1.00 82.25 373 PHE A CA 1
ATOM 2800 C C . PHE A 1 373 ? 17.298 -10.084 -6.275 1.00 82.25 373 PHE A C 1
ATOM 2802 O O . PHE A 1 373 ? 16.514 -9.636 -5.444 1.00 82.25 373 PHE A O 1
ATOM 2809 N N . MET A 1 374 ? 17.656 -11.373 -6.304 1.00 85.56 374 MET A N 1
ATOM 2810 C CA . MET A 1 374 ? 17.176 -12.414 -5.390 1.00 85.56 374 MET A CA 1
ATOM 2811 C C . MET A 1 374 ? 18.322 -12.923 -4.492 1.00 85.56 374 MET A C 1
ATOM 2813 O O . MET A 1 374 ? 18.736 -14.073 -4.620 1.00 85.56 374 MET A O 1
ATOM 2817 N N . PRO A 1 375 ? 18.869 -12.097 -3.578 1.00 83.44 375 PRO A N 1
ATOM 2818 C CA . PRO A 1 375 ? 20.051 -12.457 -2.784 1.00 83.44 375 PRO A CA 1
ATOM 2819 C C . PRO A 1 375 ? 19.819 -13.627 -1.814 1.00 83.44 375 PRO A C 1
ATOM 2821 O O . PRO A 1 375 ? 20.783 -14.220 -1.339 1.00 83.44 375 PRO A O 1
ATOM 2824 N N . ALA A 1 376 ? 18.559 -13.951 -1.509 1.00 86.50 376 ALA A N 1
ATOM 2825 C CA . ALA A 1 376 ? 18.192 -15.091 -0.674 1.00 86.50 376 ALA A CA 1
ATOM 2826 C C . ALA A 1 376 ? 18.211 -16.433 -1.434 1.00 86.50 376 ALA A C 1
ATOM 2828 O O . ALA A 1 376 ? 18.180 -17.487 -0.800 1.00 86.50 376 ALA A O 1
ATOM 2829 N N . LEU A 1 377 ? 18.275 -16.415 -2.773 1.00 91.62 377 LEU A N 1
ATOM 2830 C CA . LEU A 1 377 ? 18.200 -17.615 -3.601 1.00 91.62 377 LEU A CA 1
ATOM 2831 C C . LEU A 1 377 ? 19.476 -18.450 -3.452 1.00 91.62 377 LEU A C 1
ATOM 2833 O O . LEU A 1 377 ? 20.569 -18.007 -3.797 1.00 91.62 377 LEU A O 1
ATOM 2837 N N . THR A 1 378 ? 19.313 -19.678 -2.965 1.00 93.38 378 THR A N 1
ATOM 2838 C CA . THR A 1 378 ? 20.393 -20.650 -2.742 1.00 93.38 378 THR A CA 1
ATOM 2839 C C . THR A 1 378 ? 20.234 -21.910 -3.593 1.00 93.38 378 THR A C 1
ATOM 2841 O O . THR A 1 378 ? 21.217 -22.597 -3.857 1.00 93.38 378 THR A O 1
ATOM 2844 N N . ILE A 1 379 ? 19.022 -22.224 -4.052 1.00 94.75 379 ILE A N 1
ATOM 2845 C CA . ILE A 1 379 ? 18.742 -23.387 -4.899 1.00 94.75 379 ILE A CA 1
ATOM 2846 C C . ILE A 1 379 ? 18.105 -22.895 -6.197 1.00 94.75 379 ILE A C 1
ATOM 2848 O O . ILE A 1 379 ? 17.044 -22.271 -6.176 1.00 94.75 379 ILE A O 1
ATOM 2852 N N . LEU A 1 380 ? 18.741 -23.193 -7.328 1.00 95.56 380 LEU A N 1
ATOM 2853 C CA . LEU A 1 380 ? 18.228 -22.864 -8.654 1.00 95.56 380 LEU A CA 1
ATOM 2854 C C . LEU A 1 380 ? 18.361 -24.062 -9.595 1.00 95.56 380 LEU A C 1
ATOM 2856 O O . LEU A 1 380 ? 19.468 -24.410 -10.009 1.00 95.56 380 LEU A O 1
ATOM 2860 N N . ASP A 1 381 ? 17.231 -24.655 -9.980 1.00 96.38 381 ASP A N 1
ATOM 2861 C CA . ASP A 1 381 ? 17.199 -25.709 -10.993 1.00 96.38 381 ASP A CA 1
ATOM 2862 C C . ASP A 1 381 ? 16.379 -25.289 -12.217 1.00 96.38 381 ASP A C 1
ATOM 2864 O O . ASP A 1 381 ? 15.161 -25.114 -12.156 1.00 96.38 381 ASP A O 1
ATOM 2868 N N . LEU A 1 382 ? 17.072 -25.124 -13.342 1.00 96.25 382 LEU A N 1
ATOM 2869 C CA . LEU A 1 382 ? 16.516 -24.786 -14.652 1.00 96.25 382 LEU A CA 1
ATOM 2870 C C . LEU A 1 382 ? 16.757 -25.906 -15.681 1.00 96.25 382 LEU A C 1
ATOM 2872 O O . LEU A 1 382 ? 16.569 -25.697 -16.885 1.00 96.25 382 LEU A O 1
ATOM 2876 N N . SER A 1 383 ? 17.204 -27.084 -15.240 1.00 96.19 383 SER A N 1
ATOM 2877 C CA . SER A 1 383 ? 17.546 -28.194 -16.129 1.00 96.19 383 SER A CA 1
ATOM 2878 C C . SER A 1 383 ? 16.335 -28.739 -16.895 1.00 96.19 383 SER A C 1
ATOM 2880 O O . SER A 1 383 ? 15.176 -28.573 -16.508 1.00 96.19 383 SER A O 1
ATOM 2882 N N . SER A 1 384 ? 16.595 -29.408 -18.021 1.00 95.19 384 SER A N 1
ATOM 2883 C CA . SER A 1 384 ? 15.551 -30.024 -18.858 1.00 95.19 384 SER A CA 1
ATOM 2884 C C . SER A 1 384 ? 14.468 -29.050 -19.365 1.00 95.19 384 SER A C 1
ATOM 2886 O O . SER A 1 384 ? 13.291 -29.404 -19.411 1.00 95.19 384 SER A O 1
ATOM 2888 N N . ASN A 1 385 ? 14.873 -27.847 -19.780 1.00 95.75 385 ASN A N 1
ATOM 2889 C CA . ASN A 1 385 ? 14.039 -26.827 -20.435 1.00 95.75 385 ASN A CA 1
ATOM 2890 C C . ASN A 1 385 ? 14.538 -26.529 -21.854 1.00 95.75 385 ASN A C 1
ATOM 2892 O O . ASN A 1 385 ? 15.444 -27.196 -22.307 1.00 95.75 385 ASN A O 1
ATOM 2896 N N . ALA A 1 386 ? 13.966 -25.564 -22.572 1.00 95.44 386 ALA A N 1
ATOM 2897 C CA . ALA A 1 386 ? 14.399 -25.103 -23.898 1.00 95.44 386 ALA A CA 1
ATOM 2898 C C . ALA A 1 386 ? 15.182 -23.766 -23.854 1.00 95.44 386 ALA A C 1
ATOM 2900 O O . ALA A 1 386 ? 15.067 -22.939 -24.767 1.00 95.44 386 ALA A O 1
ATOM 2901 N N . LEU A 1 387 ? 15.933 -23.508 -22.774 1.00 95.94 387 LEU A N 1
ATOM 2902 C CA . LEU A 1 387 ? 16.655 -22.245 -22.570 1.00 95.94 387 LEU A CA 1
ATOM 2903 C C . LEU A 1 387 ? 17.828 -22.109 -23.547 1.00 95.94 387 LEU A C 1
ATOM 2905 O O . LEU A 1 387 ? 18.404 -23.096 -23.987 1.00 95.94 387 LEU A O 1
ATOM 2909 N N . SER A 1 388 ? 18.203 -20.880 -23.885 1.00 95.00 388 SER A N 1
ATOM 2910 C CA . SER A 1 388 ? 19.260 -20.570 -24.855 1.00 95.00 388 SER A CA 1
ATOM 2911 C C . SER A 1 388 ? 20.025 -19.300 -24.480 1.00 95.00 388 SER A C 1
ATOM 2913 O O . SER A 1 388 ? 19.616 -18.565 -23.584 1.00 95.00 388 SER A O 1
ATOM 2915 N N . GLY A 1 389 ? 21.126 -19.017 -25.177 1.00 95.06 389 GLY A N 1
ATOM 2916 C CA . GLY A 1 389 ? 21.940 -17.822 -24.940 1.00 95.06 389 GLY A CA 1
ATOM 2917 C C . GLY A 1 389 ? 22.960 -17.995 -23.814 1.00 95.06 389 GLY A C 1
ATOM 2918 O O . GLY A 1 389 ? 23.260 -19.112 -23.396 1.00 95.06 389 GLY A O 1
ATOM 2919 N N . GLU A 1 390 ? 23.545 -16.884 -23.368 1.00 95.50 390 GLU A N 1
ATOM 2920 C CA . GLU A 1 390 ? 24.613 -16.888 -22.362 1.00 95.50 390 GLU A CA 1
ATOM 2921 C C . GLU A 1 390 ? 24.081 -17.013 -20.930 1.00 95.50 390 GLU A C 1
ATOM 2923 O O . GLU A 1 390 ? 22.981 -16.556 -20.611 1.00 95.50 390 GLU A O 1
ATOM 2928 N N . ILE A 1 391 ? 24.896 -17.601 -20.051 1.00 94.62 391 ILE A N 1
ATOM 2929 C CA . ILE A 1 391 ? 24.660 -17.591 -18.605 1.00 94.62 391 ILE A CA 1
ATOM 2930 C C . ILE A 1 391 ? 25.035 -16.188 -18.085 1.00 94.62 391 ILE A C 1
ATOM 2932 O O . ILE A 1 391 ? 26.183 -15.770 -18.263 1.00 94.62 391 ILE A O 1
ATOM 2936 N N . PRO A 1 392 ? 24.113 -15.431 -17.457 1.00 93.50 392 PRO A N 1
ATOM 2937 C CA . PRO A 1 392 ? 24.391 -14.063 -17.028 1.00 93.50 392 PRO A CA 1
ATOM 2938 C C . PRO A 1 392 ? 25.544 -13.985 -16.023 1.00 93.50 392 PRO A C 1
ATOM 2940 O O . PRO A 1 392 ? 25.506 -14.622 -14.973 1.00 93.50 392 PRO A O 1
ATOM 2943 N N . LYS A 1 393 ? 26.527 -13.118 -16.291 1.00 88.69 393 LYS A N 1
ATOM 2944 C CA . LYS A 1 393 ? 27.657 -12.863 -15.374 1.00 88.69 393 LYS A CA 1
ATOM 2945 C C . LYS A 1 393 ? 27.215 -12.327 -14.010 1.00 88.69 393 LYS A C 1
ATOM 2947 O O . LYS A 1 393 ? 27.876 -12.559 -13.011 1.00 88.69 393 LYS A O 1
ATOM 2952 N N . ASP A 1 394 ? 26.068 -11.651 -13.948 1.00 83.00 394 ASP A N 1
ATOM 2953 C CA . ASP A 1 394 ? 25.515 -11.139 -12.690 1.00 83.00 394 ASP A CA 1
ATOM 2954 C C . ASP A 1 394 ? 25.133 -12.247 -11.683 1.00 83.00 394 ASP A C 1
ATOM 2956 O O . ASP A 1 394 ? 24.900 -11.929 -10.513 1.00 83.00 394 ASP A O 1
ATOM 2960 N N . MET A 1 395 ? 25.089 -13.524 -12.106 1.00 83.44 395 MET A N 1
ATOM 2961 C CA . MET A 1 395 ? 24.907 -14.676 -11.209 1.00 83.44 395 MET A CA 1
ATOM 2962 C C . MET A 1 395 ? 26.061 -14.844 -10.210 1.00 83.44 395 MET A C 1
ATOM 2964 O O . MET A 1 395 ? 25.864 -15.498 -9.191 1.00 83.44 395 MET A O 1
ATOM 2968 N N . ASP A 1 396 ? 27.205 -14.187 -10.436 1.00 73.31 396 ASP A N 1
ATOM 2969 C CA . ASP A 1 396 ? 28.326 -14.107 -9.489 1.00 73.31 396 ASP A CA 1
ATOM 2970 C C . ASP A 1 396 ? 27.917 -13.558 -8.107 1.00 73.31 396 ASP A C 1
ATOM 2972 O O . ASP A 1 396 ? 28.594 -13.810 -7.115 1.00 73.31 396 ASP A O 1
ATOM 2976 N N . ASN A 1 397 ? 26.814 -12.804 -8.024 1.00 73.62 397 ASN A N 1
ATOM 2977 C CA . ASN A 1 397 ? 26.331 -12.212 -6.772 1.00 73.62 397 ASN A CA 1
ATOM 2978 C C . ASN A 1 397 ? 25.440 -13.155 -5.943 1.00 73.62 397 ASN A C 1
ATOM 2980 O O . ASN A 1 397 ? 24.939 -12.745 -4.895 1.00 73.62 397 ASN A O 1
ATOM 2984 N N . LEU A 1 398 ? 25.190 -14.379 -6.419 1.00 83.62 398 LEU A N 1
ATOM 2985 C CA . LEU A 1 398 ? 24.333 -15.350 -5.744 1.00 83.62 398 LEU A CA 1
ATOM 2986 C C . LEU A 1 398 ? 25.161 -16.377 -4.977 1.00 83.62 398 LEU A C 1
ATOM 2988 O O . LEU A 1 398 ? 26.063 -17.006 -5.525 1.00 83.62 398 LEU A O 1
ATOM 2992 N N . ASN A 1 399 ? 24.787 -16.611 -3.721 1.00 86.12 399 ASN A N 1
ATOM 2993 C CA . ASN A 1 399 ? 25.376 -17.655 -2.885 1.00 86.12 399 ASN A CA 1
ATOM 2994 C C . ASN A 1 399 ? 24.594 -18.962 -3.060 1.00 86.12 399 ASN A C 1
ATOM 2996 O O . ASN A 1 399 ? 23.900 -19.417 -2.150 1.00 86.12 399 ASN A O 1
ATOM 3000 N N . LEU A 1 400 ? 24.661 -19.535 -4.263 1.00 90.44 400 LEU A N 1
ATOM 3001 C CA . LEU A 1 400 ? 23.992 -20.798 -4.554 1.00 90.44 400 LEU A CA 1
ATOM 3002 C C . LEU A 1 400 ? 24.668 -21.944 -3.777 1.00 90.44 400 LEU A C 1
ATOM 3004 O O . LEU A 1 400 ? 25.889 -22.037 -3.710 1.00 90.44 400 LEU A O 1
ATOM 3008 N N . ASN A 1 401 ? 23.854 -22.806 -3.178 1.00 90.94 401 ASN A N 1
ATOM 3009 C CA . ASN A 1 401 ? 24.239 -24.120 -2.662 1.00 90.94 401 ASN A CA 1
ATOM 3010 C C . ASN A 1 401 ? 23.967 -25.209 -3.707 1.00 90.94 401 ASN A C 1
ATOM 3012 O O . ASN A 1 401 ? 24.602 -26.260 -3.700 1.00 90.94 401 ASN A O 1
ATOM 3016 N N . PHE A 1 402 ? 23.002 -24.960 -4.596 1.00 93.44 402 PHE A N 1
ATOM 3017 C CA . PHE A 1 402 ? 22.633 -25.854 -5.678 1.00 93.44 402 PHE A CA 1
ATOM 3018 C C . PHE A 1 402 ? 22.314 -25.046 -6.934 1.00 93.44 402 PHE A C 1
ATOM 3020 O O . PHE A 1 402 ? 21.463 -24.154 -6.921 1.00 93.44 402 PHE A O 1
ATOM 3027 N N . LEU A 1 403 ? 22.979 -25.397 -8.030 1.00 94.94 403 LEU A N 1
ATOM 3028 C CA . LEU A 1 403 ? 22.708 -24.881 -9.364 1.00 94.94 403 LEU A CA 1
ATOM 3029 C C . LEU A 1 403 ? 22.605 -26.067 -10.312 1.00 94.94 403 LEU A C 1
ATOM 3031 O O . LEU A 1 403 ? 23.471 -26.938 -10.292 1.00 94.94 403 LEU A O 1
ATOM 3035 N N . ASN A 1 404 ? 21.606 -26.086 -11.183 1.00 95.19 404 ASN A N 1
ATOM 3036 C CA . ASN A 1 404 ? 21.541 -27.066 -12.257 1.00 95.19 404 ASN A CA 1
ATOM 3037 C C . ASN A 1 404 ? 20.906 -26.456 -13.511 1.00 95.19 404 ASN A C 1
ATOM 3039 O O . ASN A 1 404 ? 19.764 -26.007 -13.502 1.00 95.19 404 ASN A O 1
ATOM 3043 N N . LEU A 1 405 ? 21.675 -26.419 -14.598 1.00 94.88 405 LEU A N 1
ATOM 3044 C CA . LEU A 1 405 ? 21.293 -25.902 -15.916 1.00 94.88 405 LEU A CA 1
ATOM 3045 C C . LEU A 1 405 ? 21.426 -26.983 -17.011 1.00 94.88 405 LEU A C 1
ATOM 3047 O O . LEU A 1 405 ? 21.371 -26.679 -18.207 1.00 94.88 405 LEU A O 1
ATOM 3051 N N . SER A 1 406 ? 21.637 -28.240 -16.614 1.00 90.12 406 SER A N 1
ATOM 3052 C CA . SER A 1 406 ? 22.046 -29.331 -17.501 1.00 90.12 406 SER A CA 1
ATOM 3053 C C . SER A 1 406 ? 20.903 -29.882 -18.378 1.00 90.12 406 SER A C 1
ATOM 3055 O O . SER A 1 406 ? 19.737 -29.496 -18.240 1.00 90.12 406 SER A O 1
ATOM 3057 N N . MET A 1 407 ? 21.259 -30.834 -19.253 1.00 79.44 407 MET A N 1
ATOM 3058 C CA . MET A 1 407 ? 20.410 -31.670 -20.133 1.00 79.44 407 MET A CA 1
ATOM 3059 C C . MET A 1 407 ? 20.071 -31.134 -21.537 1.00 79.44 407 MET A C 1
ATOM 3061 O O . MET A 1 407 ? 19.889 -29.942 -21.759 1.00 79.44 407 MET A O 1
ATOM 3065 N N . ASN A 1 408 ? 19.894 -32.093 -22.466 1.00 62.44 408 ASN A N 1
ATOM 3066 C CA . ASN A 1 408 ? 19.785 -31.976 -23.937 1.00 62.44 408 ASN A CA 1
ATOM 3067 C C . ASN A 1 408 ? 18.705 -31.041 -24.510 1.00 62.44 408 ASN A C 1
ATOM 3069 O O . ASN A 1 408 ? 18.624 -30.902 -25.730 1.00 62.44 408 ASN A O 1
ATOM 3073 N N . LYS A 1 409 ? 17.831 -30.463 -23.687 1.00 74.38 409 LYS A N 1
ATOM 3074 C CA . LYS A 1 409 ? 16.840 -29.503 -24.184 1.00 74.38 409 LYS A CA 1
ATOM 3075 C C . LYS A 1 409 ? 17.340 -28.056 -24.068 1.00 74.38 409 LYS A C 1
ATOM 3077 O O . LYS A 1 409 ? 16.916 -27.225 -24.869 1.00 74.38 409 LYS A O 1
ATOM 3082 N N . ASN A 1 410 ? 18.245 -27.764 -23.127 1.00 91.69 410 ASN A N 1
ATOM 3083 C CA . ASN A 1 410 ? 18.864 -26.447 -23.020 1.00 91.69 410 ASN A CA 1
ATOM 3084 C C . ASN A 1 410 ? 19.979 -26.324 -24.075 1.00 91.69 410 ASN A C 1
ATOM 3086 O O . ASN A 1 410 ? 20.669 -27.288 -24.398 1.00 91.69 410 ASN A O 1
ATOM 3090 N N . ASN A 1 411 ? 20.140 -25.123 -24.621 1.00 92.44 411 ASN A N 1
ATOM 3091 C CA . ASN A 1 411 ? 21.119 -24.761 -25.640 1.00 92.44 411 ASN A CA 1
ATOM 3092 C C . ASN A 1 411 ? 21.887 -23.502 -25.207 1.00 92.44 411 ASN A C 1
ATOM 3094 O O . ASN A 1 411 ? 21.900 -22.482 -25.905 1.00 92.44 411 ASN A O 1
ATOM 3098 N N . LEU A 1 412 ? 22.459 -23.550 -24.002 1.00 95.31 412 LEU A N 1
ATOM 3099 C CA . LEU A 1 412 ? 23.249 -22.453 -23.448 1.00 95.31 412 LEU A CA 1
ATOM 3100 C C . LEU A 1 412 ? 24.604 -22.351 -24.161 1.00 95.31 412 LEU A C 1
ATOM 3102 O O . LEU A 1 412 ? 25.209 -23.353 -24.550 1.00 95.31 412 LEU A O 1
ATOM 3106 N N . THR A 1 413 ? 25.080 -21.122 -24.336 1.00 94.44 413 THR A N 1
ATOM 3107 C CA . THR A 1 413 ? 26.272 -20.788 -25.127 1.00 94.44 413 THR A CA 1
ATOM 3108 C C . THR A 1 413 ? 27.217 -19.875 -24.354 1.00 94.44 413 THR A C 1
ATOM 3110 O O . THR A 1 413 ? 26.785 -19.168 -23.451 1.00 94.44 413 THR A O 1
ATOM 3113 N N . GLY A 1 414 ? 28.482 -19.803 -24.765 1.00 93.75 414 GLY A N 1
ATOM 3114 C CA . GLY A 1 414 ? 29.425 -18.806 -24.252 1.00 93.75 414 GLY A CA 1
ATOM 3115 C C . GLY A 1 414 ? 30.231 -19.280 -23.044 1.00 93.75 414 GLY A C 1
ATOM 3116 O O . GLY A 1 414 ? 30.287 -20.469 -22.733 1.00 93.75 414 GLY A O 1
ATOM 3117 N N . GLU A 1 415 ? 30.923 -18.343 -22.404 1.00 93.56 415 GLU A N 1
ATOM 3118 C CA . GLU A 1 415 ? 31.765 -18.637 -21.245 1.00 93.56 415 GLU A CA 1
ATOM 3119 C C . GLU A 1 415 ? 30.909 -18.822 -19.985 1.00 93.56 415 GLU A C 1
ATOM 3121 O O . GLU A 1 415 ? 30.088 -17.966 -19.657 1.00 93.56 415 GLU A O 1
ATOM 3126 N N . ILE A 1 416 ? 31.125 -19.920 -19.257 1.00 93.44 416 ILE A N 1
ATOM 3127 C CA . ILE A 1 416 ? 30.552 -20.112 -17.917 1.00 93.44 416 ILE A CA 1
ATOM 3128 C C . ILE A 1 416 ? 31.125 -19.016 -16.998 1.00 93.44 416 ILE A C 1
ATOM 3130 O O . ILE A 1 416 ? 32.344 -18.868 -16.972 1.00 93.44 416 ILE A O 1
ATOM 3134 N N . PRO A 1 417 ? 30.329 -18.248 -16.232 1.00 91.94 417 PRO A N 1
ATOM 3135 C CA . PRO A 1 417 ? 30.855 -17.215 -15.336 1.00 91.94 417 PRO A CA 1
ATOM 3136 C C . PRO A 1 417 ? 31.949 -17.748 -14.405 1.00 91.94 417 PRO A C 1
ATOM 3138 O O . PRO A 1 417 ? 31.821 -18.844 -13.860 1.00 91.94 417 PRO A O 1
ATOM 3141 N N . SER A 1 418 ? 33.040 -16.996 -14.223 1.00 89.19 418 SER A N 1
ATOM 3142 C CA . SER A 1 418 ? 34.239 -17.495 -13.532 1.00 89.19 418 SER A CA 1
ATOM 3143 C C . SER A 1 418 ? 33.979 -17.919 -12.085 1.00 89.19 418 SER A C 1
ATOM 3145 O O . SER A 1 418 ? 34.632 -18.841 -11.608 1.00 89.19 418 SER A O 1
ATOM 3147 N N . SER A 1 419 ? 33.006 -17.303 -11.404 1.00 87.25 419 SER A N 1
ATOM 3148 C CA . SER A 1 419 ? 32.577 -17.704 -10.054 1.00 87.25 419 SER A CA 1
ATOM 3149 C C . SER A 1 419 ? 31.986 -19.125 -10.006 1.00 87.25 419 SER A C 1
ATOM 3151 O O . SER A 1 419 ? 32.136 -19.837 -9.012 1.00 87.25 419 SER A O 1
ATOM 3153 N N . LEU A 1 420 ? 31.365 -19.567 -11.103 1.00 89.94 420 LEU A N 1
ATOM 3154 C CA . LEU A 1 420 ? 30.702 -20.863 -11.234 1.00 89.94 420 LEU A CA 1
ATOM 3155 C C . LEU A 1 420 ? 31.621 -21.941 -11.829 1.00 89.94 420 LEU A C 1
ATOM 3157 O O . LEU A 1 420 ? 31.250 -23.111 -11.875 1.00 89.94 420 LEU A O 1
ATOM 3161 N N . GLN A 1 421 ? 32.826 -21.571 -12.273 1.00 91.31 421 GLN A N 1
ATOM 3162 C CA . GLN A 1 421 ? 33.820 -22.484 -12.840 1.00 91.31 421 GLN A CA 1
ATOM 3163 C C . GLN A 1 421 ? 34.583 -23.266 -11.749 1.00 91.31 421 GLN A C 1
ATOM 3165 O O . GLN A 1 421 ? 35.808 -23.179 -11.652 1.00 91.31 421 GLN A O 1
ATOM 3170 N N . ASN A 1 422 ? 33.869 -24.026 -10.920 1.00 88.44 422 ASN A N 1
ATOM 3171 C CA . ASN A 1 422 ? 34.444 -24.904 -9.901 1.00 88.44 422 ASN A CA 1
ATOM 3172 C C . ASN A 1 422 ? 33.834 -26.321 -9.937 1.00 88.44 422 ASN A C 1
ATOM 3174 O O . ASN A 1 422 ? 32.751 -26.527 -10.481 1.00 88.44 422 ASN A O 1
ATOM 3178 N N . GLU A 1 423 ? 34.527 -27.302 -9.349 1.00 88.19 423 GLU A N 1
ATOM 3179 C CA . GLU A 1 423 ? 34.125 -28.720 -9.383 1.00 88.19 423 GLU A CA 1
ATOM 3180 C C . GLU A 1 423 ? 32.714 -28.974 -8.821 1.00 88.19 423 GLU A C 1
ATOM 3182 O O . GLU A 1 423 ? 32.027 -29.874 -9.299 1.00 88.19 423 GLU A O 1
ATOM 3187 N N . ALA A 1 424 ? 32.234 -28.157 -7.872 1.00 88.06 424 ALA A N 1
ATOM 3188 C CA . ALA A 1 424 ? 30.901 -28.328 -7.289 1.00 88.06 424 ALA A CA 1
ATOM 3189 C C . ALA A 1 424 ? 29.769 -28.104 -8.309 1.00 88.06 424 ALA A C 1
ATOM 3191 O O . ALA A 1 424 ? 28.701 -28.696 -8.169 1.00 88.06 424 ALA A O 1
ATOM 3192 N N . TYR A 1 425 ? 30.009 -27.304 -9.354 1.00 90.25 425 TYR A N 1
ATOM 3193 C CA . TYR A 1 425 ? 29.031 -27.009 -10.408 1.00 90.25 425 TYR A CA 1
ATOM 3194 C C . TYR A 1 425 ? 29.335 -27.672 -11.750 1.00 90.25 425 TYR A C 1
ATOM 3196 O O . TYR A 1 425 ? 28.628 -27.436 -12.726 1.00 90.25 425 TYR A O 1
ATOM 3204 N N . GLU A 1 426 ? 30.361 -28.517 -11.846 1.00 89.06 426 GLU A N 1
ATOM 3205 C CA . GLU A 1 426 ? 30.750 -29.126 -13.123 1.00 89.06 426 GLU A CA 1
ATOM 3206 C C . GLU A 1 426 ? 29.589 -29.888 -13.789 1.00 89.06 426 GLU A C 1
ATOM 3208 O O . GLU A 1 426 ? 29.370 -29.778 -14.998 1.00 89.06 426 GLU A O 1
ATOM 3213 N N . GLN A 1 427 ? 28.794 -30.600 -12.988 1.00 90.94 427 GLN A N 1
ATOM 3214 C CA . GLN A 1 427 ? 27.629 -31.352 -13.463 1.00 90.94 427 GLN A CA 1
ATOM 3215 C C . GLN A 1 427 ? 26.477 -30.441 -13.909 1.00 90.94 427 GLN A C 1
ATOM 3217 O O . GLN A 1 427 ? 25.699 -30.803 -14.794 1.00 90.94 427 GLN A O 1
ATOM 3222 N N . SER A 1 428 ? 26.392 -29.235 -13.348 1.00 93.19 428 SER A N 1
ATOM 3223 C CA . SER A 1 428 ? 25.314 -28.274 -13.578 1.00 93.19 428 SER A CA 1
ATOM 3224 C C . SER A 1 428 ? 25.238 -27.786 -15.021 1.00 93.19 428 SER A C 1
ATOM 3226 O O . SER A 1 428 ? 24.195 -27.291 -15.431 1.00 93.19 428 SER A O 1
ATOM 3228 N N . PHE A 1 429 ? 26.309 -27.919 -15.802 1.00 93.19 429 PHE A N 1
ATOM 3229 C CA . PHE A 1 429 ? 26.405 -27.365 -17.157 1.00 93.19 429 PHE A CA 1
ATOM 3230 C C . PHE A 1 429 ? 26.410 -28.428 -18.262 1.00 93.19 429 PHE A C 1
ATOM 3232 O O . PHE A 1 429 ? 26.428 -28.086 -19.448 1.00 93.19 429 PHE A O 1
ATOM 3239 N N . LEU A 1 430 ? 26.392 -29.715 -17.903 1.00 91.31 430 LEU A N 1
ATOM 3240 C CA . LEU A 1 430 ? 26.503 -30.805 -18.871 1.00 91.31 430 LEU A CA 1
ATOM 3241 C C . LEU A 1 430 ? 25.395 -30.767 -19.929 1.00 91.31 430 LEU A C 1
ATOM 3243 O O . LEU A 1 430 ? 24.284 -30.291 -19.692 1.00 91.31 430 LEU A O 1
ATOM 3247 N N . PHE A 1 431 ? 25.714 -31.320 -21.102 1.00 89.62 431 PHE A N 1
ATOM 3248 C CA . PHE A 1 431 ? 24.851 -31.369 -22.290 1.00 89.62 431 PHE A CA 1
ATOM 3249 C C . PHE A 1 431 ? 24.573 -30.019 -22.974 1.00 89.62 431 PHE A C 1
ATOM 3251 O O . PHE A 1 431 ? 23.834 -29.982 -23.952 1.00 89.62 431 PHE A O 1
ATOM 3258 N N . ASN A 1 432 ? 25.234 -28.937 -22.553 1.00 90.81 432 ASN A N 1
ATOM 3259 C CA . ASN A 1 432 ? 25.282 -27.677 -23.297 1.00 90.81 432 ASN A CA 1
ATOM 3260 C C . ASN A 1 432 ? 26.612 -27.587 -24.070 1.00 90.81 432 ASN A C 1
ATOM 3262 O O . ASN A 1 432 ? 27.612 -27.071 -23.571 1.00 90.81 432 ASN A O 1
ATOM 3266 N N . SER A 1 433 ? 26.655 -28.114 -25.298 1.00 88.31 433 SER A N 1
ATOM 3267 C CA . SER A 1 433 ? 27.907 -28.290 -26.063 1.00 88.31 433 SER A CA 1
ATOM 3268 C C . SER A 1 433 ? 28.606 -26.993 -26.485 1.00 88.31 433 SER A C 1
ATOM 3270 O O . SER A 1 433 ? 29.756 -27.029 -26.919 1.00 88.31 433 SER A O 1
ATOM 3272 N N . ALA A 1 434 ? 27.908 -25.858 -26.418 1.00 91.81 434 ALA A N 1
ATOM 3273 C CA . ALA A 1 434 ? 28.425 -24.546 -26.797 1.00 91.81 434 ALA A CA 1
ATOM 3274 C C . ALA A 1 434 ? 28.981 -23.737 -25.609 1.00 91.81 434 ALA A C 1
ATOM 3276 O O . ALA A 1 434 ? 29.377 -22.583 -25.799 1.00 91.81 434 ALA A O 1
ATOM 3277 N N . LEU A 1 435 ? 29.007 -24.320 -24.405 1.00 93.56 435 LEU A N 1
ATOM 3278 C CA . LEU A 1 435 ? 29.651 -23.724 -23.238 1.00 93.56 435 LEU A CA 1
ATOM 3279 C C . LEU A 1 435 ? 31.164 -23.956 -23.251 1.00 93.56 435 LEU A C 1
ATOM 3281 O O . LEU A 1 435 ? 31.656 -24.990 -23.706 1.00 93.56 435 LEU A O 1
ATOM 3285 N N . CYS A 1 436 ? 31.902 -22.985 -22.724 1.00 93.19 436 CYS A N 1
ATOM 3286 C CA . CYS A 1 436 ? 33.348 -23.054 -22.556 1.00 93.19 436 CYS A CA 1
ATOM 3287 C C . CYS A 1 436 ? 33.782 -22.480 -21.197 1.00 93.19 436 CYS A C 1
ATOM 3289 O O . CYS A 1 436 ? 33.023 -21.764 -20.541 1.00 93.19 436 CYS A O 1
ATOM 3291 N N . VAL A 1 437 ? 35.007 -22.795 -20.772 1.00 92.94 437 VAL A N 1
ATOM 3292 C CA . VAL A 1 437 ? 35.598 -22.338 -19.500 1.00 92.94 437 VAL A CA 1
ATOM 3293 C C . VAL A 1 437 ? 36.843 -21.483 -19.721 1.00 92.94 437 VAL A C 1
ATOM 3295 O O . VAL A 1 437 ? 37.477 -21.538 -20.775 1.00 92.94 437 VAL A O 1
ATOM 3298 N N . SER A 1 438 ? 37.223 -20.695 -18.720 1.00 89.75 438 SER A N 1
ATOM 3299 C CA . SER A 1 438 ? 38.451 -19.902 -18.758 1.00 89.75 438 SER A CA 1
ATOM 3300 C C . SER A 1 438 ? 39.694 -20.803 -18.758 1.00 89.75 438 SER A C 1
ATOM 3302 O O . SER A 1 438 ? 39.656 -21.953 -18.317 1.00 89.75 438 SER A O 1
ATOM 3304 N N . SER A 1 439 ? 40.838 -20.284 -19.216 1.00 84.25 439 SER A N 1
ATOM 3305 C CA . SER A 1 439 ? 42.100 -21.045 -19.248 1.00 84.25 43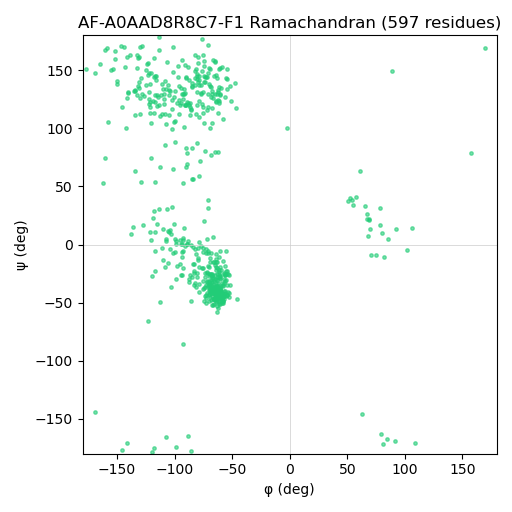9 SER A CA 1
ATOM 3306 C C . SER A 1 439 ? 42.593 -21.492 -17.869 1.00 84.25 439 SER A C 1
ATOM 3308 O O . SER A 1 439 ? 43.386 -22.425 -17.785 1.00 84.25 439 SER A O 1
ATOM 3310 N N . ASN A 1 440 ? 42.142 -20.819 -16.808 1.00 81.94 440 ASN A N 1
ATOM 3311 C CA . ASN A 1 440 ? 42.564 -21.055 -15.428 1.00 81.94 440 ASN A CA 1
ATOM 3312 C C . ASN A 1 440 ? 41.498 -21.818 -14.620 1.00 81.94 440 ASN A C 1
ATOM 3314 O O . ASN A 1 440 ? 41.577 -21.859 -13.394 1.00 81.94 440 ASN A O 1
ATOM 3318 N N . SER A 1 441 ? 40.488 -22.380 -15.291 1.00 82.81 441 SER A N 1
ATOM 3319 C CA . SER A 1 441 ? 39.410 -23.131 -14.651 1.00 82.81 441 SER A CA 1
ATOM 3320 C C . SER A 1 441 ? 39.912 -24.419 -13.996 1.00 82.81 441 SER A C 1
ATOM 3322 O O . SER A 1 441 ? 40.794 -25.096 -14.528 1.00 82.81 441 SER A O 1
ATOM 3324 N N . SER A 1 442 ? 39.307 -24.795 -12.867 1.00 79.62 442 SER A N 1
ATOM 3325 C CA . SER A 1 442 ? 39.493 -26.119 -12.262 1.00 79.62 442 SER A CA 1
ATOM 3326 C C . SER A 1 442 ? 38.673 -27.212 -12.961 1.00 79.62 442 SER A C 1
ATOM 3328 O O . SER A 1 442 ? 39.018 -28.387 -12.859 1.00 79.62 442 SER A O 1
ATOM 3330 N N . ILE A 1 443 ? 37.638 -26.838 -13.722 1.00 84.50 443 ILE A N 1
ATOM 3331 C CA . ILE A 1 443 ? 36.762 -27.760 -14.453 1.00 84.50 443 ILE A CA 1
ATOM 3332 C C . ILE A 1 443 ? 37.430 -28.199 -15.765 1.00 84.50 443 ILE A C 1
ATOM 3334 O O . ILE A 1 443 ? 37.884 -27.361 -16.545 1.00 84.50 443 ILE A O 1
ATOM 3338 N N . ARG A 1 444 ? 37.455 -29.511 -16.054 1.00 79.75 444 ARG A N 1
ATOM 3339 C CA . ARG A 1 444 ? 38.132 -30.068 -17.250 1.00 79.75 444 ARG A CA 1
ATOM 3340 C C . ARG A 1 444 ? 37.199 -30.618 -18.325 1.00 79.75 444 ARG A C 1
ATOM 3342 O O . ARG A 1 444 ? 37.652 -30.850 -19.444 1.00 79.75 444 ARG A O 1
ATOM 3349 N N . ASN A 1 445 ? 35.918 -30.806 -18.017 1.00 83.88 445 ASN A N 1
ATOM 3350 C CA . ASN A 1 445 ? 34.954 -31.393 -18.952 1.00 83.88 445 ASN A CA 1
ATOM 3351 C C . ASN A 1 445 ? 34.429 -30.426 -20.033 1.00 83.88 445 ASN A C 1
ATOM 3353 O O . ASN A 1 445 ? 33.614 -30.825 -20.864 1.00 83.88 445 ASN A O 1
ATOM 3357 N N . PHE A 1 446 ? 34.910 -29.179 -20.071 1.00 88.44 446 PHE A N 1
ATOM 3358 C CA . PHE A 1 446 ? 34.497 -28.162 -21.043 1.00 88.44 446 PHE A CA 1
ATOM 3359 C C . PHE A 1 446 ? 35.692 -27.631 -21.846 1.00 88.44 446 PHE A C 1
ATOM 3361 O O . PHE A 1 446 ? 36.806 -27.548 -21.323 1.00 88.44 446 PHE A O 1
ATOM 3368 N N . PRO A 1 447 ? 35.495 -27.244 -23.121 1.00 91.12 447 PRO A N 1
ATOM 3369 C CA . PRO A 1 447 ? 36.555 -26.637 -23.915 1.00 91.12 447 PRO A CA 1
ATOM 3370 C C . PRO A 1 447 ? 36.981 -25.290 -23.318 1.00 91.12 447 PRO A C 1
ATOM 3372 O O . PRO A 1 447 ? 36.153 -24.527 -22.823 1.00 91.12 447 PRO A O 1
ATOM 3375 N N . ILE A 1 448 ? 38.269 -24.956 -23.425 1.00 89.44 448 ILE A N 1
ATOM 3376 C CA . ILE A 1 448 ? 38.757 -23.621 -23.058 1.00 89.44 448 ILE A CA 1
ATOM 3377 C C . ILE A 1 448 ? 38.187 -22.605 -24.050 1.00 89.44 448 ILE A C 1
ATOM 3379 O O . ILE A 1 448 ? 38.309 -22.780 -25.269 1.00 89.44 448 ILE A O 1
ATOM 3383 N N . CYS A 1 449 ? 37.597 -21.528 -23.534 1.00 86.44 449 CYS A N 1
ATOM 3384 C CA . CYS A 1 449 ? 37.140 -20.403 -24.327 1.00 86.44 449 CYS A CA 1
ATOM 3385 C C . CYS A 1 449 ? 38.330 -19.847 -25.099 1.00 86.44 449 CYS A C 1
ATOM 3387 O O . CYS A 1 449 ? 39.244 -19.230 -24.546 1.00 86.44 449 CYS A O 1
ATOM 3389 N N . ARG A 1 450 ? 38.342 -20.082 -26.412 1.00 81.12 450 ARG A N 1
ATOM 3390 C CA . ARG A 1 450 ? 39.344 -19.472 -27.273 1.00 81.12 450 ARG A CA 1
ATOM 3391 C C . ARG A 1 450 ? 39.057 -17.982 -27.291 1.00 81.12 450 ARG A C 1
ATOM 3393 O O . ARG A 1 450 ? 38.132 -17.540 -27.972 1.00 81.12 450 ARG A O 1
ATOM 3400 N N . VAL A 1 451 ? 39.878 -17.217 -26.570 1.00 56.16 451 VAL A N 1
ATOM 3401 C CA . VAL A 1 451 ? 40.030 -15.787 -26.825 1.00 56.16 451 VAL A CA 1
ATOM 3402 C C . VAL A 1 451 ? 40.206 -15.674 -28.331 1.00 56.16 451 VAL A C 1
ATOM 3404 O O . VAL A 1 451 ? 41.145 -16.243 -28.896 1.00 56.16 451 VAL A O 1
ATOM 3407 N N . ARG A 1 452 ? 39.282 -14.989 -29.007 1.00 49.38 452 ARG A N 1
ATOM 3408 C CA . ARG A 1 452 ? 39.523 -14.530 -30.373 1.00 49.38 452 ARG A CA 1
ATOM 3409 C C . ARG A 1 452 ? 40.656 -13.512 -30.293 1.00 49.38 452 ARG A C 1
ATOM 3411 O O . ARG A 1 452 ? 40.441 -12.307 -30.307 1.00 49.38 452 ARG A O 1
ATOM 3418 N N . VAL A 1 453 ? 41.885 -14.007 -30.209 1.00 40.06 453 VAL A N 1
ATOM 3419 C CA . VAL A 1 453 ? 43.054 -13.254 -30.613 1.00 40.06 453 VAL A CA 1
ATOM 3420 C C . VAL A 1 453 ? 42.916 -13.167 -32.123 1.00 40.06 453 VAL A C 1
ATOM 3422 O O . VAL A 1 453 ? 43.157 -14.128 -32.853 1.00 40.06 453 VAL A O 1
ATOM 3425 N N . ASN A 1 454 ? 42.435 -12.021 -32.598 1.00 48.34 454 ASN A N 1
ATOM 3426 C CA . ASN A 1 454 ? 42.562 -11.634 -33.994 1.00 48.34 454 ASN A CA 1
ATOM 3427 C C . ASN A 1 454 ? 44.061 -11.513 -34.302 1.00 48.34 454 ASN A C 1
ATOM 3429 O O . ASN A 1 454 ? 44.601 -10.419 -34.268 1.00 48.34 454 ASN A O 1
ATOM 3433 N N . ASN A 1 455 ? 44.746 -12.629 -34.542 1.00 44.03 455 ASN A N 1
ATOM 3434 C CA . ASN A 1 455 ? 46.067 -12.663 -35.163 1.00 44.03 455 ASN A CA 1
ATOM 3435 C C . ASN A 1 455 ? 46.346 -14.052 -35.729 1.00 44.03 455 ASN A C 1
ATOM 3437 O O . ASN A 1 455 ? 47.091 -14.858 -35.187 1.00 44.03 455 ASN A O 1
ATOM 3441 N N . SER A 1 456 ? 45.679 -14.325 -36.842 1.00 41.47 456 SER A N 1
ATOM 3442 C CA . SER A 1 456 ? 46.274 -14.822 -38.088 1.00 41.47 456 SER A CA 1
ATOM 3443 C C . SER A 1 456 ? 45.178 -15.509 -38.876 1.00 41.47 456 SER A C 1
ATOM 3445 O O . SER A 1 456 ? 45.047 -16.719 -38.959 1.00 41.47 456 SER A O 1
ATOM 3447 N N . ASN A 1 457 ? 44.385 -14.672 -39.515 1.00 50.34 457 ASN A N 1
ATOM 3448 C CA . ASN A 1 457 ? 43.675 -15.087 -40.696 1.00 50.34 457 ASN A CA 1
ATOM 3449 C C . ASN A 1 457 ? 44.203 -14.199 -41.825 1.00 50.34 457 ASN A C 1
ATOM 3451 O O . ASN A 1 457 ? 43.428 -13.525 -42.476 1.00 50.34 457 ASN A O 1
ATOM 3455 N N . ASP A 1 458 ? 45.529 -14.139 -42.032 1.00 52.78 458 ASP A N 1
ATOM 3456 C CA . ASP A 1 458 ? 46.090 -13.586 -43.282 1.00 52.78 458 ASP A CA 1
ATOM 3457 C C . ASP A 1 458 ? 45.666 -14.490 -44.452 1.00 52.78 458 ASP A C 1
ATOM 3459 O O . ASP A 1 458 ? 45.227 -14.020 -45.493 1.00 52.78 458 ASP A O 1
ATOM 3463 N N . ILE A 1 459 ? 45.606 -15.806 -44.224 1.00 54.62 459 ILE A N 1
ATOM 3464 C CA . ILE A 1 459 ? 45.089 -16.768 -45.205 1.00 54.62 459 ILE A CA 1
ATOM 3465 C C . ILE A 1 459 ? 43.576 -16.605 -45.399 1.00 54.62 459 ILE A C 1
ATOM 3467 O O . ILE A 1 459 ? 43.122 -16.519 -46.535 1.00 54.62 459 ILE A O 1
ATOM 3471 N N . SER A 1 460 ? 42.786 -16.470 -44.326 1.00 58.00 460 SER A N 1
ATOM 3472 C CA . SER A 1 460 ? 41.345 -16.216 -44.470 1.00 58.00 460 SER A CA 1
ATOM 3473 C C . SER A 1 460 ? 41.036 -14.793 -44.926 1.00 58.00 460 SER A C 1
ATOM 3475 O O . SER A 1 460 ? 40.050 -14.641 -45.619 1.00 58.00 460 SER A O 1
ATOM 3477 N N . ARG A 1 461 ? 41.845 -13.764 -44.645 1.00 58.88 461 ARG A N 1
ATOM 3478 C CA . ARG A 1 461 ? 41.680 -12.422 -45.232 1.00 58.88 461 ARG A CA 1
ATOM 3479 C C . ARG A 1 461 ? 42.040 -12.423 -46.703 1.00 58.88 461 ARG A C 1
ATOM 3481 O O . ARG A 1 461 ? 41.351 -11.748 -47.445 1.00 58.88 461 ARG A O 1
ATOM 3488 N N . ARG A 1 462 ? 43.040 -13.190 -47.147 1.00 66.12 462 ARG A N 1
ATOM 3489 C CA . ARG A 1 462 ? 43.328 -13.381 -48.576 1.00 66.12 462 ARG A CA 1
ATOM 3490 C C . ARG A 1 462 ? 42.243 -14.196 -49.269 1.00 66.12 462 ARG A C 1
ATOM 3492 O O . ARG A 1 462 ? 41.853 -13.819 -50.361 1.00 66.12 462 ARG A O 1
ATOM 3499 N N . LEU A 1 463 ? 41.701 -15.237 -48.634 1.00 63.44 463 LEU A N 1
ATOM 3500 C CA . LEU A 1 463 ? 40.548 -15.999 -49.139 1.00 63.44 463 LEU A CA 1
ATOM 3501 C C . LEU A 1 463 ? 39.261 -15.174 -49.135 1.00 63.44 463 LEU A C 1
ATOM 3503 O O . LEU A 1 463 ? 38.526 -15.216 -50.105 1.00 63.44 463 LEU A O 1
ATOM 3507 N N . ILE A 1 464 ? 39.004 -14.388 -48.092 1.00 70.38 464 ILE A N 1
ATOM 3508 C CA . ILE A 1 464 ? 37.856 -13.482 -47.986 1.00 70.38 464 ILE A CA 1
ATOM 3509 C C . ILE A 1 464 ? 38.025 -12.312 -48.958 1.00 70.38 464 ILE A C 1
ATOM 3511 O O . ILE A 1 464 ? 37.062 -11.939 -49.605 1.00 70.38 464 ILE A O 1
ATOM 3515 N N . ALA A 1 465 ? 39.231 -11.771 -49.138 1.00 71.00 465 ALA A N 1
ATOM 3516 C CA . ALA A 1 465 ? 39.522 -10.761 -50.152 1.00 71.00 465 ALA A CA 1
ATOM 3517 C C . ALA A 1 465 ? 39.402 -11.344 -51.562 1.00 71.00 465 ALA A C 1
ATOM 3519 O O . ALA A 1 465 ? 38.819 -10.695 -52.415 1.00 71.00 465 ALA A O 1
ATOM 3520 N N . LEU A 1 466 ? 39.856 -12.577 -51.807 1.00 75.25 466 LEU A N 1
ATOM 3521 C CA . LEU A 1 466 ? 39.613 -13.301 -53.057 1.00 75.25 466 LEU A CA 1
ATOM 3522 C C . LEU A 1 466 ? 38.126 -13.576 -53.260 1.00 75.25 466 LEU A C 1
ATOM 3524 O O . LEU A 1 466 ? 37.660 -13.441 -54.378 1.00 75.25 466 LEU A O 1
ATOM 3528 N N . LEU A 1 467 ? 37.369 -13.894 -52.208 1.00 75.00 467 LEU A N 1
ATOM 3529 C CA . LEU A 1 467 ? 35.916 -14.056 -52.255 1.00 75.00 467 LEU A CA 1
ATOM 3530 C C . LEU A 1 467 ? 35.206 -12.721 -52.474 1.00 75.00 467 LEU A C 1
ATOM 3532 O O . LEU A 1 467 ? 34.218 -12.711 -53.184 1.00 75.00 467 LEU A O 1
ATOM 3536 N N . PHE A 1 468 ? 35.703 -11.601 -51.947 1.00 76.44 468 PHE A N 1
ATOM 3537 C CA . PHE A 1 468 ? 35.174 -10.262 -52.218 1.00 76.44 468 PHE A CA 1
ATOM 3538 C C . PHE A 1 468 ? 35.576 -9.753 -53.603 1.00 76.44 468 PHE A C 1
ATOM 3540 O O . PHE A 1 468 ? 34.798 -9.045 -54.229 1.00 76.44 468 PHE A O 1
ATOM 3547 N N . VAL A 1 469 ? 36.742 -10.144 -54.117 1.00 81.12 469 VAL A N 1
ATOM 3548 C CA . VAL A 1 469 ? 37.171 -9.874 -55.494 1.00 81.12 469 VAL A CA 1
ATOM 3549 C C . VAL A 1 469 ? 36.380 -10.749 -56.462 1.00 81.12 469 VAL A C 1
ATOM 3551 O O . VAL A 1 469 ? 35.878 -10.232 -57.446 1.00 81.12 469 VAL A O 1
ATOM 3554 N N . LEU A 1 470 ? 36.168 -12.032 -56.168 1.00 80.00 470 LEU A N 1
ATOM 3555 C CA . LEU A 1 470 ? 35.308 -12.933 -56.942 1.00 80.00 470 LEU A CA 1
ATOM 3556 C C . LEU A 1 470 ? 33.841 -12.522 -56.852 1.00 80.00 470 LEU A C 1
ATOM 3558 O O . LEU A 1 470 ? 33.165 -12.519 -57.871 1.00 80.00 470 LEU A O 1
ATOM 3562 N N . ALA A 1 471 ? 33.351 -12.122 -55.678 1.00 78.00 471 ALA A N 1
ATOM 3563 C CA . ALA A 1 471 ? 32.009 -11.580 -55.499 1.00 78.00 471 ALA A CA 1
ATOM 3564 C C . ALA A 1 471 ? 31.879 -10.224 -56.186 1.00 78.00 471 ALA A C 1
ATOM 3566 O O . ALA A 1 471 ? 30.843 -9.963 -56.769 1.00 78.00 471 ALA A O 1
ATOM 3567 N N . GLY A 1 472 ? 32.923 -9.394 -56.190 1.00 80.25 472 GLY A N 1
ATOM 3568 C CA . GLY A 1 472 ? 32.982 -8.136 -56.926 1.00 80.25 472 GLY A CA 1
ATOM 3569 C C . GLY A 1 472 ? 33.010 -8.351 -58.437 1.00 80.25 472 GLY A C 1
ATOM 3570 O O . GLY A 1 472 ? 32.283 -7.679 -59.152 1.00 80.25 472 GLY A O 1
ATOM 3571 N N . ILE A 1 473 ? 33.756 -9.338 -58.934 1.00 82.94 473 ILE A N 1
ATOM 3572 C CA . ILE A 1 473 ? 33.765 -9.750 -60.344 1.00 82.94 473 ILE A CA 1
ATOM 3573 C C . ILE A 1 473 ? 32.424 -10.389 -60.722 1.00 82.94 473 ILE A C 1
ATOM 3575 O O . ILE A 1 473 ? 31.924 -10.129 -61.807 1.00 82.94 473 ILE A O 1
ATOM 3579 N N . MET A 1 474 ? 31.796 -11.160 -59.832 1.00 77.81 474 MET A N 1
ATOM 3580 C CA . MET A 1 474 ? 30.440 -11.695 -60.004 1.00 77.81 474 MET A CA 1
ATOM 3581 C C . MET A 1 474 ? 29.381 -10.593 -59.916 1.00 77.81 474 MET A C 1
ATOM 3583 O O . MET A 1 474 ? 28.381 -10.668 -60.616 1.00 77.81 474 MET A O 1
ATOM 3587 N N . LEU A 1 475 ? 29.587 -9.547 -59.114 1.00 79.75 475 LEU A N 1
ATOM 3588 C CA . LEU A 1 475 ? 28.704 -8.385 -59.006 1.00 79.75 475 LEU A CA 1
ATOM 3589 C C . LEU A 1 475 ? 28.825 -7.520 -60.260 1.00 79.75 475 LEU A C 1
ATOM 3591 O O . LEU A 1 475 ? 27.827 -7.164 -60.859 1.00 79.75 475 LEU A O 1
ATOM 3595 N N . VAL A 1 476 ? 30.041 -7.246 -60.727 1.00 81.94 476 VAL A N 1
ATOM 3596 C CA . VAL A 1 476 ? 30.289 -6.541 -61.990 1.00 81.94 476 VAL A CA 1
ATOM 3597 C C . VAL A 1 476 ? 29.808 -7.391 -63.164 1.00 81.94 476 VAL A C 1
ATOM 3599 O O . VAL A 1 476 ? 29.151 -6.876 -64.057 1.00 81.94 476 VAL A O 1
ATOM 3602 N N . GLY A 1 477 ? 30.038 -8.701 -63.135 1.00 80.00 477 GLY A N 1
ATOM 3603 C CA . GLY A 1 477 ? 29.542 -9.660 -64.115 1.00 80.00 477 GLY A CA 1
ATOM 3604 C C . GLY A 1 477 ? 28.020 -9.765 -64.120 1.00 80.00 477 GLY A C 1
ATOM 3605 O O . GLY A 1 477 ? 27.440 -9.836 -65.192 1.00 80.00 477 GLY A O 1
ATOM 3606 N N . SER A 1 478 ? 27.355 -9.694 -62.965 1.00 73.81 478 SER A N 1
ATOM 3607 C CA . SER A 1 478 ? 25.888 -9.676 -62.845 1.00 73.81 478 SER A CA 1
ATOM 3608 C C . SER A 1 478 ? 25.283 -8.301 -63.109 1.00 73.81 478 SER A C 1
ATOM 3610 O O . SER A 1 478 ? 24.150 -8.233 -63.563 1.00 73.81 478 SER A O 1
ATOM 3612 N N . VAL A 1 479 ? 26.030 -7.210 -62.935 1.00 79.38 479 VAL A N 1
ATOM 3613 C CA . VAL A 1 479 ? 25.649 -5.861 -63.375 1.00 79.38 479 VAL A CA 1
ATOM 3614 C C . VAL A 1 479 ? 25.820 -5.729 -64.885 1.00 79.38 479 VAL A C 1
ATOM 3616 O O . VAL A 1 479 ? 24.963 -5.142 -65.529 1.00 79.38 479 VAL A O 1
ATOM 3619 N N . VAL A 1 480 ? 26.858 -6.316 -65.487 1.00 81.00 480 VAL A N 1
ATOM 3620 C CA . VAL A 1 480 ? 27.060 -6.356 -66.945 1.00 81.00 480 VAL A CA 1
ATOM 3621 C C . VAL A 1 480 ? 26.087 -7.337 -67.592 1.00 81.00 480 VAL A C 1
ATOM 3623 O O . VAL A 1 480 ? 25.446 -6.986 -68.576 1.00 81.00 480 VAL A O 1
ATOM 3626 N N . ALA A 1 481 ? 25.899 -8.530 -67.027 1.00 74.94 481 ALA A N 1
ATOM 3627 C CA . ALA A 1 481 ? 24.870 -9.469 -67.459 1.00 74.94 481 ALA A CA 1
ATOM 3628 C C . ALA A 1 481 ? 23.478 -8.892 -67.210 1.00 74.94 481 ALA A C 1
ATOM 3630 O O . ALA A 1 481 ? 22.629 -9.011 -68.074 1.00 74.94 481 ALA A O 1
ATOM 3631 N N . GLY A 1 482 ? 23.260 -8.189 -66.100 1.00 70.62 482 GLY A N 1
ATOM 3632 C CA . GLY A 1 482 ? 22.050 -7.431 -65.803 1.00 70.62 482 GLY A CA 1
ATOM 3633 C C . GLY A 1 482 ? 21.839 -6.294 -66.793 1.00 70.62 482 GLY A C 1
ATOM 3634 O O . GLY A 1 482 ? 20.732 -6.115 -67.262 1.00 70.62 482 GLY A O 1
ATOM 3635 N N . PHE A 1 483 ? 22.883 -5.590 -67.222 1.00 70.56 483 PHE A N 1
ATOM 3636 C CA . PHE A 1 483 ? 22.810 -4.556 -68.253 1.00 70.56 483 PHE A CA 1
ATOM 3637 C C . PHE A 1 483 ? 22.542 -5.154 -69.643 1.00 70.56 483 PHE A C 1
ATOM 3639 O O . PHE A 1 483 ? 21.760 -4.602 -70.411 1.00 70.56 483 PHE A O 1
ATOM 3646 N N . LEU A 1 484 ? 23.116 -6.318 -69.960 1.00 67.62 484 LEU A N 1
ATOM 3647 C CA . LEU A 1 484 ? 22.860 -7.068 -71.195 1.00 67.62 484 LEU A CA 1
ATOM 3648 C C . LEU A 1 484 ? 21.469 -7.727 -71.199 1.00 67.62 484 LEU A C 1
ATOM 3650 O O . LEU A 1 484 ? 20.818 -7.771 -72.243 1.00 67.62 484 LEU A O 1
ATOM 3654 N N . LEU A 1 485 ? 20.987 -8.182 -70.041 1.00 62.03 485 LEU A N 1
ATOM 3655 C CA . LEU A 1 485 ? 19.645 -8.722 -69.827 1.00 62.03 485 LEU A CA 1
ATOM 3656 C C . LEU A 1 485 ? 18.606 -7.605 -69.802 1.00 62.03 485 LEU A C 1
ATOM 3658 O O . LEU A 1 485 ? 17.573 -7.779 -70.422 1.00 62.03 485 LEU A O 1
ATOM 3662 N N . LEU A 1 486 ? 18.895 -6.433 -69.232 1.00 53.88 486 LEU A N 1
ATOM 3663 C CA . LEU A 1 486 ? 18.061 -5.228 -69.312 1.00 53.88 486 LEU A CA 1
ATOM 3664 C C . LEU A 1 486 ? 18.034 -4.665 -70.738 1.00 53.88 486 LEU A C 1
ATOM 3666 O O . LEU A 1 486 ? 16.997 -4.181 -71.182 1.00 53.88 486 LEU A O 1
ATOM 3670 N N . LYS A 1 487 ? 19.123 -4.798 -71.509 1.00 48.66 487 LYS A N 1
ATOM 3671 C CA . LYS A 1 487 ? 19.127 -4.497 -72.950 1.00 48.66 487 LYS A CA 1
ATOM 3672 C C . LYS A 1 487 ? 18.319 -5.524 -73.760 1.00 48.66 487 LYS A C 1
ATOM 3674 O O . LYS A 1 487 ? 17.803 -5.167 -74.814 1.00 48.66 487 LYS A O 1
ATOM 3679 N N . ARG A 1 488 ? 18.158 -6.760 -73.261 1.00 47.16 488 ARG A N 1
ATOM 3680 C CA . ARG A 1 488 ? 17.264 -7.798 -73.820 1.00 47.16 488 ARG A CA 1
ATOM 3681 C C . ARG A 1 488 ? 15.815 -7.726 -73.303 1.00 47.16 488 ARG A C 1
ATOM 3683 O O . ARG A 1 488 ? 14.918 -8.122 -74.033 1.00 47.16 488 ARG A O 1
ATOM 3690 N N . GLN A 1 489 ? 15.573 -7.190 -72.104 1.00 44.09 489 GLN A N 1
ATOM 3691 C CA . GLN A 1 489 ? 14.251 -7.029 -71.476 1.00 44.09 489 GLN A CA 1
ATOM 3692 C C . GLN A 1 489 ? 13.602 -5.670 -71.754 1.00 44.09 489 GLN A C 1
ATOM 3694 O O . GLN A 1 489 ? 12.423 -5.491 -71.458 1.00 44.09 489 GLN A O 1
ATOM 3699 N N . LYS A 1 490 ? 14.296 -4.735 -72.417 1.00 36.00 490 LYS A N 1
ATOM 3700 C CA . LYS A 1 490 ? 13.697 -3.511 -72.981 1.00 36.00 490 LYS A CA 1
ATOM 3701 C C . LYS A 1 490 ? 12.798 -3.788 -74.203 1.00 36.00 490 LYS A C 1
ATOM 3703 O O . LYS A 1 490 ? 12.720 -2.963 -75.104 1.00 36.00 490 LYS A O 1
ATOM 3708 N N . ASN A 1 491 ? 12.149 -4.952 -74.237 1.00 38.34 491 ASN A N 1
ATOM 3709 C CA . ASN A 1 491 ? 11.134 -5.306 -75.223 1.00 38.34 491 ASN A CA 1
ATOM 3710 C C . ASN A 1 491 ? 9.897 -5.995 -74.620 1.00 38.34 491 ASN A C 1
ATOM 3712 O O . ASN A 1 491 ? 9.100 -6.543 -75.369 1.00 38.34 491 ASN A O 1
ATOM 3716 N N . SER A 1 492 ? 9.697 -5.944 -73.298 1.00 45.78 492 SER A N 1
ATOM 3717 C CA . SER A 1 492 ? 8.387 -6.256 -72.711 1.00 45.78 492 SER A CA 1
ATOM 3718 C C . SER A 1 492 ? 8.254 -5.616 -71.327 1.00 45.78 492 SER A C 1
ATOM 3720 O O . SER A 1 492 ? 8.868 -6.073 -70.367 1.00 45.78 492 SER A O 1
ATOM 3722 N N . GLN A 1 493 ? 7.478 -4.536 -71.229 1.00 38.19 493 GLN A N 1
ATOM 3723 C CA . GLN A 1 493 ? 6.943 -4.015 -69.969 1.00 38.19 493 GLN A CA 1
ATOM 3724 C C . GLN A 1 493 ? 5.420 -3.980 -70.089 1.00 38.19 493 GLN A C 1
ATOM 3726 O O . GLN A 1 493 ? 4.904 -3.354 -71.014 1.00 38.19 493 GLN A O 1
ATOM 3731 N N . ASP A 1 494 ? 4.728 -4.623 -69.150 1.00 37.31 494 ASP A N 1
ATOM 3732 C CA . ASP A 1 494 ? 3.293 -4.422 -68.947 1.00 37.31 494 ASP A CA 1
ATOM 3733 C C . ASP A 1 494 ? 3.040 -3.048 -68.286 1.00 37.31 494 ASP A C 1
ATOM 3735 O O . ASP A 1 494 ? 3.859 -2.595 -67.474 1.00 37.31 494 ASP A O 1
ATOM 3739 N N . PRO A 1 495 ? 1.947 -2.346 -68.639 1.00 38.31 495 PRO A N 1
ATOM 3740 C CA . PRO A 1 495 ? 1.699 -0.969 -68.215 1.00 38.31 495 PRO A CA 1
ATOM 3741 C C . PRO A 1 495 ? 1.155 -0.858 -66.773 1.00 38.31 495 PRO A C 1
ATOM 3743 O O . PRO A 1 495 ? 0.627 -1.827 -66.226 1.00 38.31 495 PRO A O 1
ATOM 3746 N N . PRO A 1 496 ? 1.246 0.332 -66.140 1.00 52.66 496 PRO A N 1
ATOM 3747 C CA . PRO A 1 496 ? 0.618 0.597 -64.843 1.00 52.66 496 PRO A CA 1
ATOM 3748 C C . PRO A 1 496 ? -0.910 0.458 -64.940 1.00 52.66 496 PRO A C 1
ATOM 3750 O O . PRO A 1 496 ? -1.522 1.030 -65.841 1.00 52.66 496 PRO A O 1
ATOM 3753 N N . SER A 1 497 ? -1.526 -0.280 -64.012 1.00 58.97 497 SER A N 1
ATOM 3754 C CA . SER A 1 497 ? -2.979 -0.477 -63.972 1.00 58.97 497 SER A CA 1
ATOM 3755 C C . SER A 1 497 ? -3.678 0.790 -63.475 1.00 58.97 497 SER A C 1
ATOM 3757 O O . SER A 1 497 ? -3.651 1.092 -62.277 1.00 58.97 497 SER A O 1
ATOM 3759 N N . TRP A 1 498 ? -4.295 1.533 -64.388 1.00 67.88 498 TRP A N 1
ATOM 3760 C CA . TRP A 1 498 ? -5.233 2.594 -64.040 1.00 67.88 498 TRP A CA 1
ATOM 3761 C C . TRP A 1 498 ? -6.569 1.966 -63.617 1.00 67.88 498 TRP A C 1
ATOM 3763 O O . TRP A 1 498 ? -6.909 0.852 -64.014 1.00 67.88 498 TRP A O 1
ATOM 3773 N N . LYS A 1 499 ? -7.292 2.636 -62.718 1.00 77.06 499 LYS A N 1
ATOM 3774 C CA . LYS A 1 499 ? -8.606 2.211 -62.232 1.00 77.06 499 LYS A CA 1
ATOM 3775 C C . LYS A 1 499 ? -9.630 3.300 -62.530 1.00 77.06 499 LYS A C 1
ATOM 3777 O O . LYS A 1 499 ? -9.589 4.374 -61.932 1.00 77.06 499 LYS A O 1
ATOM 3782 N N . LEU A 1 500 ? -10.576 3.002 -63.418 1.00 78.25 500 LEU A N 1
ATOM 3783 C CA . LEU A 1 500 ? -11.703 3.872 -63.758 1.00 78.25 500 LEU A CA 1
ATOM 3784 C C . LEU A 1 500 ? -12.900 3.624 -62.821 1.00 78.25 500 LEU A C 1
ATOM 3786 O O . LEU A 1 500 ? -13.437 2.520 -62.760 1.00 78.25 500 LEU A O 1
ATOM 3790 N N . THR A 1 501 ? -13.346 4.662 -62.114 1.00 80.44 501 THR A N 1
ATOM 3791 C CA . THR A 1 501 ? -14.568 4.651 -61.292 1.00 80.44 501 THR A CA 1
ATOM 3792 C C . THR A 1 501 ? -15.633 5.502 -61.979 1.00 80.44 501 THR A C 1
ATOM 3794 O O . THR A 1 501 ? -15.476 6.716 -62.102 1.00 80.44 501 THR A O 1
ATOM 3797 N N . GLN A 1 502 ? -16.700 4.870 -62.468 1.00 78.88 502 GLN A N 1
ATOM 3798 C CA . GLN A 1 502 ? -17.766 5.527 -63.233 1.00 78.88 502 GLN A CA 1
ATOM 3799 C C . GLN A 1 502 ? -18.958 5.910 -62.345 1.00 78.88 502 GLN A C 1
ATOM 3801 O O . GLN A 1 502 ? -19.404 5.102 -61.534 1.00 78.88 502 GLN A O 1
ATOM 3806 N N . PHE A 1 503 ? -19.494 7.120 -62.529 1.00 77.94 503 PHE A N 1
ATOM 3807 C CA . PHE A 1 503 ? -20.713 7.595 -61.844 1.00 77.94 503 PHE A CA 1
ATOM 3808 C C . PHE A 1 503 ? -21.927 7.626 -62.782 1.00 77.94 503 PHE A C 1
ATOM 3810 O O . PHE A 1 503 ? -23.074 7.680 -62.347 1.00 77.94 503 PHE A O 1
ATOM 3817 N N . HIS A 1 504 ? -21.667 7.563 -64.088 1.00 73.94 504 HIS A N 1
ATOM 3818 C CA . HIS A 1 504 ? -22.652 7.513 -65.159 1.00 73.94 504 HIS A CA 1
ATOM 3819 C C . HIS A 1 504 ? -22.281 6.401 -66.143 1.00 73.94 504 HIS A C 1
ATOM 3821 O O . HIS A 1 504 ? -21.143 5.940 -66.150 1.00 73.94 504 HIS A O 1
ATOM 3827 N N . ALA A 1 505 ? -23.222 5.977 -66.991 1.00 74.50 505 ALA A N 1
ATOM 3828 C CA . ALA A 1 505 ? -22.902 5.059 -68.081 1.00 74.50 505 ALA A CA 1
ATOM 3829 C C . ALA A 1 505 ? -21.908 5.727 -69.044 1.00 74.50 505 ALA A C 1
ATOM 3831 O O . ALA A 1 505 ? -22.159 6.829 -69.547 1.00 74.50 505 ALA A O 1
ATOM 3832 N N . LEU A 1 506 ? -20.769 5.073 -69.270 1.00 78.88 506 LEU A N 1
ATOM 3833 C CA . LEU A 1 506 ? -19.717 5.553 -70.156 1.00 78.88 506 LEU A CA 1
ATOM 3834 C C . LEU A 1 506 ? -19.539 4.609 -71.336 1.00 78.88 506 LEU A C 1
ATOM 3836 O O . LEU A 1 506 ? -19.571 3.392 -71.188 1.00 78.88 506 LEU A O 1
ATOM 3840 N N . HIS A 1 507 ? -19.295 5.205 -72.497 1.00 79.56 507 HIS A N 1
ATOM 3841 C CA . HIS A 1 507 ? -18.970 4.500 -73.734 1.00 79.56 507 HIS A CA 1
ATOM 3842 C C . HIS A 1 507 ? -17.508 4.713 -74.158 1.00 79.56 507 HIS A C 1
ATOM 3844 O O . HIS A 1 507 ? -17.133 4.383 -75.276 1.00 79.56 507 HIS A O 1
ATOM 3850 N N . PHE A 1 508 ? -16.689 5.254 -73.251 1.00 80.38 508 PHE A N 1
ATOM 3851 C CA . PHE A 1 508 ? -15.256 5.456 -73.427 1.00 80.38 508 PHE A CA 1
ATOM 3852 C C . PHE A 1 508 ? -14.482 4.773 -72.297 1.00 80.38 508 PHE A C 1
ATOM 3854 O O . PHE A 1 508 ? -15.001 4.576 -71.196 1.00 80.38 508 PHE A O 1
ATOM 3861 N N . THR A 1 509 ? -13.229 4.436 -72.567 1.00 81.12 509 THR A N 1
ATOM 3862 C CA . THR A 1 509 ? -12.314 3.759 -71.646 1.00 81.12 509 THR A CA 1
ATOM 3863 C C . THR A 1 509 ? -11.319 4.735 -71.016 1.00 81.12 509 THR A C 1
ATOM 3865 O O . THR A 1 509 ? -11.178 5.885 -71.438 1.00 81.12 509 THR A O 1
ATOM 3868 N N . GLU A 1 510 ? -10.579 4.273 -70.007 1.00 79.75 510 GLU A N 1
ATOM 3869 C CA . GLU A 1 510 ? -9.465 5.040 -69.436 1.00 79.75 510 GLU A CA 1
ATOM 3870 C C . GLU A 1 510 ? -8.408 5.407 -70.484 1.00 79.75 510 GLU A C 1
ATOM 3872 O O . GLU A 1 510 ? -7.837 6.494 -70.427 1.00 79.75 510 GLU A O 1
ATOM 3877 N N . TYR A 1 511 ? -8.193 4.541 -71.478 1.00 78.00 511 TYR A N 1
ATOM 3878 C CA . TYR A 1 511 ? -7.241 4.776 -72.554 1.00 78.00 511 TYR A CA 1
ATOM 3879 C C . TYR A 1 511 ? -7.651 5.973 -73.416 1.00 78.00 511 TYR A C 1
ATOM 3881 O O . TYR A 1 511 ? -6.813 6.824 -73.706 1.00 78.00 511 TYR A O 1
ATOM 3889 N N . ASP A 1 512 ? -8.939 6.088 -73.752 1.00 80.38 512 ASP A N 1
ATOM 3890 C CA . ASP A 1 512 ? -9.472 7.199 -74.552 1.00 80.38 512 ASP A CA 1
ATOM 3891 C C . ASP A 1 512 ? -9.263 8.550 -73.851 1.00 80.38 512 ASP A C 1
ATOM 3893 O O . ASP A 1 512 ? -8.953 9.561 -74.484 1.00 80.38 512 ASP A O 1
ATOM 3897 N N . VAL A 1 513 ? -9.368 8.558 -72.519 1.00 84.44 513 VAL A N 1
ATOM 3898 C CA . VAL A 1 513 ? -9.100 9.739 -71.692 1.00 84.44 513 VAL A CA 1
ATOM 3899 C C . VAL A 1 513 ? -7.602 10.036 -71.629 1.00 84.44 513 VAL A C 1
ATOM 3901 O O . VAL A 1 513 ? -7.191 11.171 -71.879 1.00 84.44 513 VAL A O 1
ATOM 3904 N N . LEU A 1 514 ? -6.778 9.030 -71.316 1.00 81.69 514 LEU A N 1
ATOM 3905 C CA . LEU A 1 514 ? -5.329 9.169 -71.147 1.00 81.69 514 LEU A CA 1
ATOM 3906 C C . LEU A 1 514 ? -4.625 9.584 -72.446 1.00 81.69 514 LEU A C 1
ATOM 3908 O O . LEU A 1 514 ? -3.725 10.424 -72.401 1.00 81.69 514 LEU A O 1
ATOM 3912 N N . ALA A 1 515 ? -5.059 9.057 -73.594 1.00 81.00 515 ALA A N 1
ATOM 3913 C CA . ALA A 1 515 ? -4.526 9.404 -74.910 1.00 81.00 515 ALA A CA 1
ATOM 3914 C C . ALA A 1 515 ? -4.722 10.893 -75.249 1.00 81.00 515 ALA A C 1
ATOM 3916 O O . ALA A 1 515 ? -3.913 11.482 -75.965 1.00 81.00 515 ALA A O 1
ATOM 3917 N N . GLY A 1 516 ? -5.761 11.526 -74.695 1.00 81.12 516 GLY A N 1
ATOM 3918 C CA . GLY A 1 516 ? -6.045 12.946 -74.885 1.00 81.12 516 GLY A CA 1
ATOM 3919 C C . GLY A 1 516 ? -5.246 13.903 -73.994 1.00 81.12 516 GLY A C 1
ATOM 3920 O O . GLY A 1 516 ? -5.321 15.115 -74.209 1.00 81.12 516 GLY A O 1
ATOM 3921 N N . LEU A 1 517 ? -4.484 13.411 -73.008 1.00 83.94 517 LEU A N 1
ATOM 3922 C CA . LEU A 1 517 ? -3.764 14.233 -72.020 1.00 83.94 517 LEU A CA 1
ATOM 3923 C C . LEU A 1 517 ? -2.399 14.732 -72.522 1.00 83.94 517 LEU A C 1
ATOM 3925 O O . LEU A 1 517 ? -1.364 14.508 -71.891 1.00 83.94 517 LEU A O 1
ATOM 3929 N N . CYS A 1 518 ? -2.387 15.440 -73.648 1.00 81.00 518 CYS A N 1
ATOM 3930 C CA . CYS A 1 518 ? -1.201 16.106 -74.186 1.00 81.00 518 CYS A CA 1
ATOM 3931 C C . CYS A 1 518 ? -1.276 17.632 -74.015 1.00 81.00 518 CYS A C 1
ATOM 3933 O O . CYS A 1 518 ? -2.361 18.205 -73.923 1.00 81.00 518 CYS A O 1
ATOM 3935 N N . GLU A 1 519 ? -0.127 18.318 -74.021 1.00 83.31 519 GLU A N 1
ATOM 3936 C CA . GLU A 1 519 ? -0.058 19.785 -73.843 1.00 83.31 519 GLU A CA 1
ATOM 3937 C C . GLU A 1 519 ? -0.908 20.554 -74.870 1.00 83.31 519 GLU A C 1
ATOM 3939 O O . GLU A 1 519 ? -1.495 21.576 -74.536 1.00 83.31 519 GLU A O 1
ATOM 3944 N N . GLN A 1 520 ? -1.062 20.024 -76.087 1.00 82.50 520 GLN A N 1
ATOM 3945 C CA . GLN A 1 520 ? -1.903 20.617 -77.140 1.00 82.50 520 GLN A CA 1
ATOM 3946 C C . GLN A 1 520 ? -3.396 20.675 -76.770 1.00 82.50 520 GLN A C 1
ATOM 3948 O O . GLN A 1 520 ? -4.120 21.533 -77.267 1.00 82.50 520 GLN A O 1
ATOM 3953 N N . ASN A 1 521 ? -3.851 19.791 -75.877 1.00 87.06 521 ASN A N 1
ATOM 3954 C CA . ASN A 1 521 ? -5.231 19.736 -75.397 1.00 87.06 521 ASN A CA 1
ATOM 3955 C C . ASN A 1 521 ? -5.407 20.436 -74.040 1.00 87.06 521 ASN A C 1
ATOM 3957 O O . ASN A 1 521 ? -6.517 20.453 -73.507 1.00 87.06 521 ASN A O 1
ATOM 3961 N N . CYS A 1 522 ? -4.344 21.002 -73.455 1.00 88.12 522 CYS A N 1
ATOM 3962 C CA . CYS A 1 522 ? -4.418 21.719 -72.185 1.00 88.12 522 CYS A CA 1
ATOM 3963 C C . CYS A 1 522 ? -5.144 23.056 -72.381 1.00 88.12 522 CYS A C 1
ATOM 3965 O O . CYS A 1 522 ? -4.659 23.949 -73.069 1.00 88.12 522 CYS A O 1
ATOM 3967 N N . ILE A 1 523 ? -6.302 23.206 -71.740 1.00 88.00 523 ILE A N 1
ATOM 3968 C CA . ILE A 1 523 ? -7.132 24.418 -71.815 1.00 88.00 523 ILE A CA 1
ATOM 3969 C C . ILE A 1 523 ? -6.989 25.321 -70.587 1.00 88.00 523 ILE A C 1
ATOM 3971 O O . ILE A 1 523 ? -7.512 26.431 -70.577 1.00 88.00 523 ILE A O 1
ATOM 3975 N N . GLY A 1 524 ? -6.275 24.875 -69.550 1.00 80.44 524 GLY A N 1
ATOM 3976 C CA . GLY A 1 524 ? -5.971 25.713 -68.396 1.00 80.44 524 GLY A CA 1
ATOM 3977 C C . GLY A 1 524 ? -5.082 25.026 -67.368 1.00 80.44 524 GLY A C 1
ATOM 3978 O O . GLY A 1 524 ? -5.119 23.809 -67.198 1.00 80.44 524 GLY A O 1
ATOM 3979 N N . SER A 1 525 ? -4.292 25.814 -66.645 1.00 84.75 525 SER A N 1
ATOM 3980 C CA . SER A 1 525 ? -3.451 25.345 -65.541 1.00 84.75 525 SER A CA 1
ATOM 3981 C C . SER A 1 525 ? -3.625 26.244 -64.326 1.00 84.75 525 SER A C 1
ATOM 3983 O O . SER A 1 525 ? -3.610 27.465 -64.459 1.00 84.75 525 SER A O 1
ATOM 3985 N N . GLY A 1 526 ? -3.748 25.652 -63.143 1.00 71.38 526 GLY A N 1
ATOM 3986 C CA . GLY A 1 526 ? -3.866 26.379 -61.885 1.00 71.38 526 GLY A CA 1
ATOM 3987 C C . GLY A 1 526 ? -3.182 25.651 -60.733 1.00 71.38 526 GLY A C 1
ATOM 3988 O O . GLY A 1 526 ? -2.586 24.591 -60.912 1.00 71.38 526 GLY A O 1
ATOM 3989 N N . ARG A 1 527 ? -3.304 26.215 -59.525 1.00 60.28 527 ARG A N 1
ATOM 3990 C CA . ARG A 1 527 ? -2.615 25.735 -58.311 1.00 60.28 527 ARG A CA 1
ATOM 3991 C C . ARG A 1 527 ? -2.880 24.256 -57.989 1.00 60.28 527 ARG A C 1
ATOM 3993 O O . ARG A 1 527 ? -2.011 23.601 -57.433 1.00 60.28 527 ARG A O 1
ATOM 4000 N N . SER A 1 528 ? -4.056 23.738 -58.336 1.00 67.81 528 SER A N 1
ATOM 4001 C CA . SER A 1 528 ? -4.477 22.374 -57.983 1.00 67.81 528 SER A CA 1
ATOM 4002 C C . SER A 1 528 ? -4.400 21.377 -59.141 1.00 67.81 528 SER A C 1
ATOM 4004 O O . SER A 1 528 ? -4.746 20.214 -58.955 1.00 67.81 528 SER A O 1
ATOM 4006 N N . GLY A 1 529 ? -4.046 21.802 -60.359 1.00 79.75 529 GLY A N 1
ATOM 4007 C CA . GLY A 1 529 ? -4.209 20.928 -61.517 1.00 79.75 529 GLY A CA 1
ATOM 4008 C C . GLY A 1 529 ? -4.018 21.562 -62.886 1.00 79.75 529 GLY A C 1
ATOM 4009 O O . GLY A 1 529 ? -4.006 22.784 -63.032 1.00 79.75 529 GLY A O 1
ATOM 4010 N N . LYS A 1 530 ? -3.948 20.704 -63.907 1.00 84.12 530 LYS A N 1
ATOM 4011 C CA . LYS A 1 530 ? -4.143 21.082 -65.317 1.00 84.12 530 LYS A CA 1
ATOM 4012 C C . LYS A 1 530 ? -5.479 20.530 -65.816 1.00 84.12 530 LYS A C 1
ATOM 4014 O O . LYS A 1 530 ? -5.843 19.412 -65.464 1.00 84.12 530 LYS A O 1
ATOM 4019 N N . VAL A 1 531 ? -6.193 21.302 -66.625 1.00 86.38 531 VAL A N 1
ATOM 4020 C CA . VAL A 1 531 ? -7.455 20.912 -67.262 1.00 86.38 531 VAL A CA 1
ATOM 4021 C C . VAL A 1 531 ? -7.214 20.731 -68.754 1.00 86.38 531 VAL A C 1
ATOM 4023 O O . VAL A 1 531 ? -6.660 21.612 -69.412 1.00 86.38 531 VAL A O 1
ATOM 4026 N N . TYR A 1 532 ? -7.655 19.598 -69.282 1.00 88.50 532 TYR A N 1
ATOM 4027 C CA . TYR A 1 532 ? -7.515 19.204 -70.674 1.00 88.50 532 TYR A CA 1
ATOM 4028 C C . TYR A 1 532 ? -8.889 19.084 -71.313 1.00 88.50 532 TYR A C 1
ATOM 4030 O O . TYR A 1 532 ? -9.849 18.669 -70.668 1.00 88.50 532 TYR A O 1
ATOM 4038 N N . ARG A 1 533 ? -8.984 19.432 -72.591 1.00 90.50 533 ARG A N 1
ATOM 4039 C CA . ARG A 1 533 ? -10.176 19.226 -73.404 1.00 90.50 533 ARG A CA 1
ATOM 4040 C C . ARG A 1 533 ? -9.961 17.982 -74.257 1.00 90.50 533 ARG A C 1
ATOM 4042 O O . ARG A 1 533 ? -9.207 18.034 -75.223 1.00 90.50 533 ARG A O 1
ATOM 4049 N N . VAL A 1 534 ? -10.610 16.884 -73.889 1.00 89.19 534 VAL A N 1
ATOM 4050 C CA . VAL A 1 534 ? -10.411 15.565 -74.498 1.00 89.19 534 VAL A CA 1
ATOM 4051 C C . VAL A 1 534 ? -11.636 15.176 -75.313 1.00 89.19 534 VAL A C 1
ATOM 4053 O O . VAL A 1 534 ? -12.769 15.332 -74.865 1.00 89.19 534 VAL A O 1
ATOM 4056 N N . CYS A 1 535 ? -11.403 14.680 -76.523 1.00 83.00 535 CYS A N 1
ATOM 4057 C CA . CYS A 1 535 ? -12.444 14.116 -77.367 1.00 83.00 535 CYS A CA 1
ATOM 4058 C C . CYS A 1 535 ? -12.598 12.633 -77.032 1.00 83.00 535 CYS A C 1
ATOM 4060 O O . CYS A 1 535 ? -11.642 11.879 -77.181 1.00 83.00 535 CYS A O 1
ATOM 4062 N N . VAL A 1 536 ? -13.784 12.220 -76.598 1.00 82.69 536 VAL A N 1
ATOM 4063 C CA . VAL A 1 536 ? -14.113 10.818 -76.319 1.00 82.69 536 VAL A CA 1
ATOM 4064 C C . VAL A 1 536 ? -15.237 10.364 -77.244 1.00 82.69 536 VAL A C 1
ATOM 4066 O O . VAL A 1 536 ? -16.115 11.150 -77.602 1.00 82.69 536 VAL A O 1
ATOM 4069 N N . VAL A 1 537 ? -15.189 9.108 -77.672 1.00 73.12 537 VAL A N 1
ATOM 4070 C CA . VAL A 1 537 ? -16.182 8.531 -78.586 1.00 73.12 537 VAL A CA 1
ATOM 4071 C C . VAL A 1 537 ? -17.375 8.035 -77.767 1.00 73.12 537 VAL A C 1
ATOM 4073 O O . VAL A 1 537 ? -17.194 7.452 -76.700 1.00 73.12 537 VAL A O 1
ATOM 4076 N N . ASP A 1 538 ? -18.591 8.319 -78.225 1.00 65.50 538 ASP A N 1
ATOM 4077 C CA . ASP A 1 538 ? -19.825 7.797 -77.638 1.00 65.50 538 ASP A CA 1
ATOM 4078 C C . ASP A 1 538 ? -20.268 6.512 -78.358 1.00 65.50 538 ASP A C 1
ATOM 4080 O O . ASP A 1 538 ? -19.875 6.260 -79.499 1.00 65.50 538 ASP A O 1
ATOM 4084 N N . GLY A 1 539 ? -21.094 5.693 -77.702 1.00 58.53 539 GLY A N 1
ATOM 4085 C CA . GLY A 1 539 ? -21.406 4.315 -78.125 1.00 58.53 539 GLY A CA 1
ATOM 4086 C C . GLY A 1 539 ? -22.086 4.167 -79.494 1.00 58.53 539 GLY A C 1
ATOM 4087 O O . GLY A 1 539 ? -22.158 3.061 -80.021 1.00 58.53 539 GLY A O 1
ATOM 4088 N N . GLU A 1 540 ? -22.542 5.272 -80.087 1.00 59.00 540 GLU A N 1
ATOM 4089 C CA . GLU A 1 540 ? -23.186 5.341 -81.406 1.00 59.00 540 GLU A CA 1
ATOM 4090 C C . GLU A 1 540 ? -22.273 5.940 -82.502 1.00 59.00 540 GLU A C 1
ATOM 4092 O O . GLU A 1 540 ? -22.732 6.258 -83.596 1.00 59.00 540 GLU A O 1
ATOM 4097 N N . GLY A 1 541 ? -20.971 6.111 -82.232 1.00 59.91 541 GLY A N 1
ATOM 4098 C CA . GLY A 1 541 ? -19.987 6.619 -83.202 1.00 59.91 541 GLY A CA 1
ATOM 4099 C C . GLY A 1 541 ? -19.892 8.149 -83.294 1.00 59.91 541 GLY A C 1
ATOM 4100 O O . GLY A 1 541 ? -19.138 8.672 -84.113 1.00 59.91 541 GLY A O 1
ATOM 4101 N N . GLY A 1 542 ? -20.619 8.879 -82.444 1.00 67.00 542 GLY A N 1
ATOM 4102 C CA . GLY A 1 542 ? -20.484 10.329 -82.287 1.00 67.00 542 GLY A CA 1
ATOM 4103 C C . GLY A 1 542 ? -19.329 10.705 -81.353 1.00 67.00 542 GLY A C 1
ATOM 4104 O O . GLY A 1 542 ? -19.088 10.038 -80.354 1.00 67.00 542 GLY A O 1
ATOM 4105 N N . SER A 1 543 ? -18.608 11.788 -81.645 1.00 70.62 543 SER A N 1
ATOM 4106 C CA . SER A 1 543 ? -17.548 12.310 -80.773 1.00 70.62 543 SER A CA 1
ATOM 4107 C C . SER A 1 543 ? -18.087 13.370 -79.809 1.00 70.62 543 SER A C 1
ATOM 4109 O O . SER A 1 543 ? -18.702 14.341 -80.257 1.00 70.62 543 SER A O 1
ATOM 4111 N N . ARG A 1 544 ? -17.805 13.248 -78.508 1.00 81.50 544 ARG A N 1
ATOM 4112 C CA . ARG A 1 544 ? -18.135 14.265 -77.498 1.00 81.50 544 ARG A CA 1
ATOM 4113 C C . ARG A 1 544 ? -16.879 14.838 -76.852 1.00 81.50 544 ARG A C 1
ATOM 4115 O O . ARG A 1 544 ? -15.907 14.128 -76.612 1.00 81.50 544 ARG A O 1
ATOM 4122 N N . MET A 1 545 ? -16.909 16.127 -76.529 1.00 84.06 545 MET A N 1
ATOM 4123 C CA . MET A 1 545 ? -15.806 16.790 -75.830 1.00 84.06 545 MET A CA 1
ATOM 4124 C C . MET A 1 545 ? -16.055 16.779 -74.325 1.00 84.06 545 MET A C 1
ATOM 4126 O O . MET A 1 545 ? -17.113 17.204 -73.866 1.00 84.06 545 MET A O 1
ATOM 4130 N N . VAL A 1 546 ? -15.063 16.332 -73.559 1.00 87.25 546 VAL A N 1
ATOM 4131 C CA . VAL A 1 546 ? -15.071 16.336 -72.093 1.00 87.25 546 VAL A CA 1
ATOM 4132 C C . VAL A 1 546 ? -13.907 17.165 -71.557 1.00 87.25 546 VAL A C 1
ATOM 4134 O O . VAL A 1 546 ? -12.836 17.237 -72.161 1.00 87.25 546 VAL A O 1
ATOM 4137 N N . ALA A 1 547 ? -14.118 17.813 -70.414 1.00 87.44 547 ALA A N 1
ATOM 4138 C CA . ALA A 1 547 ? -13.048 18.460 -69.667 1.00 87.44 547 ALA A CA 1
ATOM 4139 C C . ALA A 1 547 ? -12.496 17.472 -68.631 1.00 87.44 547 ALA A C 1
ATOM 4141 O O . ALA A 1 547 ? -13.256 16.942 -67.826 1.00 87.44 547 ALA A O 1
ATOM 4142 N N . VAL A 1 548 ? -11.186 17.235 -68.647 1.00 87.88 548 VAL A N 1
ATOM 4143 C CA . VAL A 1 548 ? -10.495 16.293 -67.755 1.00 87.88 548 VAL A CA 1
ATOM 4144 C C . VAL A 1 548 ? -9.514 17.072 -66.897 1.00 87.88 548 VAL A C 1
ATOM 4146 O O . VAL A 1 548 ? -8.648 17.767 -67.431 1.00 87.88 548 VAL A O 1
ATOM 4149 N N . LYS A 1 549 ? -9.631 16.993 -65.570 1.00 86.56 549 LYS A N 1
ATOM 4150 C CA . LYS A 1 549 ? -8.780 17.762 -64.656 1.00 86.56 549 LYS A CA 1
ATOM 4151 C C . LYS A 1 549 ? -7.770 16.846 -63.980 1.00 86.56 549 LYS A C 1
ATOM 4153 O O . LYS A 1 549 ? -8.062 16.204 -62.985 1.00 86.56 549 LYS A O 1
ATOM 4158 N N . LYS A 1 550 ? -6.525 16.904 -64.447 1.00 84.38 550 LYS A N 1
ATOM 4159 C CA . LYS A 1 550 ? -5.404 16.229 -63.796 1.00 84.38 550 LYS A CA 1
ATOM 4160 C C . LYS A 1 550 ? -4.984 16.976 -62.540 1.00 84.38 550 LYS A C 1
ATOM 4162 O O . LYS A 1 550 ? -4.448 18.088 -62.626 1.00 84.38 550 LYS A O 1
ATOM 4167 N N . ILE A 1 551 ? -5.188 16.347 -61.389 1.00 79.62 551 ILE A N 1
ATOM 4168 C CA . ILE A 1 551 ? -4.824 16.894 -60.082 1.00 79.62 551 ILE A CA 1
ATOM 4169 C C . ILE A 1 551 ? -3.351 16.576 -59.803 1.00 79.62 551 ILE A C 1
ATOM 4171 O O . ILE A 1 551 ? -2.864 15.486 -60.108 1.00 79.62 551 ILE A O 1
ATOM 4175 N N . TRP A 1 552 ? -2.599 17.551 -59.291 1.00 69.06 552 TRP A N 1
ATOM 4176 C CA . TRP A 1 552 ? -1.173 17.355 -59.018 1.00 69.06 552 TRP A CA 1
ATOM 4177 C C . TRP A 1 552 ? -0.996 16.541 -57.732 1.00 69.06 552 TRP A C 1
ATOM 4179 O O . TRP A 1 552 ? -1.591 16.857 -56.709 1.00 69.06 552 TRP A O 1
ATOM 4189 N N . ASN A 1 553 ? -0.162 15.506 -57.833 1.00 58.44 553 ASN A N 1
ATOM 4190 C CA . ASN A 1 553 ? 0.479 14.706 -56.784 1.00 58.44 553 ASN A CA 1
ATOM 4191 C C . ASN A 1 553 ? 0.186 15.144 -55.326 1.00 58.44 553 ASN A C 1
ATOM 4193 O O . ASN A 1 553 ? 0.827 16.058 -54.802 1.00 58.44 553 ASN A O 1
ATOM 4197 N N . MET A 1 554 ? -0.744 14.454 -54.655 1.00 58.47 554 MET A N 1
ATOM 4198 C CA . MET A 1 554 ? -1.024 14.617 -53.222 1.00 58.47 554 MET A CA 1
ATOM 4199 C C . MET A 1 554 ? 0.047 13.895 -52.395 1.00 58.47 554 MET A C 1
ATOM 4201 O O . MET A 1 554 ? -0.181 12.832 -51.833 1.00 58.47 554 MET A O 1
ATOM 4205 N N . GLN A 1 555 ? 1.261 14.445 -52.361 1.00 50.59 555 GLN A N 1
ATOM 4206 C CA . GLN A 1 555 ? 2.417 13.747 -51.786 1.00 50.59 555 GLN A CA 1
ATOM 4207 C C . GLN A 1 555 ? 2.403 13.608 -50.257 1.00 50.59 555 GLN A C 1
ATOM 4209 O O . GLN A 1 555 ? 3.275 12.916 -49.759 1.00 50.59 555 GLN A O 1
ATOM 4214 N N . ASN A 1 556 ? 1.467 14.229 -49.527 1.00 50.72 556 ASN A N 1
ATOM 4215 C CA . ASN A 1 556 ? 1.383 14.181 -48.058 1.00 50.72 556 ASN A CA 1
ATOM 4216 C C . ASN A 1 556 ? -0.012 14.610 -47.549 1.00 50.72 556 ASN A C 1
ATOM 4218 O O . ASN A 1 556 ? -0.111 15.535 -46.744 1.00 50.72 556 ASN A O 1
ATOM 4222 N N . LEU A 1 557 ? -1.105 14.014 -48.040 1.00 53.09 557 LEU A N 1
ATOM 4223 C CA . LEU A 1 557 ? -2.410 14.216 -47.392 1.00 53.09 557 LEU A CA 1
ATOM 4224 C C . LEU A 1 557 ? -2.689 13.087 -46.400 1.00 53.09 557 LEU A C 1
ATOM 4226 O O . LEU A 1 557 ? -2.482 11.914 -46.697 1.00 53.09 557 LEU A O 1
ATOM 4230 N N . ASP A 1 558 ? -3.151 13.478 -45.214 1.00 55.59 558 ASP A N 1
ATOM 4231 C CA . ASP A 1 558 ? -3.642 12.565 -44.189 1.00 55.59 558 ASP A CA 1
ATOM 4232 C C . ASP A 1 558 ? -4.752 11.680 -44.778 1.00 55.59 558 ASP A C 1
ATOM 4234 O O . ASP A 1 558 ? -5.571 12.147 -45.574 1.00 55.59 558 ASP A O 1
ATOM 4238 N N . LYS A 1 559 ? -4.814 10.408 -44.381 1.00 60.59 559 LYS A N 1
ATOM 4239 C CA . LYS A 1 559 ? -5.742 9.404 -44.942 1.00 60.59 559 LYS A CA 1
ATOM 4240 C C . LYS A 1 559 ? -7.211 9.846 -44.827 1.00 60.59 559 LYS A C 1
ATOM 4242 O O . LYS A 1 559 ? -8.064 9.434 -45.607 1.00 60.59 559 LYS A O 1
ATOM 4247 N N . LYS A 1 560 ? -7.492 10.723 -43.858 1.00 53.78 560 LYS A N 1
ATOM 4248 C CA . LYS A 1 560 ? -8.783 11.384 -43.649 1.00 53.78 560 LYS A CA 1
ATOM 4249 C C . LYS A 1 560 ? -9.172 12.325 -44.800 1.00 53.78 560 LYS A C 1
ATOM 4251 O O . LYS A 1 560 ? -10.307 12.275 -45.247 1.00 53.78 560 LYS A O 1
ATOM 4256 N N . LEU A 1 561 ? -8.231 13.107 -45.331 1.00 61.28 561 LEU A N 1
ATOM 4257 C CA . LEU A 1 561 ? -8.481 14.042 -46.435 1.00 61.28 561 LEU A CA 1
ATOM 4258 C C . LEU A 1 561 ? -8.692 13.334 -47.781 1.00 61.28 561 LEU A C 1
ATOM 4260 O O . LEU A 1 561 ? -9.441 13.830 -48.616 1.00 61.28 561 LEU A O 1
ATOM 4264 N N . GLU A 1 562 ? -8.055 12.179 -47.997 1.00 66.56 562 GLU A N 1
ATOM 4265 C CA . GLU A 1 562 ? -8.315 11.347 -49.182 1.00 66.56 562 GLU A CA 1
ATOM 4266 C C . GLU A 1 562 ? -9.742 10.776 -49.152 1.00 66.56 562 GLU A C 1
ATOM 4268 O O . GLU A 1 562 ? -10.441 10.802 -50.163 1.00 66.56 562 GLU A O 1
ATOM 4273 N N . ASN A 1 563 ? -10.212 10.347 -47.976 1.00 65.31 563 ASN A N 1
ATOM 4274 C CA . ASN A 1 563 ? -11.592 9.899 -47.795 1.00 65.31 563 ASN A CA 1
ATOM 4275 C C . ASN A 1 563 ? -12.602 11.043 -47.970 1.00 65.31 563 ASN A C 1
ATOM 4277 O O . ASN A 1 563 ? -13.622 10.844 -48.626 1.00 65.31 563 ASN A O 1
ATOM 4281 N N . ASP A 1 564 ? -12.311 12.235 -47.439 1.00 64.44 564 ASP A N 1
ATOM 4282 C CA . ASP A 1 564 ? -13.170 13.416 -47.604 1.00 64.44 564 ASP A CA 1
ATOM 4283 C C . ASP A 1 564 ? -13.252 13.841 -49.086 1.00 64.44 564 ASP A C 1
ATOM 4285 O O . ASP A 1 564 ? -14.336 14.135 -49.590 1.00 64.44 564 ASP A O 1
ATOM 4289 N N . PHE A 1 565 ? -12.132 13.782 -49.822 1.00 73.81 565 PHE A N 1
ATOM 4290 C CA . PHE A 1 565 ? -12.094 14.048 -51.265 1.00 73.81 565 PHE A CA 1
ATOM 4291 C C . PHE A 1 565 ? -12.918 13.031 -52.067 1.00 73.81 565 PHE A C 1
ATOM 4293 O O . PHE A 1 565 ? -13.691 13.414 -52.946 1.00 73.81 565 PHE A O 1
ATOM 4300 N N . LEU A 1 566 ? -12.791 11.735 -51.764 1.00 71.31 566 LEU A N 1
ATOM 4301 C CA . LEU A 1 566 ? -13.577 10.690 -52.425 1.00 71.31 566 LEU A CA 1
ATOM 4302 C C . LEU A 1 566 ? -15.076 10.810 -52.107 1.00 71.31 566 LEU A C 1
ATOM 4304 O O . LEU A 1 566 ? -15.899 10.592 -52.997 1.00 71.31 566 LEU A O 1
ATOM 4308 N N . ALA A 1 567 ? -15.434 11.212 -50.883 1.00 67.88 567 ALA A N 1
ATOM 4309 C CA . ALA A 1 567 ? -16.818 11.485 -50.503 1.00 67.88 567 ALA A CA 1
ATOM 4310 C C . ALA A 1 567 ? -17.397 12.681 -51.280 1.00 67.88 567 ALA A C 1
ATOM 4312 O O . ALA A 1 567 ? -18.516 12.604 -51.785 1.00 67.88 567 ALA A O 1
ATOM 4313 N N . GLU A 1 568 ? -16.629 13.762 -51.448 1.00 68.50 568 GLU A N 1
ATOM 4314 C CA . GLU A 1 568 ? -17.042 14.929 -52.237 1.00 68.50 568 GLU A CA 1
ATOM 4315 C C . GLU A 1 568 ? -17.199 14.591 -53.731 1.00 68.50 568 GLU A C 1
ATOM 4317 O O . GLU A 1 568 ? -18.188 14.976 -54.358 1.00 68.50 568 GLU A O 1
ATOM 4322 N N . VAL A 1 569 ? -16.280 13.794 -54.291 1.00 74.44 569 VAL A N 1
ATOM 4323 C CA . VAL A 1 569 ? -16.367 13.258 -55.662 1.00 74.44 569 VAL A CA 1
ATOM 4324 C C . VAL A 1 569 ? -17.629 12.411 -55.851 1.00 74.44 569 VAL A C 1
ATOM 4326 O O . VAL A 1 569 ? -18.317 12.562 -56.862 1.00 74.44 569 VAL A O 1
ATOM 4329 N N . GLN A 1 570 ? -17.968 11.557 -54.884 1.00 72.50 570 GLN A N 1
ATOM 4330 C CA . GLN A 1 570 ? -19.174 10.734 -54.946 1.00 72.50 570 GLN A CA 1
ATOM 4331 C C . GLN A 1 570 ? -20.451 11.587 -54.891 1.00 72.50 570 GLN A C 1
ATOM 4333 O O . GLN A 1 570 ? -21.333 11.422 -55.733 1.00 72.50 570 GLN A O 1
ATOM 4338 N N . ILE A 1 571 ? -20.526 12.550 -53.965 1.00 70.12 571 ILE A N 1
ATOM 4339 C CA . ILE A 1 571 ? -21.672 13.465 -53.838 1.00 70.12 571 ILE A CA 1
ATOM 4340 C C . ILE A 1 571 ? -21.882 14.251 -55.141 1.00 70.12 571 ILE A C 1
ATOM 4342 O O . ILE A 1 571 ? -23.000 14.324 -55.652 1.00 70.12 571 ILE A O 1
ATOM 4346 N N . LEU A 1 572 ? -20.813 14.801 -55.727 1.00 71.00 572 LEU A N 1
ATOM 4347 C CA . LEU A 1 572 ? -20.883 15.533 -56.997 1.00 71.00 572 LEU A CA 1
ATOM 4348 C C . LEU A 1 572 ? -21.241 14.636 -58.192 1.00 71.00 572 LEU A C 1
ATOM 4350 O O . LEU A 1 572 ? -21.853 15.115 -59.148 1.00 71.00 572 LEU A O 1
ATOM 4354 N N . GLY A 1 573 ? -20.884 13.351 -58.145 1.00 68.88 573 GLY A N 1
ATOM 4355 C CA . GLY A 1 573 ? -21.274 12.357 -59.144 1.00 68.88 573 GLY A CA 1
ATOM 4356 C C . GLY A 1 573 ? -22.763 12.001 -59.107 1.00 68.88 573 GLY A C 1
ATOM 4357 O O . GLY A 1 573 ? -23.345 11.716 -60.152 1.00 68.88 573 GLY A O 1
ATOM 4358 N N . GLU A 1 574 ? -23.395 12.052 -57.933 1.00 71.75 574 GLU A N 1
ATOM 4359 C CA . GLU A 1 574 ? -24.797 11.654 -57.736 1.00 71.75 574 GLU A CA 1
ATOM 4360 C C . GLU A 1 574 ? -25.799 12.821 -57.875 1.00 71.75 574 GLU A C 1
ATOM 4362 O O . GLU A 1 574 ? -26.984 12.598 -58.149 1.00 71.75 574 GLU A O 1
ATOM 4367 N N . ILE A 1 575 ? -25.348 14.076 -57.743 1.00 73.56 575 ILE A N 1
ATOM 4368 C CA . ILE A 1 575 ? -26.203 15.268 -57.868 1.00 73.56 575 ILE A CA 1
ATOM 4369 C C . ILE A 1 575 ? -26.786 15.399 -59.286 1.00 73.56 575 ILE A C 1
ATOM 4371 O O . ILE A 1 575 ? -26.077 15.529 -60.285 1.00 73.56 575 ILE A O 1
ATOM 4375 N N . ARG A 1 576 ? -28.121 15.467 -59.377 1.00 67.69 576 ARG A N 1
ATOM 4376 C CA . ARG A 1 576 ? -28.859 15.723 -60.626 1.00 67.69 576 ARG A CA 1
ATOM 4377 C C . ARG A 1 576 ? -29.470 17.121 -60.616 1.00 67.69 576 ARG A C 1
ATOM 4379 O O . ARG A 1 576 ? -30.630 17.295 -60.260 1.00 67.69 576 ARG A O 1
ATOM 4386 N N . HIS A 1 577 ? -28.689 18.117 -61.030 1.00 73.19 577 HIS A N 1
ATOM 4387 C CA . HIS A 1 577 ? -29.147 19.502 -61.165 1.00 73.19 577 HIS A CA 1
ATOM 4388 C C . HIS A 1 577 ? -28.760 20.079 -62.535 1.00 73.19 577 HIS A C 1
ATOM 4390 O O . HIS A 1 577 ? -27.659 19.838 -63.021 1.00 73.19 577 HIS A O 1
ATOM 4396 N N . THR A 1 578 ? -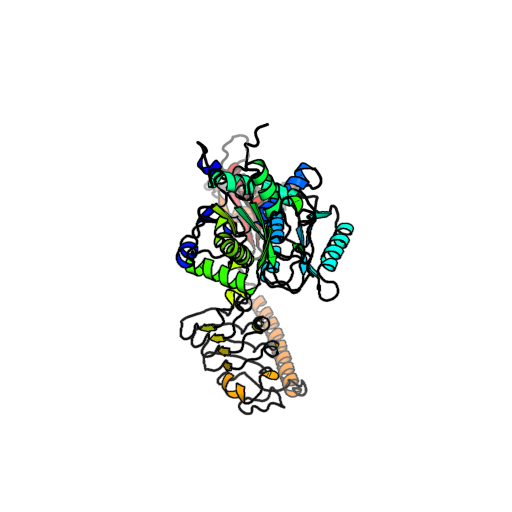29.647 20.851 -63.167 1.00 69.94 578 THR A N 1
ATOM 4397 C CA . THR A 1 578 ? -29.467 21.369 -64.541 1.00 69.94 578 THR A CA 1
ATOM 4398 C C . THR A 1 578 ? -28.333 22.387 -64.681 1.00 69.94 578 THR A C 1
ATOM 4400 O O . THR A 1 578 ? -27.746 22.490 -65.752 1.00 69.94 578 THR A O 1
ATOM 4403 N N . ASN A 1 579 ? -27.993 23.094 -63.598 1.00 71.44 579 ASN A N 1
ATOM 4404 C CA . ASN A 1 579 ? -26.947 24.129 -63.583 1.00 71.44 579 ASN A CA 1
ATOM 4405 C C . ASN A 1 579 ? -25.591 23.657 -63.020 1.00 71.44 579 ASN A C 1
ATOM 4407 O O . ASN A 1 579 ? -24.696 24.480 -62.844 1.00 71.44 579 ASN A O 1
ATOM 4411 N N . ILE A 1 580 ? -25.433 22.369 -62.693 1.00 72.25 580 ILE A N 1
ATOM 4412 C CA . ILE A 1 580 ? -24.171 21.816 -62.175 1.00 72.25 580 ILE A CA 1
ATOM 4413 C C . ILE A 1 580 ? -23.523 20.961 -63.266 1.00 72.25 580 ILE A C 1
ATOM 4415 O O . ILE A 1 580 ? -24.184 20.156 -63.921 1.00 72.25 580 ILE A O 1
ATOM 4419 N N . VAL A 1 581 ? -22.219 21.155 -63.479 1.00 71.88 581 VAL A N 1
ATOM 4420 C CA . VAL A 1 581 ? -21.440 20.372 -64.446 1.00 71.88 581 VAL A CA 1
ATOM 4421 C C . VAL A 1 581 ? -21.416 18.913 -63.993 1.00 71.88 581 VAL A C 1
ATOM 4423 O O . VAL A 1 581 ? -20.981 18.616 -62.884 1.00 71.88 581 VAL A O 1
ATOM 4426 N N . LYS A 1 582 ? -21.883 18.001 -64.851 1.00 75.75 582 LYS A N 1
ATOM 4427 C CA . LYS A 1 582 ? -21.949 16.570 -64.531 1.00 75.75 582 LYS A CA 1
ATOM 4428 C C . LYS A 1 582 ? -20.553 15.962 -64.431 1.00 75.75 582 LYS A C 1
ATOM 4430 O O . LYS A 1 582 ? -19.779 16.036 -65.387 1.00 75.75 582 LYS A O 1
ATOM 4435 N N . LEU A 1 583 ? -20.271 15.297 -63.314 1.00 83.06 583 LEU A N 1
ATOM 4436 C CA . LEU A 1 583 ? -19.068 14.491 -63.143 1.00 83.06 583 LEU A CA 1
ATOM 4437 C C . LEU A 1 583 ? -19.309 13.072 -63.687 1.00 83.06 583 LEU A C 1
ATOM 4439 O O . LEU A 1 583 ? -20.175 12.343 -63.208 1.00 83.06 583 LEU A O 1
ATOM 4443 N N . LEU A 1 584 ? -18.565 12.690 -64.728 1.00 80.88 584 LEU A N 1
ATOM 4444 C CA . LEU A 1 584 ? -18.793 11.440 -65.467 1.00 80.88 584 LEU A CA 1
ATOM 4445 C C . LEU A 1 584 ? -18.094 10.229 -64.819 1.00 80.88 584 LEU A C 1
ATOM 4447 O O . LEU A 1 584 ? -18.719 9.188 -64.604 1.00 80.88 584 LEU A O 1
ATOM 4451 N N . CYS A 1 585 ? -16.812 10.375 -64.487 1.00 81.75 585 CYS A N 1
ATOM 4452 C CA . CYS A 1 585 ? -15.974 9.368 -63.832 1.00 81.75 585 CYS A CA 1
ATOM 4453 C C . CYS A 1 585 ? -14.768 10.013 -63.146 1.00 81.75 585 CYS A C 1
ATOM 4455 O O . CYS A 1 585 ? -14.458 11.175 -63.401 1.00 81.75 585 CYS A O 1
ATOM 4457 N N . CYS A 1 586 ? -14.065 9.218 -62.342 1.00 84.44 586 CYS A N 1
ATOM 4458 C CA . CYS A 1 586 ? -12.741 9.512 -61.804 1.00 84.44 586 CYS A CA 1
ATOM 4459 C C . CYS A 1 586 ? -11.774 8.372 -62.160 1.00 84.44 586 CYS A C 1
ATOM 4461 O O . CYS A 1 586 ? -12.149 7.200 -62.055 1.00 84.44 586 CYS A O 1
ATOM 4463 N N . ILE A 1 587 ? -10.544 8.694 -62.577 1.00 83.06 587 ILE A N 1
ATOM 4464 C CA . ILE A 1 587 ? -9.511 7.687 -62.885 1.00 83.06 587 ILE A CA 1
ATOM 4465 C C . ILE A 1 587 ? -8.358 7.830 -61.900 1.00 83.06 587 ILE A C 1
ATOM 4467 O O . ILE A 1 587 ? -7.813 8.924 -61.749 1.00 83.06 587 ILE A O 1
ATOM 4471 N N . SER A 1 588 ? -7.958 6.732 -61.259 1.00 81.12 588 SER A N 1
ATOM 4472 C CA . SER A 1 588 ? -6.835 6.731 -60.324 1.00 81.12 588 SER A CA 1
ATOM 4473 C C . SER A 1 588 ? -5.753 5.712 -60.673 1.00 81.12 588 SER A C 1
ATOM 4475 O O . SER A 1 588 ? -6.015 4.675 -61.274 1.00 81.12 588 SER A O 1
ATOM 4477 N N . SER A 1 589 ? -4.509 6.020 -60.309 1.00 72.75 589 SER A N 1
ATOM 4478 C CA . SER A 1 589 ? -3.373 5.096 -60.412 1.00 72.75 589 SER A CA 1
ATOM 4479 C C . SER A 1 589 ? -2.479 5.248 -59.191 1.00 72.75 589 SER A C 1
ATOM 4481 O O . SER A 1 589 ? -2.084 6.365 -58.854 1.00 72.75 589 SER A O 1
ATOM 4483 N N . SER A 1 590 ? -2.121 4.126 -58.569 1.00 63.06 590 SER A N 1
ATOM 4484 C CA . SER A 1 590 ? -1.200 4.052 -57.433 1.00 63.06 590 SER A CA 1
ATOM 4485 C C . SER A 1 590 ? 0.124 3.413 -57.853 1.00 63.06 590 SER A C 1
ATOM 4487 O O . SER A 1 590 ? 0.124 2.299 -58.377 1.00 63.06 590 SER A O 1
ATOM 4489 N N . ASP A 1 591 ? 1.254 4.087 -57.623 1.00 59.09 591 ASP A N 1
ATOM 4490 C CA . ASP A 1 591 ? 2.574 3.485 -57.852 1.00 59.09 591 ASP A CA 1
ATOM 4491 C C . ASP A 1 591 ? 3.025 2.599 -56.670 1.00 59.09 591 ASP A C 1
ATOM 4493 O O . ASP A 1 591 ? 2.519 2.705 -55.553 1.00 59.09 591 ASP A O 1
ATOM 4497 N N . LEU A 1 592 ? 4.026 1.736 -56.894 1.00 47.88 592 LEU A N 1
ATOM 4498 C CA . LEU A 1 592 ? 4.615 0.850 -55.869 1.00 47.88 592 LEU A CA 1
ATOM 4499 C C . LEU A 1 592 ? 5.246 1.602 -54.674 1.00 47.88 592 LEU A C 1
ATOM 4501 O O . LEU A 1 592 ? 5.701 0.976 -53.721 1.00 47.88 592 LEU A O 1
ATOM 4505 N N . ARG A 1 593 ? 5.302 2.939 -54.725 1.00 50.34 593 ARG A N 1
ATOM 4506 C CA . ARG A 1 593 ? 5.795 3.824 -53.662 1.00 50.34 593 ARG A CA 1
ATOM 4507 C C . ARG A 1 593 ? 4.654 4.541 -52.926 1.00 50.34 593 ARG A C 1
ATOM 4509 O O . ARG A 1 593 ? 4.937 5.446 -52.145 1.00 50.34 593 ARG A O 1
ATOM 4516 N N . GLY A 1 594 ? 3.399 4.139 -53.152 1.00 53.44 594 GLY A N 1
ATOM 4517 C CA . GLY A 1 594 ? 2.216 4.662 -52.465 1.00 53.44 594 GLY A CA 1
ATOM 4518 C C . GLY A 1 594 ? 1.725 6.015 -52.982 1.00 53.44 594 GLY A C 1
ATOM 4519 O O . GLY A 1 594 ? 0.986 6.694 -52.278 1.00 53.44 594 GLY A O 1
ATOM 4520 N N . ARG A 1 595 ? 2.141 6.447 -54.181 1.00 57.97 595 ARG A N 1
ATOM 4521 C CA . ARG A 1 595 ? 1.697 7.723 -54.765 1.00 57.97 595 ARG A CA 1
ATOM 4522 C C . ARG A 1 595 ? 0.442 7.513 -55.595 1.00 57.97 595 ARG A C 1
ATOM 4524 O O . ARG A 1 595 ? 0.501 6.801 -56.598 1.00 57.97 595 ARG A O 1
ATOM 4531 N N . THR A 1 596 ? -0.644 8.188 -55.233 1.00 60.38 596 THR A N 1
ATOM 4532 C CA . THR A 1 596 ? -1.908 8.133 -55.976 1.00 60.38 596 THR A CA 1
ATOM 4533 C C . THR A 1 596 ? -2.069 9.366 -56.865 1.00 60.38 596 THR A C 1
ATOM 4535 O O . THR A 1 596 ? -1.943 10.504 -56.412 1.00 60.38 596 THR A O 1
ATOM 4538 N N . SER A 1 597 ? -2.326 9.147 -58.153 1.00 65.69 597 SER A N 1
ATOM 4539 C CA . SER A 1 597 ? -2.700 10.196 -59.112 1.00 65.69 597 SER A CA 1
ATOM 4540 C C . SER A 1 597 ? -4.184 10.090 -59.439 1.00 65.69 597 SER A C 1
ATOM 4542 O O . SER A 1 597 ? -4.648 8.978 -59.671 1.00 65.69 597 SER A O 1
ATOM 4544 N N . TYR A 1 598 ? -4.887 11.226 -59.503 1.00 70.00 598 TYR A N 1
ATOM 4545 C CA . TYR A 1 598 ? -6.315 11.315 -59.834 1.00 70.00 598 TYR A CA 1
ATOM 4546 C C . TYR A 1 598 ? -6.544 12.206 -61.071 1.00 70.00 598 TYR A C 1
ATOM 4548 O O . TYR A 1 598 ? -5.909 13.263 -61.212 1.00 70.00 598 TYR A O 1
ATOM 4556 N N . LEU A 1 599 ? -7.438 11.762 -61.958 1.00 71.44 599 LEU A N 1
ATOM 4557 C CA . LEU A 1 599 ? -7.895 12.443 -63.178 1.00 71.44 599 LEU A CA 1
ATOM 4558 C C . LEU A 1 599 ? -9.405 12.670 -63.172 1.00 71.44 599 LEU A C 1
ATOM 4560 O O . LEU A 1 599 ? -10.123 11.788 -62.632 1.00 71.44 599 LEU A O 1
#

Sequence (599 aa):
MELQEGRKGIPSLLSSQGECIASNITQLIGWTPLIELKNIAEKDGICARLIGKIEPYQPLSSVKDRSALRLIEDAEEKGLITPGIT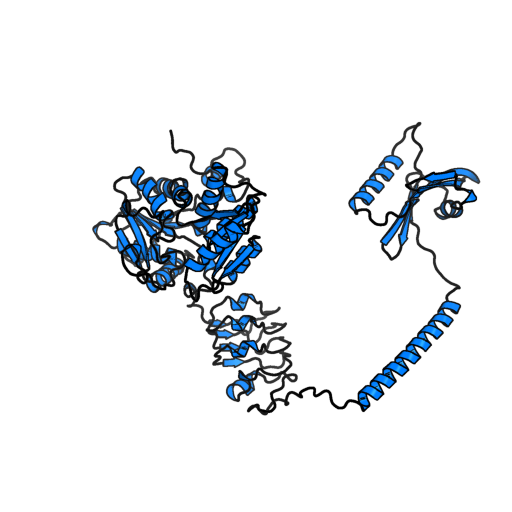TLLGVTSGNLGIGVAFIAAQKGYKFIAVMPAKLSLDKQILLRYIGAEVVLVDPAQHGFKVLLDTVEQLRKDVKNAYVLDQFTNSANPDAHFRWTGPEIWKDTAGKVDIFIAASGSGGTITGVGRYLKMKSPSMKLICVEPAESPVISGGEPAFHNILGIGPGFVPEILDRSQIDEIVTVTTQEAMDMARRLAREEGLLVGISSGANAAACLKVASREENKGKMIVTMFSSGAERYLNTELFAQVTELDLSGNQITGSIQMAIGVLNLNALNLTGNQISGTIPAVFRFMPALTILDLSSNALSGEIPKDMDNLNLNFLNLSMNKNNLTGEIPSSLQNEAYEQSFLFNSALCVSSNSSIRNFPICRVRVNNSNDISRRLIALLFVLAGIMLVGSVVAGFLLLKRQKNSQDPPSWKLTQFHALHFTEYDVLAGLCEQNCIGSGRSGKVYRVCVVDGEGGSRMVAVKKIWNMQNLDKKLENDFLAEVQILGEIRHTNIVKLLCCISSSDLRGRTSYL

Solvent-accessible surface area (backbone atoms only — not comparable to full-atom values): 32092 Å² total; per-residue (Å²): 132,83,87,76,76,52,76,73,16,64,72,52,33,76,66,48,101,58,89,62,72,74,94,50,74,75,48,49,50,57,80,52,54,76,46,70,50,56,56,59,27,61,76,70,70,38,58,26,47,46,32,38,34,38,22,40,65,25,91,82,25,23,51,30,46,47,31,30,47,29,45,50,50,50,33,44,76,69,66,75,48,48,64,79,61,27,30,39,33,34,72,34,90,54,64,47,46,50,26,36,28,47,51,26,51,76,61,45,30,50,32,40,40,34,28,52,55,89,53,64,64,67,58,58,50,51,36,44,71,58,62,23,46,77,47,70,40,78,41,88,87,55,50,74,56,54,48,55,53,49,50,59,50,47,47,74,73,39,74,59,48,43,76,57,56,69,35,65,42,64,38,28,21,46,34,17,35,56,38,55,20,52,48,52,40,58,78,48,73,65,56,63,42,33,43,38,32,56,32,38,41,19,21,59,48,30,9,23,42,56,39,43,37,74,76,35,78,80,47,43,30,33,36,30,37,35,54,61,20,30,36,87,84,70,50,62,58,49,83,75,76,42,60,80,39,46,76,55,61,76,36,73,45,38,54,66,91,69,50,77,44,79,42,68,35,42,52,65,54,8,34,54,36,16,51,44,35,33,75,60,68,70,39,64,36,22,40,42,22,6,32,25,51,43,48,46,51,67,54,31,66,37,80,94,31,54,72,35,29,36,39,29,47,29,44,26,35,28,81,86,40,58,68,37,77,77,44,51,84,56,28,66,49,78,56,51,70,43,84,50,61,55,58,70,57,69,70,61,30,52,43,60,30,33,29,41,33,46,24,45,26,47,32,24,52,48,63,60,61,40,57,56,63,22,69,63,28,26,33,41,31,55,19,38,14,41,31,29,49,52,62,47,63,52,55,66,71,44,68,59,82,39,64,30,56,17,37,81,51,21,51,37,30,46,59,54,40,75,82,60,45,34,72,93,40,53,72,20,50,39,61,25,86,54,38,20,30,58,90,84,44,76,50,77,95,50,52,60,54,74,74,83,68,92,78,80,51,64,68,54,47,51,51,49,48,48,48,50,50,48,46,46,51,49,47,52,48,46,50,50,48,43,51,53,45,49,68,65,46,78,78,70,80,85,77,86,74,70,46,76,48,69,59,48,97,73,60,61,53,67,61,51,56,58,73,34,72,44,78,93,28,52,77,45,76,57,98,68,30,40,32,25,53,28,70,37,52,40,84,86,78,50,79,43,81,43,81,45,52,39,41,63,70,70,88,81,66,60,75,66,56,56,51,52,51,52,50,52,53,50,53,51,32,68,61,89,52,96,89,54,85,81,46,50,60,42,37,37,38,69,48,100,83,74,50,56,41,48,60